Protein AF-A0A2E7ZT35-F1 (afdb_monomer)

Mean predicted aligned error: 15.27 Å

Nearest PDB structures (foldseek):
  5iku-assembly1_A  TM=3.597E-01  e=4.999E-11  Hathewaya histolytica
  5sv5-assembly1_A  TM=8.015E-01  e=3.239E-04  Bacillus anthracis
  8hhv-assembly1_A  TM=4.548E-01  e=5.174E-03  Microbacterium arabinogalactanolyticum
  8u5f-assembly8_H  TM=3.037E-01  e=3.406E-03  Clostridium perfringens
  4mgs-assembly1_A  TM=4.876E-01  e=1.131E-01  Bacteroides intestinalis DSM 17393

Radius of gyration: 41.5 Å; Cα contacts (8 Å, |Δi|>4): 1397; chains: 1; bounding box: 98×84×122 Å

Structure (mmCIF, N/CA/C/O backbone):
data_AF-A0A2E7ZT35-F1
#
_entry.id   AF-A0A2E7ZT35-F1
#
loop_
_atom_site.group_PDB
_atom_site.id
_atom_site.type_symbol
_atom_site.label_atom_id
_atom_site.label_alt_id
_atom_site.label_comp_id
_atom_site.label_asym_id
_atom_site.label_entity_id
_atom_site.label_seq_id
_atom_site.pdbx_PDB_ins_code
_atom_site.Cartn_x
_atom_site.Cartn_y
_atom_site.Cartn_z
_atom_site.occupancy
_atom_site.B_iso_or_equiv
_atom_site.auth_seq_id
_atom_site.auth_comp_id
_atom_site.auth_asym_id
_atom_site.auth_atom_id
_atom_site.pdbx_PDB_model_num
ATOM 1 N N . MET A 1 1 ? 17.509 -44.768 38.104 1.00 45.00 1 MET A N 1
ATOM 2 C CA . MET A 1 1 ? 18.360 -44.689 36.889 1.00 45.00 1 MET A CA 1
ATOM 3 C C . MET A 1 1 ? 17.561 -44.690 35.586 1.00 45.00 1 MET A C 1
ATOM 5 O O . MET A 1 1 ? 17.898 -43.908 34.711 1.00 45.00 1 MET A O 1
ATOM 9 N N . TRP A 1 2 ? 16.474 -45.459 35.468 1.00 40.06 2 TRP A N 1
ATOM 10 C CA . TRP A 1 2 ? 15.700 -45.590 34.222 1.00 40.06 2 TRP A CA 1
ATOM 11 C C . TRP A 1 2 ? 14.941 -44.324 33.767 1.00 40.06 2 TRP A C 1
ATOM 13 O O . TRP A 1 2 ? 14.843 -44.055 32.575 1.00 40.06 2 TRP A O 1
ATOM 23 N N . VAL A 1 3 ? 14.512 -43.459 34.692 1.00 51.78 3 VAL A N 1
ATOM 24 C CA . VAL A 1 3 ? 13.789 -42.212 34.352 1.00 51.78 3 VAL A CA 1
ATOM 25 C C . VAL A 1 3 ? 14.698 -41.146 33.710 1.00 51.78 3 VAL A C 1
ATOM 27 O O . VAL A 1 3 ? 14.242 -40.332 32.911 1.00 51.78 3 VAL A O 1
ATOM 30 N N . ARG A 1 4 ? 16.013 -41.171 33.983 1.00 50.56 4 ARG A N 1
ATOM 31 C CA . ARG A 1 4 ? 16.965 -40.221 33.376 1.00 50.56 4 ARG A CA 1
ATOM 32 C C . ARG 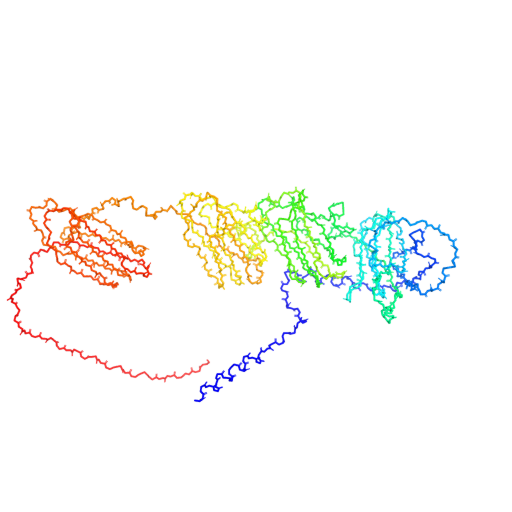A 1 4 ? 17.328 -40.575 31.930 1.00 50.56 4 ARG A C 1
ATOM 34 O O . ARG A 1 4 ? 17.611 -39.666 31.161 1.00 50.56 4 ARG A O 1
ATOM 41 N N . GLN A 1 5 ? 17.270 -41.849 31.536 1.00 56.78 5 GLN A N 1
ATOM 42 C CA . GLN A 1 5 ? 17.508 -42.249 30.142 1.00 56.78 5 GLN A CA 1
ATOM 43 C C . GLN A 1 5 ? 16.307 -41.937 29.234 1.00 56.78 5 GLN A C 1
ATOM 45 O O . GLN A 1 5 ? 16.508 -41.505 28.101 1.00 56.78 5 GLN A O 1
ATOM 50 N N . ALA A 1 6 ? 15.075 -42.026 29.749 1.00 53.31 6 ALA A N 1
ATOM 51 C CA . ALA A 1 6 ? 13.874 -41.659 28.993 1.00 53.31 6 ALA A CA 1
ATOM 52 C C . ALA A 1 6 ? 13.793 -40.146 28.689 1.00 53.31 6 ALA A C 1
ATOM 54 O O . ALA A 1 6 ? 13.413 -39.748 27.588 1.00 53.31 6 ALA A O 1
ATOM 55 N N . LEU A 1 7 ? 14.222 -39.289 29.624 1.00 54.22 7 LEU A N 1
ATOM 56 C CA . LEU A 1 7 ? 14.232 -37.832 29.426 1.00 54.22 7 LEU A CA 1
ATOM 57 C C . LEU A 1 7 ? 15.322 -37.362 28.448 1.00 54.22 7 LEU A C 1
ATOM 59 O O . LEU A 1 7 ? 15.091 -36.423 27.688 1.00 54.22 7 LEU A O 1
ATOM 63 N N . VAL A 1 8 ? 16.477 -38.035 28.405 1.00 59.66 8 VAL A N 1
ATOM 64 C CA . VAL A 1 8 ? 17.543 -37.722 27.434 1.00 59.66 8 VAL A CA 1
ATOM 65 C C . VAL A 1 8 ? 17.166 -38.193 26.025 1.00 59.66 8 VAL A C 1
ATOM 67 O O . VAL A 1 8 ? 17.418 -37.468 25.067 1.00 59.66 8 VAL A O 1
ATOM 70 N N . ALA A 1 9 ? 16.483 -39.335 25.885 1.00 53.34 9 ALA A N 1
ATOM 71 C CA . ALA A 1 9 ? 15.978 -39.800 24.590 1.00 53.34 9 ALA A CA 1
ATOM 72 C C . ALA A 1 9 ? 14.880 -38.879 24.018 1.00 53.34 9 ALA A C 1
ATOM 74 O O . ALA A 1 9 ? 14.874 -38.600 22.820 1.00 53.34 9 ALA A O 1
ATOM 75 N N . CYS A 1 10 ? 14.005 -38.332 24.870 1.00 44.81 10 CYS A N 1
ATOM 76 C CA . CYS A 1 10 ? 12.959 -37.398 24.444 1.00 44.81 10 CYS A CA 1
ATOM 77 C C . CYS A 1 10 ? 13.531 -36.019 24.045 1.00 44.81 10 CYS A C 1
ATOM 79 O O . CYS A 1 10 ? 13.115 -35.428 23.047 1.00 44.81 10 CYS A O 1
ATOM 81 N N . ALA A 1 11 ? 14.564 -35.539 24.751 1.00 44.97 11 ALA A N 1
ATOM 82 C CA . ALA A 1 11 ? 15.263 -34.301 24.397 1.00 44.97 11 ALA A CA 1
ATOM 83 C C . ALA A 1 11 ? 16.093 -34.425 23.100 1.00 44.97 11 ALA A C 1
ATOM 85 O O . ALA A 1 11 ? 16.165 -33.468 22.327 1.00 44.97 11 ALA A O 1
ATOM 86 N N . LEU A 1 12 ? 16.671 -35.601 22.815 1.00 40.06 12 LEU A N 1
ATOM 87 C CA . LEU A 1 12 ? 17.405 -35.846 21.566 1.00 40.06 12 LEU A CA 1
ATOM 88 C C . LEU A 1 12 ? 16.469 -36.006 20.353 1.00 40.06 12 LEU A C 1
ATOM 90 O O . LEU A 1 12 ? 16.801 -35.544 19.262 1.00 40.06 12 LEU A O 1
ATOM 94 N N . ALA A 1 13 ? 15.283 -36.596 20.545 1.00 44.53 13 ALA A N 1
ATOM 95 C CA . ALA A 1 13 ? 14.268 -36.719 19.496 1.00 44.53 13 ALA A CA 1
ATOM 96 C C . ALA A 1 13 ? 13.666 -35.357 19.099 1.00 44.53 13 ALA A C 1
ATOM 98 O O . ALA A 1 13 ? 13.427 -35.103 17.918 1.00 44.53 13 ALA A O 1
ATOM 99 N N . LEU A 1 14 ? 13.506 -34.435 20.056 1.00 43.47 14 LEU A N 1
ATOM 100 C CA . LEU A 1 14 ? 13.055 -33.068 19.773 1.00 43.47 14 LEU A CA 1
ATOM 101 C C . LEU A 1 14 ? 14.140 -32.218 19.088 1.00 43.47 14 LEU A C 1
ATOM 103 O O . LEU A 1 14 ? 13.814 -31.421 18.209 1.00 43.47 14 LEU A O 1
ATOM 107 N N . ALA A 1 15 ? 15.425 -32.437 19.394 1.00 40.56 15 ALA A N 1
ATOM 108 C CA . ALA A 1 15 ? 16.537 -31.712 18.768 1.00 40.56 15 ALA A CA 1
ATOM 109 C C . ALA A 1 15 ? 16.849 -32.156 17.321 1.00 40.56 15 ALA A C 1
ATOM 111 O O . ALA A 1 15 ? 17.380 -31.366 16.540 1.00 40.56 15 ALA A O 1
ATOM 112 N N . LEU A 1 16 ? 16.493 -33.387 16.934 1.00 40.69 16 LEU A N 1
ATOM 113 C CA . LEU A 1 16 ? 16.706 -33.912 15.575 1.00 40.69 16 LEU A CA 1
ATOM 114 C C . LEU A 1 16 ? 15.509 -33.705 14.629 1.00 40.69 16 LEU A C 1
ATOM 116 O O . LEU A 1 16 ? 15.630 -33.940 13.430 1.00 40.69 16 LEU A O 1
ATOM 120 N N . SER A 1 17 ? 14.395 -33.153 15.120 1.00 37.75 17 SER A N 1
ATOM 121 C CA . SER A 1 17 ? 13.241 -32.733 14.306 1.00 37.75 17 SER A CA 1
ATOM 122 C C . SER A 1 17 ? 13.408 -31.338 13.673 1.00 37.75 17 SER A C 1
ATOM 124 O O . SER A 1 17 ? 12.444 -30.601 13.457 1.00 37.75 17 SER A O 1
ATOM 126 N N . SER A 1 18 ? 14.647 -30.956 13.340 1.00 37.88 18 SER A N 1
ATOM 127 C CA . SER A 1 18 ? 14.914 -29.765 12.534 1.00 37.88 18 SER A CA 1
ATOM 128 C C . SER A 1 18 ? 14.409 -30.009 11.112 1.00 37.88 18 SER A C 1
ATOM 130 O O . SER A 1 18 ? 15.124 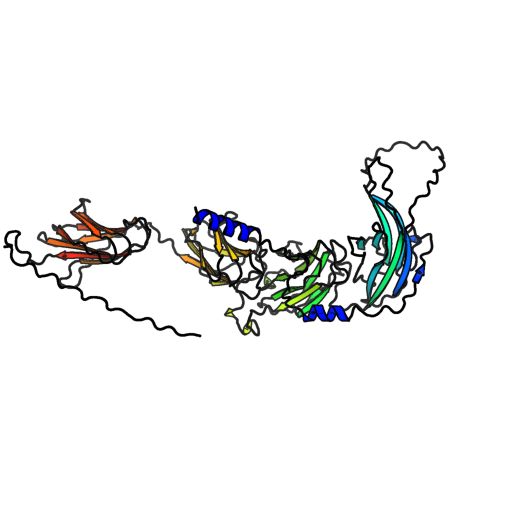-30.499 10.237 1.00 37.88 18 SER A O 1
ATOM 132 N N . CYS A 1 19 ? 13.136 -29.684 10.886 1.00 37.56 19 CYS A N 1
ATOM 133 C CA . CYS A 1 19 ? 12.569 -29.542 9.558 1.00 37.56 19 CYS A CA 1
ATOM 134 C C . CYS A 1 19 ? 13.406 -28.510 8.794 1.00 37.56 19 CYS A C 1
ATOM 136 O O . CYS A 1 19 ? 13.209 -27.300 8.942 1.00 37.56 19 CYS A O 1
ATOM 138 N N . LYS A 1 20 ? 14.321 -28.983 7.943 1.00 36.44 20 LYS A N 1
ATOM 139 C CA . LYS A 1 20 ? 14.778 -28.227 6.777 1.00 36.44 20 LYS A CA 1
ATOM 140 C C . LYS A 1 20 ? 13.534 -27.922 5.944 1.00 36.44 20 LYS A C 1
ATOM 142 O O . LYS A 1 20 ? 13.112 -28.728 5.125 1.00 36.44 20 LYS A O 1
ATOM 147 N N . ARG A 1 21 ? 12.905 -26.774 6.200 1.00 36.78 21 ARG A N 1
ATOM 148 C CA . ARG A 1 21 ? 11.950 -26.190 5.261 1.00 36.78 21 ARG A CA 1
ATOM 149 C C . ARG A 1 21 ? 12.734 -25.876 3.993 1.00 36.78 21 ARG A C 1
ATOM 151 O O . ARG A 1 21 ? 13.701 -25.117 4.056 1.00 36.78 21 ARG A O 1
ATOM 158 N N . ASP A 1 22 ? 12.319 -26.463 2.875 1.00 38.41 22 ASP A N 1
ATOM 159 C CA . ASP A 1 22 ? 12.703 -26.023 1.535 1.00 38.41 22 ASP A CA 1
ATOM 160 C C . ASP A 1 22 ? 12.404 -24.519 1.434 1.00 38.41 22 ASP A C 1
ATOM 162 O O . ASP A 1 22 ? 11.254 -24.112 1.273 1.00 38.41 22 ASP A O 1
ATOM 166 N N . ALA A 1 23 ? 13.429 -23.676 1.569 1.00 40.41 23 ALA A N 1
ATOM 167 C CA . ALA A 1 23 ? 13.294 -22.219 1.542 1.00 40.41 23 ALA A CA 1
ATOM 168 C C . ALA A 1 23 ? 12.894 -21.665 0.157 1.00 40.41 23 ALA A C 1
ATOM 170 O O . ALA A 1 23 ? 12.660 -20.466 0.029 1.00 40.41 23 ALA A O 1
ATOM 171 N N . ASP A 1 24 ? 12.778 -22.531 -0.855 1.00 38.25 24 ASP A N 1
ATOM 172 C CA . ASP A 1 24 ? 12.542 -22.155 -2.251 1.00 38.25 24 ASP A CA 1
ATOM 173 C C . ASP A 1 24 ? 11.153 -22.538 -2.786 1.00 38.25 24 ASP A C 1
ATOM 175 O O . ASP A 1 24 ? 10.839 -22.231 -3.937 1.00 38.25 24 ASP A O 1
ATOM 179 N N . LYS A 1 25 ? 10.282 -23.162 -1.979 1.00 32.94 25 LYS A N 1
ATOM 180 C CA . LYS A 1 25 ? 8.882 -23.375 -2.376 1.00 32.94 25 LYS A CA 1
ATOM 181 C C . LYS A 1 25 ? 8.012 -22.257 -1.796 1.00 32.94 25 LYS A C 1
ATOM 183 O O . LYS A 1 25 ? 7.811 -22.234 -0.581 1.00 32.94 25 LYS A O 1
ATOM 188 N N . PRO A 1 26 ? 7.500 -21.316 -2.616 1.00 36.00 26 PRO A N 1
ATOM 189 C CA . PRO A 1 26 ? 6.524 -20.355 -2.128 1.00 36.00 26 PRO A CA 1
ATOM 190 C C . PRO A 1 26 ? 5.312 -21.125 -1.594 1.00 36.00 26 PRO A C 1
ATOM 192 O O . PRO A 1 26 ? 4.817 -22.044 -2.250 1.00 36.00 26 PRO A O 1
ATOM 195 N N . LEU A 1 27 ? 4.858 -20.765 -0.390 1.00 30.53 27 LEU A N 1
ATOM 196 C CA . LEU A 1 27 ? 3.563 -21.211 0.118 1.00 30.53 27 LEU A CA 1
ATOM 197 C C . LEU A 1 27 ? 2.494 -20.885 -0.938 1.00 30.53 27 LEU A C 1
ATOM 199 O O . LEU A 1 27 ? 2.629 -19.856 -1.609 1.00 30.53 27 LEU A O 1
ATOM 203 N N . PRO A 1 28 ? 1.451 -21.717 -1.105 1.00 33.16 28 PRO A N 1
ATOM 204 C CA . PRO A 1 28 ? 0.322 -21.358 -1.946 1.00 33.16 28 PRO A CA 1
ATOM 205 C C . PRO A 1 28 ? -0.314 -20.109 -1.339 1.00 33.16 28 PRO A C 1
ATOM 207 O O . PRO A 1 28 ? -1.077 -20.184 -0.377 1.00 33.16 28 PRO A O 1
ATOM 210 N N . SER A 1 29 ? 0.038 -18.940 -1.867 1.00 39.69 29 SER A N 1
ATOM 211 C CA . SER A 1 29 ? -0.714 -17.734 -1.597 1.00 39.69 29 SER A CA 1
ATOM 212 C C . SER A 1 29 ? -2.117 -18.017 -2.116 1.00 39.69 29 SER A C 1
ATOM 214 O O . SER A 1 29 ? -2.317 -18.283 -3.303 1.00 39.69 29 SER A O 1
ATOM 216 N N . ARG A 1 30 ? -3.107 -18.012 -1.218 1.00 39.00 30 ARG A N 1
ATOM 217 C CA . ARG A 1 30 ? -4.509 -17.826 -1.597 1.00 39.00 30 ARG A CA 1
ATOM 218 C C . ARG A 1 30 ? -4.600 -16.424 -2.194 1.00 39.00 30 ARG A C 1
ATOM 220 O O . ARG A 1 30 ? -4.992 -15.468 -1.539 1.00 39.00 30 ARG A O 1
ATOM 227 N N . THR A 1 31 ? -4.135 -16.268 -3.428 1.00 43.16 31 THR A N 1
ATOM 228 C CA . THR A 1 31 ? -4.382 -15.061 -4.195 1.00 43.16 31 THR A CA 1
ATOM 229 C C . THR A 1 31 ? -5.878 -15.033 -4.425 1.00 43.16 31 THR A C 1
ATOM 231 O O . THR A 1 31 ? -6.404 -15.935 -5.070 1.00 43.16 31 THR A O 1
ATOM 234 N N . LEU A 1 32 ? -6.554 -13.992 -3.947 1.00 45.16 32 LEU A N 1
ATOM 235 C CA . LEU A 1 32 ? -7.965 -13.720 -4.244 1.00 45.16 32 LEU A CA 1
ATOM 236 C C . LEU A 1 32 ? -8.227 -13.481 -5.753 1.00 45.16 32 LEU A C 1
ATOM 238 O O . LEU A 1 32 ? -9.337 -13.138 -6.137 1.00 45.16 32 LEU A O 1
ATOM 242 N N . PHE A 1 33 ? -7.212 -13.660 -6.612 1.00 52.72 33 PHE A N 1
ATOM 243 C CA . PHE A 1 33 ? -7.200 -13.301 -8.031 1.00 52.72 33 PHE A CA 1
ATOM 244 C C . PHE A 1 33 ? -6.461 -14.334 -8.918 1.00 52.72 33 PHE A C 1
ATOM 246 O O . PHE A 1 33 ? -5.526 -13.958 -9.632 1.00 52.72 33 PHE A O 1
ATOM 253 N N . PRO A 1 34 ? -6.806 -15.637 -8.896 1.00 47.31 34 PRO A N 1
ATOM 254 C CA . PRO A 1 34 ? -6.139 -16.617 -9.758 1.00 47.31 34 PRO A CA 1
ATOM 255 C C . PRO A 1 34 ? -6.362 -16.319 -11.254 1.00 47.31 34 PRO A C 1
ATOM 257 O O . PRO A 1 34 ? -5.433 -16.460 -12.051 1.00 47.31 34 PRO A O 1
ATOM 260 N N . ASP A 1 35 ? -7.545 -15.820 -11.621 1.00 50.62 35 ASP A N 1
ATOM 261 C CA . ASP A 1 35 ? -7.941 -15.624 -13.022 1.00 50.62 35 ASP A CA 1
ATOM 262 C C . ASP A 1 35 ? -7.240 -14.427 -13.677 1.00 50.62 35 ASP A C 1
ATOM 264 O O . ASP A 1 35 ? -6.846 -14.485 -14.844 1.00 50.62 35 ASP A O 1
ATOM 268 N N . VAL A 1 36 ? -6.994 -13.360 -12.907 1.00 49.34 36 VAL A N 1
ATOM 269 C CA . VAL A 1 36 ? -6.296 -12.163 -13.401 1.00 49.34 36 VAL A CA 1
ATOM 270 C C . VAL A 1 36 ? -4.839 -12.494 -13.726 1.00 49.34 36 VAL A C 1
ATOM 272 O O . VAL A 1 36 ? -4.343 -12.119 -14.782 1.00 49.34 36 VAL A O 1
ATOM 275 N N . VAL A 1 37 ? -4.150 -13.258 -12.871 1.00 50.72 37 VAL A N 1
ATOM 276 C CA . VAL A 1 37 ? -2.725 -13.580 -13.068 1.00 50.72 37 VAL A CA 1
ATOM 277 C C . VAL A 1 37 ? -2.510 -14.631 -14.167 1.00 50.72 37 VAL A C 1
ATOM 279 O O . VAL A 1 37 ? -1.492 -14.594 -14.863 1.00 50.72 37 VAL A O 1
ATOM 282 N N . GLN A 1 38 ? -3.444 -15.571 -14.357 1.00 51.16 38 GLN A N 1
ATOM 283 C CA . GLN A 1 38 ? -3.289 -16.631 -15.360 1.00 51.16 38 GLN A CA 1
ATOM 284 C C . GLN A 1 38 ? -3.497 -16.150 -16.801 1.00 51.16 38 GLN A C 1
ATOM 286 O O . GLN A 1 38 ? -2.740 -16.574 -17.681 1.00 51.16 38 GLN A O 1
ATOM 291 N N . ASN A 1 39 ? -4.440 -15.236 -17.047 1.00 48.56 39 ASN A N 1
ATOM 292 C CA . ASN A 1 39 ? -4.657 -14.681 -18.390 1.00 48.56 39 ASN A CA 1
ATOM 293 C C . ASN A 1 39 ? -3.436 -13.882 -18.886 1.00 48.56 39 ASN A C 1
ATOM 295 O O . ASN A 1 39 ? -3.070 -13.960 -20.056 1.00 48.56 39 ASN A O 1
ATOM 299 N N . ILE A 1 40 ? -2.705 -13.243 -17.969 1.00 49.78 40 ILE A N 1
ATOM 300 C CA . ILE A 1 40 ? -1.515 -12.428 -18.262 1.00 49.78 40 ILE A CA 1
ATOM 301 C C . ILE A 1 40 ? -0.348 -13.248 -18.841 1.00 49.78 40 ILE A C 1
ATOM 303 O O . ILE A 1 40 ? 0.436 -12.743 -19.646 1.00 49.78 40 ILE A O 1
ATOM 307 N N . ARG A 1 41 ? -0.195 -14.524 -18.459 1.00 50.53 41 ARG A N 1
ATOM 308 C CA . ARG A 1 41 ? 0.934 -15.341 -18.945 1.00 50.53 41 ARG A CA 1
ATOM 309 C C . ARG A 1 41 ? 0.772 -15.807 -20.389 1.00 50.53 41 ARG A C 1
ATOM 311 O O . ARG A 1 41 ? 1.785 -16.091 -21.025 1.00 50.53 41 ARG A O 1
ATOM 318 N N . LYS A 1 42 ? -0.458 -15.915 -20.900 1.00 48.59 42 LYS A N 1
ATOM 319 C CA . LYS A 1 42 ? -0.701 -16.456 -22.246 1.00 48.59 42 LYS A CA 1
ATOM 320 C C . LYS A 1 42 ? -0.428 -15.424 -23.349 1.00 48.59 42 LYS A C 1
ATOM 322 O O . LYS A 1 42 ? 0.182 -15.799 -24.350 1.00 48.59 42 LYS A O 1
ATOM 327 N N . ASP A 1 43 ? -0.723 -14.143 -23.121 1.00 49.22 43 ASP A N 1
ATOM 328 C CA . ASP A 1 43 ? -0.573 -13.092 -24.147 1.00 49.22 43 ASP A CA 1
ATOM 329 C C . ASP A 1 43 ? 0.862 -12.586 -24.364 1.00 49.22 43 ASP A C 1
ATOM 331 O O . ASP A 1 43 ? 1.200 -12.120 -25.448 1.00 49.22 43 ASP A O 1
ATOM 335 N N . ASN A 1 44 ? 1.766 -12.736 -23.392 1.00 48.75 44 ASN A N 1
ATOM 336 C CA . ASN A 1 44 ? 3.150 -12.258 -23.541 1.00 48.75 44 ASN A CA 1
ATOM 337 C C . ASN A 1 44 ? 4.086 -13.235 -24.277 1.00 48.75 44 ASN A C 1
ATOM 339 O O . ASN A 1 44 ? 5.272 -12.947 -24.443 1.00 48.75 44 ASN A O 1
ATOM 343 N N . SER A 1 45 ? 3.581 -14.391 -24.719 1.00 45.19 45 SER A N 1
ATOM 344 C CA . SER A 1 45 ? 4.382 -15.395 -25.434 1.00 45.19 45 SER A CA 1
ATOM 345 C C . SER A 1 45 ? 4.353 -15.252 -26.956 1.00 45.19 45 SER A C 1
ATOM 347 O O . SER A 1 45 ? 4.890 -16.123 -27.644 1.00 45.19 45 SER A O 1
ATOM 349 N N . THR A 1 46 ? 3.779 -14.163 -27.489 1.00 50.31 46 THR A N 1
ATOM 350 C CA . THR A 1 46 ? 3.787 -13.851 -28.923 1.00 50.31 46 THR A CA 1
ATOM 351 C C . THR A 1 46 ? 5.214 -13.939 -29.438 1.00 50.31 46 THR A C 1
ATOM 353 O O . THR A 1 46 ? 6.069 -13.094 -29.172 1.00 50.31 46 THR A O 1
ATOM 356 N N . ARG A 1 47 ? 5.474 -15.055 -30.118 1.00 47.84 47 ARG A N 1
ATOM 357 C CA . ARG A 1 47 ? 6.747 -15.455 -30.697 1.00 47.84 47 ARG A CA 1
ATOM 358 C C . ARG A 1 47 ? 7.228 -14.270 -31.524 1.00 47.84 47 ARG A C 1
ATOM 360 O O . ARG A 1 47 ? 6.648 -14.017 -32.576 1.00 47.84 47 ARG A O 1
ATOM 367 N N . MET A 1 48 ? 8.225 -13.524 -31.032 1.00 51.62 48 MET A N 1
ATOM 368 C CA . MET A 1 48 ? 8.891 -12.490 -31.824 1.00 51.62 48 MET A CA 1
ATOM 369 C C . MET A 1 48 ? 9.308 -13.173 -33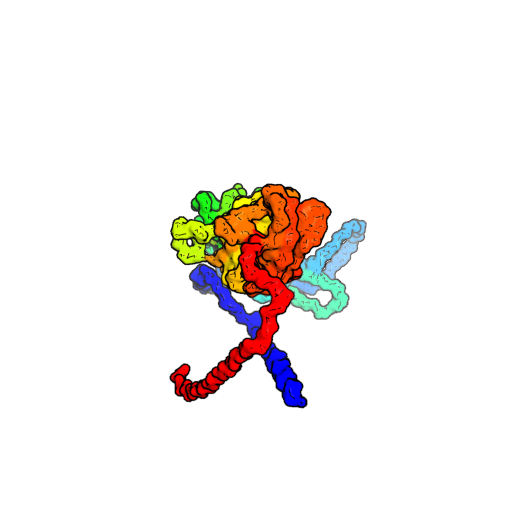.126 1.00 51.62 48 MET A C 1
ATOM 371 O O . MET A 1 48 ? 10.213 -14.013 -33.129 1.00 51.62 48 MET A O 1
ATOM 375 N N . GLN A 1 49 ? 8.579 -12.896 -34.210 1.00 55.56 49 GLN A N 1
ATOM 376 C CA . GLN A 1 49 ? 8.994 -13.264 -35.557 1.00 55.56 49 GLN A CA 1
ATOM 377 C C . GLN A 1 49 ? 10.431 -12.767 -35.702 1.00 55.56 49 GLN A C 1
ATOM 379 O O . GLN A 1 49 ? 10.718 -11.698 -35.168 1.00 55.56 49 GLN A O 1
ATOM 384 N N . ARG A 1 50 ? 11.326 -13.572 -36.301 1.00 65.62 50 ARG A N 1
ATOM 385 C CA . ARG A 1 50 ? 12.778 -13.311 -36.401 1.00 65.62 50 ARG A CA 1
ATOM 386 C C . ARG A 1 50 ? 13.037 -11.817 -36.607 1.00 65.62 50 ARG A C 1
ATOM 388 O O . ARG A 1 50 ? 12.944 -11.334 -37.730 1.00 65.62 50 ARG A O 1
ATOM 395 N N . ALA A 1 51 ? 13.303 -11.107 -35.513 1.00 72.94 51 ALA A N 1
ATOM 396 C CA . ALA A 1 51 ? 13.505 -9.676 -35.573 1.00 72.94 51 ALA A CA 1
ATOM 397 C C . ALA A 1 51 ? 14.808 -9.452 -36.330 1.00 72.94 51 ALA A C 1
ATOM 399 O O . ALA A 1 51 ? 15.795 -10.154 -36.085 1.00 72.94 51 ALA A O 1
ATOM 400 N N . GLU A 1 52 ? 14.791 -8.512 -37.264 1.00 87.38 52 GLU A N 1
ATOM 401 C CA . GLU A 1 52 ? 16.006 -8.060 -37.920 1.00 87.38 52 GLU A CA 1
ATOM 402 C C . GLU A 1 52 ? 16.999 -7.593 -36.846 1.00 87.38 52 GLU A C 1
ATOM 404 O O . GLU A 1 52 ? 16.613 -6.954 -35.859 1.00 87.38 52 GLU A O 1
ATOM 409 N N . VAL A 1 53 ? 18.262 -7.993 -36.997 1.00 88.69 53 VAL A N 1
ATOM 410 C CA . VAL A 1 53 ? 19.340 -7.594 -36.091 1.00 88.69 53 VAL A CA 1
ATOM 411 C C . VAL A 1 53 ? 20.217 -6.596 -36.829 1.00 88.69 53 VAL A C 1
ATOM 413 O O . VAL A 1 53 ? 20.948 -6.981 -37.739 1.00 88.69 53 VAL A O 1
ATOM 416 N N . LEU A 1 54 ? 20.147 -5.328 -36.435 1.00 94.06 54 LEU A N 1
ATOM 417 C CA . LEU A 1 54 ? 21.035 -4.278 -36.939 1.00 94.06 54 LEU A CA 1
ATOM 418 C C . LEU A 1 54 ? 22.281 -4.188 -36.055 1.00 94.06 54 LEU A C 1
ATOM 420 O O . LEU A 1 54 ? 22.199 -4.452 -34.859 1.00 94.06 54 LEU A O 1
ATOM 424 N N . GLN A 1 55 ? 23.429 -3.815 -36.616 1.00 96.31 55 GLN A N 1
ATOM 425 C CA . GLN A 1 55 ? 24.627 -3.488 -35.832 1.00 96.31 55 GLN A CA 1
ATOM 426 C C . GLN A 1 55 ? 24.656 -1.982 -35.543 1.00 96.31 55 GLN A C 1
ATOM 428 O O . GLN A 1 55 ? 24.332 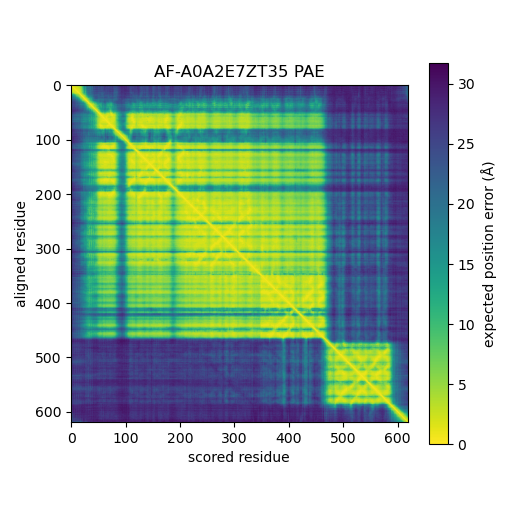-1.188 -36.427 1.00 96.31 55 GLN A O 1
ATOM 433 N N . ALA A 1 56 ? 25.037 -1.597 -34.325 1.00 94.31 56 ALA A N 1
ATOM 434 C CA . ALA A 1 56 ? 25.392 -0.219 -34.003 1.00 94.31 56 ALA A CA 1
ATOM 435 C C . ALA A 1 56 ? 26.650 0.189 -34.792 1.00 94.31 56 ALA A C 1
ATOM 437 O O . ALA A 1 56 ? 27.506 -0.650 -35.087 1.00 94.31 56 ALA A O 1
ATOM 438 N N . VAL A 1 57 ? 26.728 1.461 -35.181 1.00 95.69 57 VAL A N 1
ATOM 439 C CA . VAL A 1 57 ? 27.807 2.017 -36.004 1.00 95.69 57 VAL A CA 1
ATOM 440 C C . VAL A 1 57 ? 28.423 3.193 -35.262 1.00 95.69 57 VAL A C 1
ATOM 442 O O . VAL A 1 57 ? 27.738 4.178 -35.013 1.00 95.69 57 VAL A O 1
ATOM 445 N N . GLU A 1 58 ? 29.715 3.097 -34.966 1.00 94.81 58 GLU A N 1
ATOM 446 C CA . GLU A 1 58 ? 30.470 4.156 -34.294 1.00 94.81 58 GLU A CA 1
ATOM 447 C C . GLU A 1 58 ? 30.806 5.334 -35.233 1.00 94.81 58 GLU A C 1
ATOM 449 O O . GLU A 1 58 ? 31.028 5.114 -36.433 1.00 94.81 58 GLU A O 1
ATOM 454 N N . PRO A 1 59 ? 30.918 6.574 -34.714 1.00 94.81 59 PRO A N 1
ATOM 455 C CA . PRO A 1 59 ? 30.768 6.946 -33.302 1.00 94.81 59 PRO A CA 1
ATOM 456 C C . PRO A 1 59 ? 29.298 7.128 -32.893 1.00 94.81 59 PRO A C 1
ATOM 458 O O . PRO A 1 59 ? 28.541 7.778 -33.616 1.00 94.81 59 PRO A O 1
ATOM 461 N N . ASP A 1 60 ? 28.912 6.622 -31.721 1.00 95.56 60 ASP A N 1
ATOM 462 C CA . ASP A 1 60 ? 27.630 6.944 -31.069 1.00 95.56 60 ASP A CA 1
ATOM 463 C C . ASP A 1 60 ? 27.772 7.378 -29.591 1.00 95.56 60 ASP A C 1
ATOM 465 O O . ASP A 1 60 ? 26.793 7.451 -28.836 1.00 95.56 60 ASP A O 1
ATOM 469 N N . ASP A 1 61 ? 28.987 7.811 -29.235 1.00 96.12 61 ASP A N 1
ATOM 470 C CA . ASP A 1 61 ? 29.418 8.323 -27.928 1.00 96.12 61 ASP A CA 1
ATOM 471 C C . ASP A 1 61 ? 28.619 9.532 -27.418 1.00 96.12 61 ASP A C 1
ATOM 473 O O . ASP A 1 61 ? 28.457 9.771 -26.206 1.00 96.12 61 ASP A O 1
ATOM 477 N N . GLN A 1 62 ? 28.112 10.343 -28.349 1.00 96.62 62 GLN A N 1
ATOM 478 C CA . GLN A 1 62 ? 27.411 11.582 -28.047 1.00 96.62 62 GLN A CA 1
ATOM 479 C C . GLN A 1 62 ? 25.952 11.548 -28.479 1.00 96.62 62 GLN A C 1
ATOM 481 O O . GLN A 1 62 ? 25.551 10.993 -29.494 1.00 96.62 62 GLN A O 1
ATOM 486 N N . ARG A 1 63 ? 25.115 12.285 -27.746 1.00 96.88 63 ARG A N 1
ATOM 487 C CA . ARG A 1 63 ? 23.687 12.397 -28.067 1.00 96.88 63 ARG A CA 1
ATOM 488 C C . ARG A 1 63 ? 23.416 12.982 -29.463 1.00 96.88 63 ARG A C 1
ATOM 490 O O . ARG A 1 63 ? 22.383 12.675 -30.052 1.00 96.88 63 ARG A O 1
ATOM 497 N N . SER A 1 64 ? 24.293 13.851 -29.967 1.00 96.31 64 SER A N 1
ATOM 498 C CA . SER A 1 64 ? 24.224 14.393 -31.334 1.00 96.31 64 SER A CA 1
ATOM 499 C C . SER A 1 64 ? 24.504 13.345 -32.411 1.00 96.31 64 SER A C 1
ATOM 501 O O . SER A 1 64 ? 24.077 13.529 -33.545 1.00 96.31 64 SER A O 1
ATOM 503 N N . GLU A 1 65 ? 25.174 12.258 -32.041 1.00 97.25 65 GLU A N 1
ATOM 504 C CA . GLU A 1 65 ? 25.564 11.132 -32.894 1.00 97.25 65 GLU A CA 1
ATOM 505 C C . GLU A 1 65 ? 24.582 9.954 -32.751 1.00 97.25 65 GLU A C 1
ATOM 507 O O . GLU A 1 65 ? 24.782 8.894 -33.328 1.00 97.25 65 GLU A O 1
ATOM 512 N N . ALA A 1 66 ? 23.483 10.144 -32.008 1.00 97.44 66 ALA A N 1
ATOM 513 C CA . ALA A 1 66 ? 22.564 9.071 -31.658 1.00 97.44 66 ALA A CA 1
ATOM 514 C C . ALA A 1 66 ? 22.008 8.321 -32.884 1.00 97.44 66 ALA A C 1
ATOM 516 O O . ALA A 1 66 ? 21.353 8.913 -33.753 1.00 97.44 66 ALA A O 1
ATOM 517 N N . LEU A 1 67 ? 22.174 6.999 -32.887 1.00 97.62 67 LEU A N 1
ATOM 518 C CA . LEU A 1 67 ? 21.715 6.111 -33.950 1.00 97.62 67 LEU A CA 1
ATOM 519 C C . LEU A 1 67 ? 20.197 5.929 -33.924 1.00 97.62 67 LEU A C 1
ATOM 521 O O . LEU A 1 67 ? 19.566 5.908 -32.869 1.00 97.62 67 LEU A O 1
ATOM 525 N N . GLY A 1 68 ? 19.572 5.764 -35.089 1.00 96.31 68 GLY A N 1
ATOM 526 C CA . GLY A 1 68 ? 18.144 5.450 -35.147 1.00 96.31 68 GLY A CA 1
ATOM 527 C C . GLY A 1 68 ? 17.846 4.102 -34.484 1.00 96.31 68 GLY A C 1
ATOM 528 O O . GLY A 1 68 ? 18.462 3.102 -34.837 1.00 96.31 68 GLY A O 1
ATOM 529 N N . LEU A 1 69 ? 16.879 4.061 -33.563 1.00 96.19 69 LEU A N 1
ATOM 530 C CA . LEU A 1 69 ? 16.364 2.821 -32.973 1.00 96.19 69 LEU A CA 1
ATOM 531 C C . LEU A 1 69 ? 14.989 2.492 -33.574 1.00 96.19 69 LEU A C 1
ATOM 533 O O . LEU A 1 69 ? 13.979 3.021 -33.095 1.00 96.19 69 LEU A O 1
ATOM 537 N N . PRO A 1 70 ? 14.933 1.679 -34.645 1.00 93.88 70 PRO A N 1
ATOM 538 C CA . PRO A 1 70 ? 13.677 1.330 -35.293 1.00 93.88 70 PRO A CA 1
ATOM 539 C C . PRO A 1 70 ? 12.763 0.505 -34.379 1.00 93.88 70 PRO A C 1
ATOM 541 O O . PRO A 1 70 ? 13.211 -0.254 -33.518 1.00 93.88 70 PRO A O 1
ATOM 544 N N . LEU A 1 71 ? 11.451 0.669 -34.568 1.00 91.19 71 LEU A N 1
ATOM 545 C CA . LEU A 1 71 ? 10.441 -0.071 -33.813 1.00 91.19 71 LEU A CA 1
ATOM 546 C C . LEU A 1 71 ? 10.491 -1.559 -34.178 1.00 91.19 71 LEU A C 1
ATOM 548 O O . LEU A 1 71 ? 10.536 -1.903 -35.355 1.00 91.19 71 LEU A O 1
ATOM 552 N N . ASN A 1 72 ? 10.407 -2.433 -33.175 1.00 89.94 72 ASN A N 1
ATOM 553 C CA . ASN A 1 72 ? 10.375 -3.895 -33.312 1.00 89.94 72 ASN A CA 1
ATOM 554 C C . ASN A 1 72 ? 11.637 -4.513 -33.942 1.00 89.94 72 ASN A C 1
ATOM 556 O O . ASN A 1 72 ? 11.595 -5.631 -34.453 1.00 89.94 72 ASN A O 1
ATOM 560 N N . VAL A 1 73 ? 12.765 -3.809 -33.855 1.00 91.69 73 VAL A N 1
ATOM 561 C CA . VAL A 1 73 ? 14.080 -4.265 -34.317 1.00 91.69 73 VAL A CA 1
ATOM 562 C C . VAL A 1 73 ? 15.009 -4.433 -33.118 1.00 91.69 73 VAL A C 1
ATOM 564 O O . VAL A 1 73 ? 14.890 -3.733 -32.106 1.00 91.69 73 VAL A O 1
ATOM 567 N N . VAL A 1 74 ? 15.932 -5.389 -33.218 1.00 96.06 74 VAL A N 1
ATOM 568 C CA . VAL A 1 74 ? 16.997 -5.573 -32.231 1.00 96.06 74 VAL A CA 1
ATOM 569 C C . VAL A 1 74 ? 18.269 -4.940 -32.779 1.00 96.06 74 VAL A C 1
ATOM 571 O O . VAL A 1 74 ? 18.730 -5.305 -33.853 1.00 96.06 74 VAL A O 1
ATOM 574 N N . VAL A 1 75 ? 18.862 -4.015 -32.036 1.00 97.25 75 VAL A N 1
ATOM 575 C CA . VAL A 1 75 ? 20.175 -3.451 -32.359 1.00 97.25 75 VAL A CA 1
ATOM 576 C C . VAL A 1 75 ? 21.226 -4.138 -31.500 1.00 97.25 75 VAL A C 1
ATOM 578 O O . VAL A 1 75 ? 21.091 -4.215 -30.281 1.00 97.25 75 VAL A O 1
ATOM 581 N N . GLN A 1 76 ? 22.261 -4.676 -32.126 1.00 97.75 76 GLN A N 1
ATOM 582 C CA . GLN A 1 76 ? 23.423 -5.242 -31.469 1.00 97.75 76 GLN A CA 1
ATOM 583 C C . GLN A 1 76 ? 24.525 -4.185 -31.416 1.00 97.75 76 GLN A C 1
ATOM 585 O O . GLN A 1 76 ? 24.930 -3.675 -32.452 1.00 97.75 76 GLN A O 1
ATOM 590 N N . GLY A 1 77 ? 25.008 -3.876 -30.218 1.00 97.00 77 GLY A N 1
ATOM 591 C CA . GLY A 1 77 ? 26.122 -2.949 -30.009 1.00 97.00 77 GLY A CA 1
ATOM 592 C C . GLY A 1 77 ? 27.194 -3.563 -29.120 1.00 97.00 77 GLY A C 1
ATOM 593 O O . GLY A 1 77 ? 27.086 -4.726 -28.696 1.00 97.00 77 GLY A O 1
ATOM 594 N N . ARG A 1 78 ? 28.251 -2.802 -28.834 1.00 96.44 78 ARG A N 1
ATOM 595 C CA . ARG A 1 78 ? 29.349 -3.262 -27.987 1.00 96.44 78 ARG A CA 1
ATOM 596 C C . ARG A 1 78 ? 29.928 -2.103 -27.196 1.00 96.44 78 ARG A C 1
ATOM 598 O O . ARG A 1 78 ? 30.574 -1.252 -27.765 1.00 96.44 78 ARG A O 1
ATOM 605 N N . LEU A 1 79 ? 29.838 -2.214 -25.872 1.00 95.06 79 LEU A N 1
ATOM 606 C CA . LEU A 1 79 ? 30.521 -1.285 -24.981 1.00 95.06 79 LEU A CA 1
ATOM 607 C C . LEU A 1 79 ? 32.018 -1.615 -24.969 1.00 95.06 79 LEU A C 1
ATOM 609 O O . LEU A 1 79 ? 32.409 -2.686 -24.477 1.00 95.06 79 LEU A O 1
ATOM 613 N N . GLU A 1 80 ? 32.849 -0.739 -25.507 1.00 91.50 80 GLU A N 1
ATOM 614 C CA . GLU A 1 80 ? 34.293 -0.856 -25.547 1.00 91.50 80 GLU A CA 1
ATOM 615 C C . GLU A 1 80 ? 34.924 -0.583 -24.179 1.00 91.50 80 GLU A C 1
ATOM 617 O O . GLU A 1 80 ? 34.560 0.300 -23.401 1.00 91.50 80 GLU A O 1
ATOM 622 N N . SER A 1 81 ? 35.931 -1.385 -23.846 1.00 81.12 81 SER A N 1
ATOM 623 C CA . SER A 1 81 ? 36.809 -1.061 -22.734 1.00 81.12 81 SER A CA 1
ATOM 624 C C . SER A 1 81 ? 37.837 -0.083 -23.286 1.00 81.12 81 SER A C 1
ATOM 626 O O . SER A 1 81 ? 38.656 -0.507 -24.102 1.00 81.12 81 SER A O 1
ATOM 628 N N . GLN A 1 82 ? 37.850 1.176 -22.844 1.00 67.00 82 GLN A N 1
ATOM 629 C CA . GLN A 1 82 ? 38.991 2.065 -23.090 1.00 67.00 82 GLN A CA 1
ATOM 630 C C . GLN A 1 82 ? 40.235 1.499 -22.378 1.00 67.00 82 GLN A C 1
ATOM 632 O O . GLN A 1 82 ? 40.579 1.860 -21.252 1.00 67.00 82 GLN A O 1
ATOM 637 N N . ALA A 1 83 ? 40.862 0.508 -23.007 1.00 54.59 83 ALA A N 1
ATOM 638 C CA . ALA A 1 83 ? 42.135 -0.086 -22.629 1.00 54.59 83 ALA A CA 1
ATOM 639 C C . ALA A 1 83 ? 43.283 0.497 -23.463 1.00 54.59 83 ALA A C 1
ATOM 641 O O . ALA A 1 83 ? 44.439 0.128 -23.240 1.00 54.59 83 ALA A O 1
ATOM 642 N N . SER A 1 84 ? 42.992 1.420 -24.383 1.00 47.22 84 SER A N 1
ATOM 643 C CA . SER A 1 84 ? 44.002 2.191 -25.086 1.00 47.22 84 SER A CA 1
ATOM 644 C C . SER A 1 84 ? 44.650 3.162 -24.099 1.00 47.22 84 SER A C 1
ATOM 646 O O . SER A 1 84 ? 44.199 4.273 -23.838 1.00 47.22 84 SER A O 1
ATOM 648 N N . ASN A 1 85 ? 45.764 2.706 -23.530 1.00 45.16 85 ASN A N 1
ATOM 649 C CA . ASN A 1 85 ? 46.870 3.577 -23.171 1.00 45.16 85 ASN A CA 1
ATOM 650 C C . ASN A 1 85 ? 47.332 4.302 -24.447 1.00 45.16 85 ASN A C 1
ATOM 652 O O . ASN A 1 85 ? 48.389 3.971 -24.978 1.00 45.16 85 ASN A O 1
ATOM 656 N N . GLU A 1 86 ? 46.566 5.258 -24.965 1.00 46.81 86 GLU A N 1
ATOM 657 C CA . GLU A 1 86 ? 47.204 6.312 -25.735 1.00 46.81 86 GLU A CA 1
ATOM 658 C C . GLU A 1 86 ? 47.934 7.185 -24.713 1.00 46.81 86 GLU A C 1
ATOM 660 O O . GLU A 1 86 ? 47.291 7.794 -23.848 1.00 46.81 86 GLU A O 1
ATOM 665 N N . PRO A 1 87 ? 49.280 7.189 -24.700 1.00 49.00 87 PRO A N 1
ATOM 666 C CA . PRO A 1 87 ? 50.008 8.149 -23.898 1.00 49.00 87 PRO A CA 1
ATOM 667 C C . PRO A 1 87 ? 49.597 9.522 -24.417 1.00 49.00 87 PRO A C 1
ATOM 669 O O . PRO A 1 87 ? 49.974 9.896 -25.523 1.00 49.00 87 PRO A O 1
ATOM 672 N N . SER A 1 88 ? 48.797 10.253 -23.637 1.00 49.47 88 SER A N 1
ATOM 673 C CA . SER A 1 88 ? 48.453 11.641 -23.926 1.00 49.47 88 SER A CA 1
ATOM 674 C C . SER A 1 88 ? 49.760 12.383 -24.191 1.00 49.47 88 SER A C 1
ATOM 676 O O . SER A 1 88 ? 50.538 12.614 -23.258 1.00 49.47 88 SER A O 1
ATOM 678 N N . SER A 1 89 ? 50.045 12.676 -25.459 1.00 48.19 89 SER A N 1
ATOM 679 C CA . SER A 1 89 ? 51.240 13.394 -25.869 1.00 48.19 89 SER A CA 1
ATOM 680 C C . SER A 1 89 ? 51.256 14.711 -25.109 1.00 48.19 89 SER A C 1
ATOM 682 O O . SER A 1 89 ? 50.366 15.548 -25.265 1.00 48.19 89 SER A O 1
ATOM 684 N N . ALA A 1 90 ? 52.227 14.837 -24.212 1.00 48.12 90 ALA A N 1
ATOM 685 C CA . ALA A 1 90 ? 52.356 15.946 -23.294 1.00 48.12 90 ALA A CA 1
ATOM 686 C C . ALA A 1 90 ? 52.621 17.247 -24.070 1.00 48.12 90 ALA A C 1
ATOM 688 O O . ALA A 1 90 ? 53.769 17.602 -24.318 1.00 48.12 90 ALA A O 1
ATOM 689 N N . SER A 1 91 ? 51.572 17.994 -24.422 1.00 43.38 91 SER A N 1
ATOM 690 C CA . SER A 1 91 ? 51.712 19.416 -24.735 1.00 43.38 91 SER A CA 1
ATOM 691 C C . SER A 1 91 ? 51.760 20.177 -23.409 1.00 43.38 91 SER A C 1
ATOM 693 O O . SER A 1 91 ? 50.739 20.392 -22.749 1.00 43.38 91 SER A O 1
ATOM 695 N N . GLY A 1 92 ? 52.974 20.517 -22.979 1.00 47.94 92 GLY A N 1
ATOM 696 C CA . GLY A 1 92 ? 53.250 21.243 -21.745 1.00 47.94 92 GLY A CA 1
ATOM 697 C C . GLY A 1 92 ? 52.601 22.627 -21.723 1.00 47.94 92 GLY A C 1
ATOM 698 O O . GLY A 1 92 ? 53.155 23.588 -22.242 1.00 47.94 92 GLY A O 1
ATOM 699 N N . GLY A 1 93 ? 51.448 22.743 -21.067 1.00 48.84 93 GLY A N 1
ATOM 700 C CA . GLY A 1 93 ? 50.823 24.015 -20.714 1.00 48.84 93 GLY A CA 1
ATOM 701 C C . GLY A 1 93 ? 50.613 24.094 -19.206 1.00 48.84 93 GLY A C 1
ATOM 702 O O . GLY A 1 93 ? 49.679 23.495 -18.677 1.00 48.84 93 GLY A O 1
ATOM 703 N N . LYS A 1 94 ? 51.479 24.830 -18.497 1.00 51.88 94 LYS A N 1
ATOM 704 C CA . LYS A 1 94 ? 51.307 25.160 -17.071 1.00 51.88 94 LYS A CA 1
ATOM 705 C C . LYS A 1 94 ? 50.010 25.967 -16.902 1.00 51.88 94 LYS A C 1
ATOM 707 O O . LYS A 1 94 ? 49.998 27.159 -17.194 1.00 51.88 94 LYS A O 1
ATOM 712 N N . ARG A 1 95 ? 48.918 25.350 -16.436 1.00 45.28 95 ARG A N 1
ATOM 713 C CA . ARG A 1 95 ? 47.700 26.069 -16.018 1.00 45.28 95 ARG A CA 1
ATOM 714 C C . ARG A 1 95 ? 47.484 25.974 -14.513 1.00 45.28 95 ARG A C 1
ATOM 716 O O . ARG A 1 95 ? 47.643 24.921 -13.903 1.00 45.28 95 ARG A O 1
ATOM 723 N N . ALA A 1 96 ? 47.161 27.139 -13.960 1.00 47.09 96 ALA A N 1
ATOM 724 C CA . ALA A 1 96 ? 47.074 27.463 -12.550 1.00 47.09 96 ALA A CA 1
ATOM 725 C C . ALA A 1 96 ? 46.093 26.576 -11.769 1.00 47.09 96 ALA A C 1
ATOM 727 O O . ALA A 1 96 ? 44.995 26.250 -12.224 1.00 47.09 96 ALA A O 1
ATOM 728 N N . HIS A 1 97 ? 46.509 26.238 -10.550 1.00 46.25 97 HIS A N 1
ATOM 729 C CA . HIS A 1 97 ? 45.726 25.542 -9.542 1.00 46.25 97 HIS A CA 1
ATOM 730 C C . HIS A 1 97 ? 44.523 26.388 -9.097 1.00 46.25 97 HIS A C 1
ATOM 732 O O . HIS A 1 97 ? 44.650 27.224 -8.209 1.00 46.25 97 HIS A O 1
ATOM 738 N N . HIS A 1 98 ? 43.337 26.119 -9.648 1.00 43.12 98 HIS A N 1
ATOM 739 C CA . HIS A 1 98 ? 42.084 26.446 -8.969 1.00 43.12 98 HIS A CA 1
ATOM 740 C C . HIS A 1 98 ? 41.611 25.233 -8.162 1.00 43.12 98 HIS A C 1
ATOM 742 O O . HIS A 1 98 ? 41.083 24.247 -8.677 1.00 43.12 98 HIS A O 1
ATOM 748 N N . THR A 1 99 ? 41.840 25.321 -6.857 1.00 49.81 99 THR A N 1
ATOM 749 C CA . THR A 1 99 ? 41.337 24.450 -5.796 1.00 49.81 99 THR A CA 1
ATOM 750 C C . THR A 1 99 ? 39.814 24.554 -5.699 1.00 49.81 99 THR A C 1
ATOM 752 O O . THR A 1 99 ? 39.267 25.351 -4.947 1.00 49.81 99 THR A O 1
ATOM 755 N N . LEU A 1 100 ? 39.103 23.698 -6.432 1.00 42.88 100 LEU A N 1
ATOM 756 C CA . LEU A 1 100 ? 37.703 23.377 -6.152 1.00 42.88 100 LEU A CA 1
ATOM 757 C C . LEU A 1 100 ? 37.629 21.920 -5.702 1.00 42.88 100 LEU A C 1
ATOM 759 O O . LEU A 1 100 ? 37.638 20.985 -6.502 1.00 42.88 100 LEU A O 1
ATOM 763 N N . GLY A 1 101 ? 37.585 21.744 -4.380 1.00 49.94 101 GLY A N 1
ATOM 764 C CA . GLY A 1 101 ? 37.420 20.466 -3.701 1.00 49.94 101 GLY A CA 1
ATOM 765 C C . GLY A 1 101 ? 36.078 19.817 -4.032 1.00 49.94 101 GLY A C 1
ATOM 766 O O . GLY A 1 101 ? 35.134 19.877 -3.253 1.00 49.94 101 GLY A O 1
ATOM 767 N N . LYS A 1 102 ? 35.989 19.149 -5.181 1.00 50.34 102 LYS A N 1
ATOM 768 C CA . LYS A 1 102 ? 34.900 18.224 -5.495 1.00 50.34 102 LYS A CA 1
ATOM 769 C C . LYS A 1 102 ? 35.413 16.814 -5.254 1.00 50.34 102 LYS A C 1
ATOM 771 O O . LYS A 1 102 ? 36.274 16.322 -5.978 1.00 50.34 102 LYS A O 1
ATOM 776 N N . ARG A 1 103 ? 34.892 16.166 -4.204 1.00 52.31 103 ARG A N 1
ATOM 777 C CA . ARG A 1 103 ? 35.033 14.721 -3.970 1.00 52.31 103 ARG A CA 1
ATOM 778 C C . ARG A 1 103 ? 34.670 14.011 -5.274 1.00 52.31 103 ARG A C 1
ATOM 780 O O . ARG A 1 103 ? 33.491 13.934 -5.609 1.00 52.31 103 ARG A O 1
ATOM 787 N N . SER A 1 104 ? 35.680 13.558 -6.016 1.00 55.41 104 SER A N 1
ATOM 788 C CA . SER A 1 104 ? 35.476 12.895 -7.297 1.00 55.41 104 SER A CA 1
ATOM 789 C C . SER A 1 104 ? 34.510 11.733 -7.094 1.00 55.41 104 SER A C 1
ATOM 791 O O . SER A 1 104 ? 34.652 10.930 -6.162 1.00 55.41 104 SER A O 1
ATOM 793 N N . SER A 1 105 ? 33.457 11.704 -7.909 1.00 60.50 105 SER A N 1
ATOM 794 C CA . SER A 1 105 ? 32.469 10.636 -7.882 1.00 60.50 105 SER A CA 1
ATOM 795 C C . SER A 1 105 ? 33.211 9.301 -7.955 1.00 60.50 105 SER A C 1
ATOM 797 O O . SER A 1 105 ? 34.100 9.091 -8.780 1.00 60.50 105 SER A O 1
ATOM 799 N N . LYS A 1 106 ? 32.866 8.371 -7.056 1.00 84.75 106 LYS A N 1
ATOM 800 C CA . LYS A 1 106 ? 33.469 7.026 -6.983 1.00 84.75 106 LYS A CA 1
ATOM 801 C C . LYS A 1 106 ? 33.208 6.181 -8.242 1.00 84.75 106 LYS A C 1
ATOM 803 O O . LYS A 1 106 ? 33.561 5.008 -8.244 1.00 84.75 106 LYS A O 1
ATOM 808 N N . TRP A 1 107 ? 32.587 6.743 -9.272 1.00 85.88 107 TRP A N 1
ATOM 809 C CA . TRP A 1 107 ? 32.071 6.064 -10.448 1.00 85.88 107 TRP A CA 1
ATOM 810 C C . TRP A 1 107 ? 32.579 6.758 -11.709 1.00 85.88 107 TRP A C 1
ATOM 812 O O . TRP A 1 107 ? 32.618 7.987 -11.760 1.00 85.88 107 TRP A O 1
ATOM 822 N N . GLN A 1 108 ? 32.985 5.964 -12.693 1.00 88.38 108 GLN A N 1
ATOM 823 C CA . GLN A 1 108 ? 33.441 6.402 -14.006 1.00 88.38 108 GLN A CA 1
ATOM 824 C C . GLN A 1 108 ? 32.586 5.712 -15.063 1.00 88.38 108 GLN A C 1
ATOM 826 O O . GLN A 1 108 ? 32.395 4.496 -14.990 1.00 88.38 108 GLN A O 1
ATOM 831 N N . THR A 1 109 ? 32.076 6.494 -16.008 1.00 89.25 109 THR A N 1
ATOM 832 C CA . THR A 1 109 ? 31.539 5.968 -17.262 1.00 89.25 109 THR A CA 1
ATOM 833 C C . THR A 1 109 ? 32.721 5.617 -18.153 1.00 89.25 109 THR A C 1
ATOM 835 O O . THR A 1 109 ? 33.643 6.425 -18.252 1.00 89.25 109 THR A O 1
ATOM 838 N N . ILE A 1 110 ? 32.735 4.404 -18.699 1.00 90.19 110 ILE A N 1
ATOM 839 C CA . ILE A 1 110 ? 33.822 3.948 -19.578 1.00 90.19 110 ILE A CA 1
ATOM 840 C C . ILE A 1 110 ? 33.463 4.140 -21.040 1.00 90.19 110 ILE A C 1
ATOM 842 O O . ILE A 1 110 ? 34.324 4.572 -21.792 1.00 90.19 110 ILE A O 1
ATOM 846 N N . ASP A 1 111 ? 32.211 3.860 -21.382 1.00 94.62 111 ASP A N 1
ATOM 847 C CA . ASP A 1 111 ? 31.716 3.922 -22.747 1.00 94.62 111 ASP A CA 1
ATOM 848 C C . ASP A 1 111 ? 30.205 4.178 -22.760 1.00 94.62 111 ASP A C 1
ATOM 850 O O . ASP A 1 111 ? 29.537 3.929 -21.734 1.00 94.62 111 ASP A O 1
ATOM 854 N N . THR A 1 112 ? 29.691 4.758 -23.844 1.00 96.50 112 THR A N 1
ATOM 855 C CA . THR A 1 112 ? 28.313 5.243 -23.963 1.00 96.50 112 THR A CA 1
ATOM 856 C C . THR A 1 112 ? 27.794 5.200 -25.392 1.00 96.50 112 THR A C 1
ATOM 858 O O . THR A 1 112 ? 28.180 6.029 -26.180 1.00 96.50 112 THR A O 1
ATOM 861 N N . ASP A 1 113 ? 26.735 4.445 -25.635 1.00 98.06 113 ASP A N 1
ATOM 862 C CA . ASP A 1 113 ? 26.093 4.379 -26.943 1.00 98.06 113 ASP A CA 1
ATOM 863 C C . ASP A 1 113 ? 24.748 5.112 -26.864 1.00 98.06 113 ASP A C 1
ATOM 865 O O . ASP A 1 113 ? 23.912 4.864 -25.966 1.00 98.06 113 ASP A O 1
ATOM 869 N N . TRP A 1 114 ? 24.520 6.046 -27.783 1.00 98.38 114 TRP A N 1
ATOM 870 C CA . TRP A 1 114 ? 23.274 6.796 -27.887 1.00 98.38 114 TRP A CA 1
ATOM 871 C C . TRP A 1 114 ? 22.405 6.323 -29.044 1.00 98.38 114 TRP A C 1
ATOM 873 O O . TRP A 1 114 ? 22.821 6.202 -30.188 1.00 98.38 114 TRP A O 1
ATOM 883 N N . PHE A 1 115 ? 21.115 6.205 -28.750 1.00 98.19 115 PHE A N 1
ATOM 884 C CA . PHE A 1 115 ? 20.082 5.897 -29.720 1.00 98.19 115 PHE A CA 1
ATOM 885 C C . PHE A 1 115 ? 18.957 6.927 -29.659 1.00 98.19 115 PHE A C 1
ATOM 887 O O . PHE A 1 115 ? 18.656 7.488 -28.604 1.00 98.19 115 PHE A O 1
ATOM 894 N N . VAL A 1 116 ? 18.292 7.157 -30.784 1.00 97.56 116 VAL A N 1
ATOM 895 C CA . VAL A 1 116 ? 17.131 8.030 -30.912 1.00 97.56 116 VAL A CA 1
ATOM 896 C C . VAL A 1 116 ? 15.959 7.251 -31.489 1.00 97.56 116 VAL A C 1
ATOM 898 O O . VAL A 1 116 ? 16.039 6.638 -32.553 1.00 97.56 116 VAL A O 1
ATOM 901 N N . VAL A 1 117 ? 14.836 7.302 -30.786 1.00 95.88 117 VAL A N 1
ATOM 902 C CA . VAL A 1 117 ? 13.573 6.755 -31.264 1.00 95.88 117 VAL A CA 1
ATOM 903 C C . VAL A 1 117 ? 12.835 7.862 -32.009 1.00 95.88 117 VAL A C 1
ATOM 905 O O . VAL A 1 117 ? 12.556 8.925 -31.445 1.00 95.88 117 VAL A O 1
ATOM 908 N N . LYS A 1 118 ? 12.552 7.625 -33.293 1.00 91.19 118 LYS A N 1
ATOM 909 C CA . LYS A 1 118 ? 11.865 8.553 -34.206 1.00 91.19 118 LYS A CA 1
ATOM 910 C C . LYS A 1 118 ? 10.606 7.888 -34.774 1.00 91.19 118 LYS A C 1
ATOM 912 O O . LYS A 1 118 ? 10.558 6.667 -34.884 1.00 91.19 118 LYS A O 1
ATOM 917 N N . GLY A 1 119 ? 9.630 8.693 -35.192 1.00 77.94 119 GLY A N 1
ATOM 918 C CA . GLY A 1 119 ? 8.476 8.242 -35.984 1.00 77.94 119 GLY A CA 1
ATOM 919 C C . GLY A 1 119 ? 7.122 8.689 -35.426 1.00 77.94 119 GLY A C 1
ATOM 920 O O . GLY A 1 119 ? 7.062 9.212 -34.315 1.00 77.94 119 GLY A O 1
ATOM 921 N N . PRO A 1 120 ? 6.024 8.511 -36.180 1.00 64.12 120 PRO A N 1
ATOM 922 C CA . PRO A 1 120 ? 4.688 8.764 -35.668 1.00 64.12 120 PRO A CA 1
ATOM 923 C C . PRO A 1 120 ? 4.288 7.593 -34.772 1.00 64.12 120 PRO A C 1
ATOM 925 O O . PRO A 1 120 ? 3.809 6.560 -35.239 1.00 64.12 120 PRO A O 1
ATOM 928 N N . ALA A 1 121 ? 4.502 7.726 -33.467 1.00 68.12 121 ALA A N 1
ATOM 929 C CA . ALA A 1 121 ? 3.814 6.844 -32.543 1.00 68.12 121 ALA A CA 1
ATOM 930 C C . ALA A 1 121 ? 2.312 7.085 -32.688 1.00 68.12 121 ALA A C 1
ATOM 932 O O . ALA A 1 121 ? 1.864 8.235 -32.675 1.00 68.12 121 ALA A O 1
ATOM 933 N N . GLN A 1 122 ? 1.524 6.017 -32.816 1.00 82.88 122 GLN A N 1
ATOM 934 C CA . GLN A 1 122 ? 0.081 6.172 -32.687 1.00 82.88 122 GLN A CA 1
ATOM 935 C C . GLN A 1 122 ? -0.212 6.771 -31.303 1.00 82.88 122 GLN A C 1
ATOM 937 O O . GLN A 1 122 ? 0.487 6.417 -30.338 1.00 82.88 122 GLN A O 1
ATOM 942 N N . PRO A 1 123 ? -1.219 7.653 -31.170 1.00 83.62 123 PRO A N 1
ATOM 943 C CA . PRO A 1 123 ? -1.674 8.109 -29.866 1.00 83.62 123 PRO A CA 1
ATOM 944 C C . PRO A 1 123 ? -1.850 6.908 -28.933 1.00 83.62 123 PRO A C 1
ATOM 946 O O . PRO A 1 123 ? -2.365 5.875 -29.349 1.00 83.62 123 PRO A O 1
ATOM 949 N N . ASN A 1 124 ? -1.395 7.025 -27.685 1.00 87.00 124 ASN A N 1
ATOM 950 C CA . ASN A 1 124 ? -1.448 5.950 -26.685 1.00 87.00 124 ASN A CA 1
ATOM 951 C C . ASN A 1 124 ? -0.556 4.723 -26.943 1.00 87.00 124 ASN A C 1
ATOM 953 O O . ASN A 1 124 ? -0.711 3.722 -26.247 1.00 87.00 124 ASN A O 1
ATOM 957 N N . SER A 1 125 ? 0.398 4.774 -27.874 1.00 92.31 125 SER A N 1
ATOM 958 C CA . SER A 1 125 ? 1.385 3.694 -27.998 1.00 92.31 125 SER A CA 1
ATOM 959 C C . SER A 1 125 ? 2.271 3.613 -26.754 1.00 92.31 125 SER A C 1
ATOM 961 O O . SER A 1 125 ? 2.825 4.624 -26.304 1.00 92.31 125 SER A O 1
ATOM 963 N N . LEU A 1 126 ? 2.443 2.396 -26.244 1.00 94.12 126 LEU A N 1
ATOM 964 C CA . LEU A 1 126 ? 3.388 2.064 -25.187 1.00 94.12 126 LEU A CA 1
ATOM 965 C C . LEU A 1 126 ? 4.588 1.343 -25.792 1.00 94.12 126 LEU A C 1
ATOM 967 O O . LEU A 1 126 ? 4.441 0.417 -26.591 1.00 94.12 126 LEU A O 1
ATOM 971 N N . ALA A 1 127 ? 5.780 1.766 -25.392 1.00 95.06 127 ALA A N 1
ATOM 972 C CA . ALA A 1 127 ? 7.035 1.137 -25.744 1.00 95.06 127 ALA A CA 1
ATOM 973 C C . ALA A 1 127 ? 7.610 0.349 -24.573 1.00 95.06 127 ALA A C 1
ATOM 975 O O . ALA A 1 127 ? 7.548 0.748 -23.410 1.00 95.06 127 ALA A O 1
ATOM 976 N N . ARG A 1 128 ? 8.252 -0.760 -24.909 1.00 96.06 128 ARG A N 1
ATOM 977 C CA . ARG A 1 128 ? 9.101 -1.526 -24.012 1.00 96.06 128 ARG A CA 1
ATOM 978 C C . ARG A 1 128 ? 10.515 -1.508 -24.566 1.00 96.06 128 ARG A C 1
ATOM 980 O O . ARG A 1 128 ? 10.745 -1.967 -25.686 1.00 96.06 128 ARG A O 1
ATOM 987 N N . ILE A 1 129 ? 11.444 -0.997 -23.762 1.00 97.06 129 ILE A N 1
ATOM 988 C CA . ILE A 1 129 ? 12.868 -0.921 -24.096 1.00 97.06 129 ILE A CA 1
ATOM 989 C C . ILE A 1 129 ? 13.607 -1.925 -23.227 1.00 97.06 129 ILE A C 1
ATOM 991 O O . ILE A 1 129 ? 13.516 -1.888 -21.999 1.00 97.06 129 ILE A O 1
ATOM 995 N N . GLU A 1 130 ? 14.335 -2.833 -23.856 1.00 96.69 130 GLU A N 1
ATOM 996 C CA . GLU A 1 130 ? 14.961 -3.959 -23.183 1.00 96.69 130 GLU A CA 1
ATOM 997 C C . GLU A 1 130 ? 16.425 -4.096 -23.591 1.00 96.69 130 GLU A C 1
ATOM 999 O O . GLU A 1 130 ? 16.754 -4.089 -24.774 1.00 96.69 130 GLU A O 1
ATOM 1004 N N . LEU A 1 131 ? 17.296 -4.272 -22.596 1.00 96.94 131 LEU A N 1
ATOM 1005 C CA . LEU A 1 131 ? 18.714 -4.526 -22.804 1.00 96.94 131 LEU A CA 1
ATOM 1006 C C . LEU A 1 131 ? 19.041 -5.990 -22.465 1.00 96.94 131 LEU A C 1
ATOM 1008 O O . LEU A 1 131 ? 18.914 -6.415 -21.315 1.00 96.94 131 LEU A O 1
ATOM 1012 N N . ARG A 1 132 ? 19.472 -6.766 -23.464 1.00 95.75 132 ARG A N 1
ATOM 1013 C CA . ARG A 1 132 ? 19.842 -8.190 -23.366 1.00 95.75 132 ARG A CA 1
ATOM 1014 C C . ARG A 1 132 ? 21.340 -8.382 -23.572 1.00 95.75 132 ARG A C 1
ATOM 1016 O O . ARG A 1 132 ? 22.002 -7.525 -24.148 1.00 95.75 132 ARG A O 1
ATOM 1023 N N . ASP A 1 133 ? 21.862 -9.506 -23.082 1.00 94.75 133 ASP A N 1
ATOM 1024 C CA . ASP A 1 133 ? 23.259 -9.955 -23.226 1.00 94.75 133 ASP A CA 1
ATOM 1025 C C . ASP A 1 133 ? 24.340 -8.955 -22.756 1.00 94.75 133 ASP A C 1
ATOM 1027 O O . ASP A 1 133 ? 25.529 -9.211 -22.905 1.00 94.75 133 ASP A O 1
ATOM 1031 N N . ALA A 1 134 ? 23.938 -7.841 -22.137 1.00 93.25 134 ALA A N 1
ATOM 1032 C CA . ALA A 1 134 ? 24.818 -6.739 -21.792 1.00 93.25 134 ALA A CA 1
ATOM 1033 C C . ALA A 1 134 ? 25.752 -7.056 -20.613 1.00 93.25 134 ALA A C 1
ATOM 1035 O O . ALA A 1 134 ? 25.377 -7.792 -19.687 1.00 93.25 134 ALA A O 1
ATOM 1036 N N . PRO A 1 135 ? 26.950 -6.443 -20.571 1.00 93.12 135 PRO A N 1
ATOM 1037 C CA . PRO A 1 135 ? 27.855 -6.589 -19.440 1.00 93.12 135 PRO A CA 1
ATOM 1038 C C . PRO A 1 135 ? 27.229 -6.038 -18.150 1.00 93.12 135 PRO A C 1
ATOM 1040 O O . PRO A 1 135 ? 26.437 -5.099 -18.164 1.00 93.12 135 PRO A O 1
ATOM 1043 N N . LYS A 1 136 ? 27.638 -6.565 -16.987 1.00 91.50 136 LYS A N 1
ATOM 1044 C CA . LYS A 1 136 ? 27.061 -6.203 -15.668 1.00 91.50 136 LYS A CA 1
ATOM 1045 C C . LYS A 1 136 ? 27.156 -4.714 -15.308 1.00 91.50 136 LYS A C 1
ATOM 1047 O O . LYS A 1 136 ? 26.473 -4.268 -14.391 1.00 91.50 136 LYS A O 1
ATOM 1052 N N . CYS A 1 137 ? 28.049 -3.972 -15.958 1.00 92.00 137 CYS A N 1
ATOM 1053 C CA . CYS A 1 137 ? 28.196 -2.534 -15.759 1.00 92.00 137 CYS A CA 1
ATOM 1054 C C . CYS A 1 137 ? 27.205 -1.696 -16.577 1.00 92.00 137 CYS A C 1
ATOM 1056 O O . CYS A 1 137 ? 27.090 -0.499 -16.309 1.00 92.00 137 CYS A O 1
ATOM 1058 N N . ALA A 1 138 ? 26.535 -2.298 -17.566 1.00 95.12 138 ALA A N 1
ATOM 1059 C CA . ALA A 1 138 ? 25.649 -1.600 -18.476 1.00 95.12 138 ALA A CA 1
ATOM 1060 C C . ALA A 1 138 ? 24.407 -1.069 -17.749 1.00 95.12 138 ALA A C 1
ATOM 1062 O O . ALA A 1 138 ? 23.802 -1.727 -16.892 1.00 95.12 138 ALA A O 1
ATOM 1063 N N . GLN A 1 139 ? 24.028 0.145 -18.117 1.00 95.75 139 GLN A N 1
ATOM 1064 C CA . GLN A 1 139 ? 22.856 0.852 -17.638 1.00 95.75 139 GLN A CA 1
ATOM 1065 C C . GLN A 1 139 ? 22.090 1.405 -18.830 1.00 95.75 139 GLN A C 1
ATOM 1067 O O . GLN A 1 139 ? 22.684 1.930 -19.769 1.00 95.75 139 GLN A O 1
ATOM 1072 N N . LEU A 1 140 ? 20.768 1.334 -18.742 1.00 97.50 140 LEU A N 1
ATOM 1073 C CA . LEU A 1 140 ? 19.833 1.834 -19.737 1.00 97.50 140 LEU A CA 1
ATOM 1074 C C . LEU A 1 140 ? 19.173 3.094 -19.182 1.00 97.50 140 LEU A C 1
ATOM 1076 O O . LEU A 1 140 ? 18.611 3.063 -18.090 1.00 97.50 140 LEU A O 1
ATOM 1080 N N . THR A 1 141 ? 19.264 4.220 -19.883 1.00 97.75 141 THR A N 1
ATOM 1081 C CA . THR A 1 141 ? 18.610 5.473 -19.467 1.00 97.75 141 THR A CA 1
ATOM 1082 C C . THR A 1 141 ? 17.799 6.054 -20.609 1.00 97.75 141 THR A C 1
ATOM 1084 O O . THR A 1 141 ? 18.298 6.152 -21.723 1.00 97.75 141 THR A O 1
ATOM 1087 N N . LEU A 1 142 ? 16.566 6.452 -20.317 1.00 97.19 142 LEU A N 1
ATOM 1088 C CA . LEU A 1 142 ? 15.685 7.130 -21.258 1.00 97.19 142 LEU A CA 1
ATOM 1089 C C . LEU A 1 142 ? 15.713 8.635 -20.999 1.00 97.19 142 LEU A C 1
ATOM 1091 O O . LEU A 1 142 ? 15.678 9.070 -19.847 1.00 97.19 142 LEU A O 1
ATOM 1095 N N . TYR A 1 143 ? 15.737 9.419 -22.067 1.00 97.19 143 TYR A N 1
ATOM 1096 C CA . TYR A 1 143 ? 15.765 10.874 -22.055 1.00 97.19 143 TYR A CA 1
ATOM 1097 C C . TYR A 1 143 ? 14.689 11.444 -22.979 1.00 97.19 143 TYR A C 1
ATOM 1099 O O . TYR A 1 143 ? 14.407 10.880 -24.037 1.00 97.19 143 TYR A O 1
ATOM 1107 N N . ASN A 1 144 ? 14.136 12.598 -22.608 1.00 95.12 144 ASN A N 1
ATOM 1108 C CA . ASN A 1 144 ? 13.281 13.378 -23.503 1.00 95.12 144 ASN A CA 1
ATOM 1109 C C . ASN A 1 144 ? 14.101 14.226 -24.496 1.00 95.12 144 ASN A C 1
ATOM 1111 O O . ASN A 1 144 ? 15.332 14.296 -24.415 1.00 95.12 144 ASN A O 1
ATOM 1115 N N . ALA A 1 145 ? 13.415 14.936 -25.395 1.00 95.06 145 ALA A N 1
ATOM 1116 C CA . ALA A 1 145 ? 14.026 15.837 -26.373 1.00 95.06 145 ALA A CA 1
ATOM 1117 C C . ALA A 1 145 ? 14.886 16.959 -25.747 1.00 95.06 145 ALA A C 1
ATOM 1119 O O . ALA A 1 145 ? 15.863 17.399 -26.351 1.00 95.06 145 ALA A O 1
ATOM 1120 N N . GLN A 1 146 ? 14.621 17.368 -24.506 1.00 95.88 146 GLN A N 1
ATOM 1121 C CA . GLN A 1 146 ? 15.407 18.379 -23.787 1.00 95.88 146 GLN A CA 1
ATOM 1122 C C . GLN A 1 146 ? 16.636 17.794 -23.068 1.00 95.88 146 GLN A C 1
ATOM 1124 O O . GLN A 1 146 ? 17.397 18.531 -22.449 1.00 95.88 146 GLN A O 1
ATOM 1129 N N . GLY A 1 147 ? 16.863 16.478 -23.138 1.00 95.56 147 GLY A N 1
ATOM 1130 C CA . GLY A 1 147 ? 17.986 15.819 -22.462 1.00 95.56 147 GLY A CA 1
ATOM 1131 C C . GLY A 1 147 ? 17.772 15.611 -20.964 1.00 95.56 147 GLY A C 1
ATOM 1132 O O . GLY A 1 147 ? 18.717 15.280 -20.245 1.00 95.56 147 GLY A O 1
ATOM 1133 N N . LYS A 1 148 ? 16.537 15.762 -20.474 1.00 95.56 148 LYS A N 1
ATOM 1134 C CA . LYS A 1 148 ? 16.165 15.374 -19.113 1.00 95.56 148 LYS A CA 1
ATOM 1135 C C . LYS A 1 148 ? 16.002 13.858 -19.066 1.00 95.56 148 LYS A C 1
ATOM 1137 O O . LYS A 1 148 ? 15.239 13.291 -19.847 1.00 95.56 148 LYS A O 1
ATOM 1142 N N . ALA A 1 149 ? 16.708 13.212 -18.138 1.00 95.81 149 ALA A N 1
ATOM 1143 C CA . ALA A 1 149 ? 16.520 11.791 -17.872 1.00 95.81 149 ALA A CA 1
ATOM 1144 C C . ALA A 1 149 ? 15.101 11.561 -17.338 1.00 95.81 149 ALA A C 1
ATOM 1146 O O . ALA A 1 149 ? 14.691 12.213 -16.376 1.00 95.81 149 ALA A O 1
ATOM 1147 N N . LEU A 1 150 ? 14.376 10.648 -17.973 1.00 94.56 150 LEU A N 1
ATOM 1148 C CA . LEU A 1 150 ? 13.036 10.238 -17.577 1.00 94.56 150 LEU A CA 1
ATOM 1149 C C . LEU A 1 150 ? 13.107 9.028 -16.652 1.00 94.56 150 LEU A C 1
ATOM 1151 O O . LEU A 1 150 ? 12.588 9.086 -15.547 1.00 94.56 150 LEU A O 1
ATOM 1155 N N . ARG A 1 151 ? 13.802 7.963 -17.076 1.00 95.62 151 ARG A N 1
ATOM 1156 C CA . ARG A 1 151 ? 13.919 6.705 -16.320 1.00 95.62 151 ARG A CA 1
ATOM 1157 C C . ARG A 1 151 ? 15.284 6.054 -16.505 1.00 95.62 151 ARG A C 1
ATOM 1159 O O . ARG A 1 151 ? 15.979 6.309 -17.490 1.00 95.62 151 ARG A O 1
ATOM 1166 N N . ARG A 1 152 ? 15.679 5.199 -15.557 1.00 96.56 152 ARG A N 1
ATOM 1167 C CA . ARG A 1 152 ? 16.955 4.465 -15.596 1.00 96.56 152 ARG A CA 1
ATOM 1168 C C . ARG A 1 152 ? 16.810 3.038 -15.085 1.00 96.56 152 ARG A C 1
ATOM 1170 O O . ARG A 1 152 ? 16.563 2.845 -13.902 1.00 96.56 152 ARG A O 1
ATOM 1177 N N . ALA A 1 153 ? 17.126 2.058 -15.924 1.00 95.62 153 ALA A N 1
ATOM 1178 C CA . ALA A 1 153 ? 17.245 0.658 -15.541 1.00 95.62 153 ALA A CA 1
ATOM 1179 C C . ALA A 1 153 ? 18.717 0.234 -15.426 1.00 95.62 153 ALA A C 1
ATOM 1181 O O . ALA A 1 153 ? 19.576 0.643 -16.206 1.00 95.62 153 ALA A O 1
ATOM 1182 N N . THR A 1 154 ? 19.022 -0.610 -14.442 1.00 93.06 154 THR A N 1
ATOM 1183 C CA . THR A 1 154 ? 20.374 -1.144 -14.223 1.00 93.06 154 THR A CA 1
ATOM 1184 C C . THR A 1 154 ? 20.327 -2.654 -14.076 1.00 93.06 154 THR A C 1
ATOM 1186 O O . THR A 1 154 ? 19.309 -3.214 -13.659 1.00 93.06 154 THR A O 1
ATOM 1189 N N . TRP A 1 155 ? 21.429 -3.320 -14.419 1.00 87.50 155 TRP A N 1
ATOM 1190 C CA . TRP A 1 155 ? 21.533 -4.760 -14.228 1.00 87.50 155 TRP A CA 1
ATOM 1191 C C . TRP A 1 155 ? 21.536 -5.085 -12.732 1.00 87.50 155 TRP A C 1
ATOM 1193 O O . TRP A 1 155 ? 22.332 -4.549 -11.954 1.00 87.50 155 TRP A O 1
ATOM 1203 N N . THR A 1 156 ? 20.653 -5.986 -12.313 1.00 83.75 156 THR A N 1
ATOM 1204 C CA . THR A 1 156 ? 20.674 -6.554 -10.960 1.00 83.75 156 THR A CA 1
ATOM 1205 C C . THR A 1 156 ? 20.802 -8.069 -11.065 1.00 83.75 156 THR A C 1
ATOM 1207 O O . THR A 1 156 ? 20.558 -8.624 -12.128 1.00 83.75 156 THR A O 1
ATOM 1210 N N . ARG A 1 157 ? 21.277 -8.752 -10.011 1.00 81.06 157 ARG A N 1
ATOM 1211 C CA . ARG A 1 157 ? 21.608 -10.195 -10.047 1.00 81.06 157 ARG A CA 1
ATOM 1212 C C . ARG A 1 157 ? 20.515 -11.017 -10.752 1.00 81.06 157 ARG A C 1
ATOM 1214 O O . ARG A 1 157 ? 19.466 -11.248 -10.164 1.00 81.06 157 ARG A O 1
ATOM 1221 N N . GLY A 1 158 ? 20.795 -11.455 -11.982 1.00 80.25 158 GLY A N 1
ATOM 1222 C CA . GLY A 1 158 ? 19.898 -12.298 -12.781 1.00 80.25 158 GLY A CA 1
ATOM 1223 C C . GLY A 1 158 ? 18.712 -11.583 -13.437 1.00 80.25 158 GLY A C 1
ATOM 1224 O O . GLY A 1 158 ? 17.920 -12.246 -14.093 1.00 80.25 158 GLY A O 1
ATOM 1225 N N . VAL A 1 159 ? 18.581 -10.258 -13.305 1.00 86.38 159 VAL A N 1
ATOM 1226 C CA . VAL A 1 159 ? 17.484 -9.492 -13.907 1.00 86.38 159 VAL A CA 1
ATOM 1227 C C . VAL A 1 159 ? 18.028 -8.434 -14.859 1.00 86.38 159 VAL A C 1
ATOM 1229 O O . VAL A 1 159 ? 18.804 -7.552 -14.478 1.00 86.38 159 VAL A O 1
ATOM 1232 N N . ARG A 1 160 ? 17.587 -8.537 -16.111 1.00 91.31 160 ARG A N 1
ATOM 1233 C CA . ARG A 1 160 ? 17.973 -7.652 -17.209 1.00 91.31 160 ARG A CA 1
ATOM 1234 C C . ARG A 1 160 ? 17.364 -6.244 -17.068 1.00 91.31 160 ARG A C 1
ATOM 1236 O O . ARG A 1 160 ? 16.292 -6.119 -16.472 1.00 91.31 160 ARG A O 1
ATOM 1243 N N . PRO A 1 161 ? 18.024 -5.184 -17.573 1.00 94.88 161 PRO A N 1
ATOM 1244 C CA . PRO A 1 161 ? 17.466 -3.837 -17.580 1.00 94.88 161 PRO A CA 1
ATOM 1245 C C . PRO A 1 161 ? 16.303 -3.743 -18.569 1.00 94.88 161 PRO A C 1
ATOM 1247 O O . PRO A 1 161 ? 16.459 -4.039 -19.754 1.00 94.88 161 PRO A O 1
ATOM 1250 N N . VAL A 1 162 ? 15.148 -3.310 -18.077 1.00 96.06 162 VAL A N 1
ATOM 1251 C CA . VAL A 1 162 ? 13.939 -3.104 -18.875 1.00 96.06 162 VAL A CA 1
ATOM 1252 C C . VAL A 1 162 ? 13.281 -1.810 -18.420 1.00 96.06 162 VAL A C 1
ATOM 1254 O O . VAL A 1 162 ? 13.235 -1.538 -17.220 1.00 96.06 162 VAL A O 1
ATOM 1257 N N . LEU A 1 163 ? 12.771 -1.043 -19.379 1.00 96.69 163 LEU A N 1
ATOM 1258 C CA . LEU A 1 163 ? 11.866 0.084 -19.175 1.00 96.69 163 LEU A CA 1
ATOM 1259 C C . LEU A 1 163 ? 10.517 -0.274 -19.832 1.00 96.69 163 LEU A C 1
ATOM 1261 O O . LEU A 1 163 ? 10.403 -0.165 -21.058 1.00 96.69 163 LEU A O 1
ATOM 1265 N N . PRO A 1 164 ? 9.537 -0.796 -19.070 1.00 95.94 164 PRO A N 1
ATOM 1266 C CA . PRO A 1 164 ? 8.215 -1.162 -19.588 1.00 95.94 164 PRO A CA 1
ATOM 1267 C C . PRO A 1 164 ? 7.317 0.071 -19.776 1.00 95.94 164 PRO A C 1
ATOM 1269 O O . PRO A 1 164 ? 7.593 1.115 -19.202 1.00 95.94 164 PRO A O 1
ATOM 1272 N N . ASN A 1 165 ? 6.248 -0.051 -20.569 1.00 94.81 165 ASN A N 1
ATOM 1273 C CA . ASN A 1 165 ? 5.133 0.910 -20.650 1.00 94.81 165 ASN A CA 1
ATOM 1274 C C . ASN A 1 165 ? 5.510 2.396 -20.877 1.00 94.81 165 ASN A C 1
ATOM 1276 O O . ASN A 1 165 ? 4.804 3.303 -20.435 1.00 94.81 165 ASN A O 1
ATOM 1280 N N . GLN A 1 166 ? 6.606 2.668 -21.595 1.00 95.31 166 GLN A N 1
ATOM 1281 C CA . GLN A 1 166 ? 7.059 4.027 -21.908 1.00 95.31 166 GLN A CA 1
ATOM 1282 C C . GLN A 1 166 ? 6.111 4.693 -22.902 1.00 95.31 166 GLN A C 1
ATOM 1284 O O . GLN A 1 166 ? 5.874 4.154 -23.984 1.00 95.31 166 GLN A O 1
ATOM 1289 N N . ARG A 1 167 ? 5.587 5.878 -22.577 1.00 92.75 167 ARG A N 1
ATOM 1290 C CA . ARG A 1 167 ? 4.783 6.631 -23.544 1.00 92.75 167 ARG A CA 1
ATOM 1291 C C . ARG A 1 167 ? 5.638 7.087 -24.720 1.00 92.75 167 ARG A C 1
ATOM 1293 O O . ARG A 1 167 ? 6.749 7.582 -24.548 1.00 92.75 167 ARG A O 1
ATOM 1300 N N . MET A 1 168 ? 5.070 6.971 -25.913 1.00 90.56 168 MET A N 1
ATOM 1301 C CA . MET A 1 168 ? 5.726 7.329 -27.172 1.00 90.56 168 MET A CA 1
ATOM 1302 C C . MET A 1 168 ? 5.197 8.628 -27.797 1.00 90.56 168 MET A C 1
ATOM 1304 O O . MET A 1 168 ? 5.494 8.936 -28.941 1.00 90.56 168 MET A O 1
ATOM 1308 N N . ASP A 1 169 ? 4.407 9.408 -27.071 1.00 83.62 169 ASP A N 1
ATOM 1309 C CA . ASP A 1 169 ? 3.779 10.641 -27.560 1.00 83.62 169 ASP A CA 1
ATOM 1310 C C . ASP A 1 169 ? 4.662 11.895 -27.435 1.00 83.62 169 ASP A C 1
ATOM 1312 O O . ASP A 1 169 ? 4.315 12.950 -27.959 1.00 83.62 169 ASP A O 1
ATOM 1316 N N . SER A 1 170 ? 5.817 11.790 -26.773 1.00 82.50 170 SER A N 1
ATOM 1317 C CA . SER A 1 170 ? 6.763 12.895 -26.545 1.00 82.50 170 SER A CA 1
ATOM 1318 C C . SER A 1 170 ? 8.074 12.732 -27.324 1.00 82.50 170 SER A C 1
ATOM 1320 O O . SER A 1 170 ? 9.166 13.001 -26.819 1.00 82.50 170 SER A O 1
ATOM 1322 N N . LEU A 1 171 ? 7.967 12.274 -28.573 1.00 87.06 171 LEU A N 1
ATOM 1323 C CA . LEU A 1 171 ? 9.115 12.063 -29.453 1.00 87.06 171 LEU A CA 1
ATOM 1324 C C . LEU A 1 171 ? 9.781 13.389 -29.883 1.00 87.06 171 LEU A C 1
ATOM 1326 O O . LEU A 1 171 ? 9.105 14.412 -29.996 1.00 87.06 171 LEU A O 1
ATOM 1330 N N . PRO A 1 172 ? 11.098 13.381 -30.170 1.00 95.44 172 PRO A N 1
ATOM 1331 C CA . PRO A 1 172 ? 11.999 12.230 -30.087 1.00 95.44 172 PRO A CA 1
ATOM 1332 C C . PRO A 1 172 ? 12.372 11.860 -28.644 1.00 95.44 172 PRO A C 1
ATOM 1334 O O . PRO A 1 172 ? 12.587 12.722 -27.788 1.00 95.44 172 PRO A O 1
ATOM 1337 N N . LEU A 1 173 ? 12.520 10.557 -28.408 1.00 96.00 173 LEU A N 1
ATOM 1338 C CA . LEU A 1 173 ? 13.093 10.004 -27.183 1.00 96.00 173 LEU A CA 1
ATOM 1339 C C . LEU A 1 173 ? 14.518 9.534 -27.462 1.00 96.00 173 LEU A C 1
ATOM 1341 O O . LEU A 1 173 ? 14.805 9.025 -28.543 1.00 96.00 173 LEU A O 1
ATOM 1345 N N . TYR A 1 174 ? 15.400 9.678 -26.480 1.00 97.62 174 TYR A N 1
ATOM 1346 C CA . TYR A 1 174 ? 16.789 9.242 -26.586 1.00 97.62 174 TYR A CA 1
ATOM 1347 C C . TYR A 1 174 ? 17.063 8.143 -25.569 1.00 97.62 174 TYR A C 1
ATOM 1349 O O . TYR A 1 174 ? 16.756 8.287 -24.385 1.00 97.62 174 TYR A O 1
ATOM 1357 N N . VAL A 1 175 ? 17.655 7.050 -26.025 1.00 98.00 175 VAL A N 1
ATOM 1358 C CA . VAL A 1 175 ? 18.045 5.912 -25.200 1.00 98.00 175 VAL A CA 1
ATOM 1359 C C . VAL A 1 175 ? 19.559 5.913 -25.093 1.00 98.00 175 VAL A C 1
ATOM 1361 O O . VAL A 1 175 ? 20.251 6.002 -26.095 1.00 98.00 175 VAL A O 1
ATOM 1364 N N . ARG A 1 176 ? 20.075 5.821 -23.871 1.00 98.25 176 ARG A N 1
ATOM 1365 C CA . ARG A 1 176 ? 21.507 5.744 -23.601 1.00 98.25 176 ARG A CA 1
ATOM 1366 C C . ARG A 1 176 ? 21.846 4.410 -22.965 1.00 98.25 176 ARG A C 1
ATOM 1368 O O . ARG A 1 176 ? 21.382 4.134 -21.849 1.00 98.25 176 ARG A O 1
ATOM 1375 N N . VAL A 1 177 ? 22.687 3.632 -23.628 1.00 97.88 177 VAL A N 1
ATOM 1376 C CA . VAL A 1 177 ? 23.313 2.429 -23.078 1.00 97.88 177 VAL A CA 1
ATOM 1377 C C . VAL A 1 177 ? 24.718 2.823 -22.647 1.00 97.88 177 VAL A C 1
ATOM 1379 O O . VAL A 1 177 ? 25.455 3.398 -23.418 1.00 97.88 177 VAL A O 1
ATOM 1382 N N . HIS A 1 178 ? 25.091 2.623 -21.387 1.00 96.69 178 HIS A N 1
ATOM 1383 C CA . HIS A 1 178 ? 26.427 3.037 -20.940 1.00 96.69 178 HIS A CA 1
ATOM 1384 C C . HIS A 1 178 ? 26.951 2.159 -19.818 1.00 96.69 178 HIS A C 1
ATOM 1386 O O . HIS A 1 178 ? 26.185 1.670 -18.983 1.00 96.69 178 HIS A O 1
ATOM 1392 N N . CYS A 1 179 ? 28.267 1.981 -19.765 1.00 94.50 179 CYS A N 1
ATOM 1393 C CA . CYS A 1 179 ? 28.925 1.177 -18.745 1.00 94.50 179 CYS A CA 1
ATOM 1394 C C . CYS A 1 179 ? 29.453 2.053 -17.606 1.00 94.50 179 CYS A C 1
ATOM 1396 O O . CYS A 1 179 ? 30.315 2.908 -17.813 1.00 94.50 179 CYS A O 1
ATOM 1398 N N . VAL A 1 180 ? 28.991 1.807 -16.376 1.00 91.62 180 VAL A N 1
ATOM 1399 C CA . VAL A 1 180 ? 29.451 2.537 -15.184 1.00 91.62 180 VAL A CA 1
ATOM 1400 C C . VAL A 1 180 ? 30.211 1.601 -14.249 1.00 91.62 180 VAL A C 1
ATOM 1402 O O . VAL A 1 180 ? 29.657 0.624 -13.740 1.00 91.62 180 VAL A O 1
ATOM 1405 N N . VAL A 1 181 ? 31.472 1.925 -13.950 1.00 89.75 181 VAL A N 1
ATOM 1406 C CA . VAL A 1 181 ? 32.297 1.167 -12.996 1.00 89.75 181 VAL A CA 1
ATOM 1407 C C . VAL A 1 181 ? 32.706 1.997 -11.797 1.00 89.75 181 VAL A C 1
ATOM 1409 O O . VAL A 1 181 ? 32.893 3.212 -11.864 1.00 89.75 181 VAL A O 1
ATOM 1412 N N . ARG A 1 182 ? 32.877 1.328 -10.657 1.00 86.50 182 ARG A N 1
ATOM 1413 C CA . ARG A 1 182 ? 33.393 1.967 -9.450 1.00 86.50 182 ARG A CA 1
ATOM 1414 C C . ARG A 1 182 ? 34.907 2.098 -9.565 1.00 86.50 182 ARG A C 1
ATOM 1416 O O . ARG A 1 182 ? 35.590 1.086 -9.709 1.00 86.50 182 ARG A O 1
ATOM 1423 N N . LYS A 1 183 ? 35.449 3.306 -9.390 1.00 82.69 183 LYS A N 1
ATOM 1424 C CA . LYS A 1 183 ? 36.892 3.518 -9.214 1.00 82.69 183 LYS A CA 1
ATOM 1425 C C . LYS A 1 183 ? 37.335 2.761 -7.955 1.00 82.69 183 LYS A C 1
ATOM 1427 O O . LYS A 1 183 ? 37.073 3.200 -6.828 1.00 82.69 183 LYS A O 1
ATOM 1432 N N . LYS A 1 184 ? 37.946 1.580 -8.111 1.00 76.56 184 LYS A N 1
ATOM 1433 C CA . LYS A 1 184 ? 38.556 0.856 -6.985 1.00 76.56 184 LYS A CA 1
ATOM 1434 C C . LYS A 1 184 ? 39.726 1.710 -6.478 1.00 76.56 184 LYS A C 1
ATOM 1436 O O . LYS A 1 184 ? 40.641 2.016 -7.225 1.00 76.56 184 LYS A O 1
ATOM 1441 N N . ARG A 1 185 ? 39.720 2.068 -5.189 1.00 69.50 185 ARG A N 1
ATOM 1442 C CA . ARG A 1 185 ? 40.841 2.761 -4.510 1.00 69.50 185 ARG A CA 1
ATOM 1443 C C . ARG A 1 185 ? 42.032 1.837 -4.191 1.00 69.50 185 ARG A C 1
ATOM 1445 O O . ARG A 1 185 ? 42.944 2.228 -3.475 1.00 69.50 185 ARG A O 1
ATOM 1452 N N . SER A 1 186 ? 42.003 0.595 -4.663 1.00 59.44 186 SER A N 1
ATOM 1453 C CA . SER A 1 186 ? 42.965 -0.437 -4.283 1.00 59.44 186 SER A CA 1
ATOM 1454 C C . SER A 1 186 ? 44.232 -0.347 -5.138 1.00 59.44 186 SER A C 1
ATOM 1456 O O . SER A 1 186 ? 44.154 -0.477 -6.355 1.00 59.44 186 SER A O 1
ATOM 1458 N N . LYS A 1 187 ? 45.396 -0.219 -4.482 1.00 60.66 187 LYS A N 1
ATOM 1459 C CA . LYS A 1 187 ? 46.743 -0.347 -5.077 1.00 60.66 187 LYS A CA 1
ATOM 1460 C C . LYS A 1 187 ? 47.039 -1.745 -5.656 1.00 60.66 187 LYS A C 1
ATOM 1462 O O . LYS A 1 187 ? 48.059 -1.910 -6.317 1.00 60.66 187 LYS A O 1
ATOM 1467 N N . LYS A 1 188 ? 46.196 -2.762 -5.417 1.00 64.75 188 LYS A N 1
ATOM 1468 C CA . LYS A 1 188 ? 46.408 -4.111 -5.969 1.00 64.75 188 LYS A CA 1
ATOM 1469 C C . LYS A 1 188 ? 45.951 -4.177 -7.430 1.00 64.75 188 LYS A C 1
ATOM 1471 O O . LYS A 1 188 ? 44.784 -3.946 -7.737 1.00 64.75 188 LYS A O 1
ATOM 1476 N N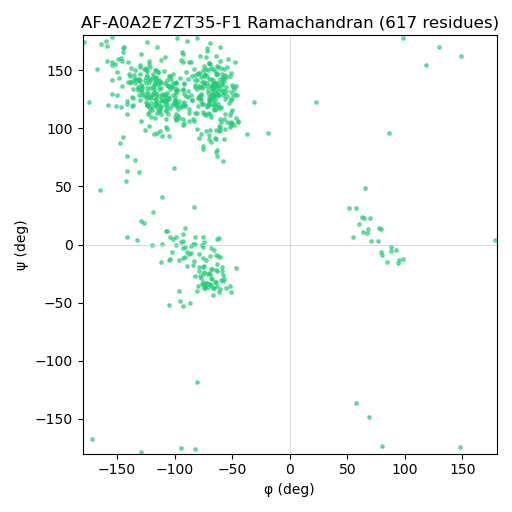 . LYS A 1 189 ? 46.914 -4.495 -8.301 1.00 58.91 189 LYS A N 1
ATOM 1477 C CA . LYS A 1 189 ? 46.899 -4.386 -9.770 1.00 58.91 189 LYS A CA 1
ATOM 1478 C C . LYS A 1 189 ? 46.090 -5.481 -10.499 1.00 58.91 189 LYS A C 1
ATOM 1480 O O . LYS A 1 189 ? 46.040 -5.445 -11.720 1.00 58.91 189 LYS A O 1
ATOM 1485 N N . SER A 1 190 ? 45.477 -6.448 -9.803 1.00 51.72 190 SER A N 1
ATOM 1486 C CA . SER A 1 190 ? 45.077 -7.724 -10.431 1.00 51.72 190 SER A CA 1
ATOM 1487 C C . SER A 1 190 ? 43.590 -7.932 -10.744 1.00 51.72 190 SER A C 1
ATOM 1489 O O . SER A 1 190 ? 43.292 -8.811 -11.538 1.00 51.72 190 SER A O 1
ATOM 1491 N N . ASP A 1 191 ? 42.652 -7.129 -10.232 1.00 55.97 191 ASP A N 1
ATOM 1492 C CA . ASP A 1 191 ? 41.228 -7.305 -10.577 1.00 55.97 191 ASP A CA 1
ATOM 1493 C C . ASP A 1 191 ? 40.780 -6.289 -11.633 1.00 55.97 191 ASP A C 1
ATOM 1495 O O . ASP A 1 191 ? 39.958 -5.401 -11.357 1.00 55.97 191 ASP A O 1
ATOM 1499 N N . ARG A 1 192 ? 41.325 -6.399 -12.848 1.00 61.84 192 ARG A N 1
ATOM 1500 C CA . ARG A 1 192 ? 40.709 -5.774 -14.023 1.00 61.84 192 ARG A CA 1
ATOM 1501 C C . ARG A 1 192 ? 39.432 -6.553 -14.326 1.00 61.84 192 ARG A C 1
ATOM 1503 O O . ARG A 1 192 ? 39.458 -7.566 -15.011 1.00 61.84 192 ARG A O 1
ATOM 1510 N N . ILE A 1 193 ? 38.317 -6.109 -13.748 1.00 63.28 193 ILE A N 1
ATOM 1511 C CA . ILE A 1 193 ? 36.985 -6.524 -14.201 1.00 63.28 193 ILE A CA 1
ATOM 1512 C C . ILE A 1 193 ? 36.969 -6.242 -15.703 1.00 63.28 193 ILE A C 1
ATOM 1514 O O . ILE A 1 193 ? 37.242 -5.103 -16.070 1.00 63.28 193 ILE A O 1
ATOM 1518 N N . ALA A 1 194 ? 36.722 -7.253 -16.543 1.00 63.38 194 ALA A N 1
ATOM 1519 C CA . ALA A 1 194 ? 36.478 -7.036 -17.964 1.00 63.38 194 ALA A CA 1
ATOM 1520 C C . ALA A 1 194 ? 35.329 -6.029 -18.064 1.00 63.38 194 ALA A C 1
ATOM 1522 O O . ALA A 1 194 ? 34.194 -6.320 -17.676 1.00 63.38 194 ALA A O 1
ATOM 1523 N N . VAL A 1 195 ? 35.674 -4.796 -18.417 1.00 75.88 195 VAL A N 1
ATOM 1524 C CA . VAL A 1 195 ? 34.712 -3.718 -18.554 1.00 75.88 195 VAL A CA 1
ATOM 1525 C C . VAL A 1 195 ? 34.278 -3.732 -20.006 1.00 75.88 195 VAL A C 1
ATOM 1527 O O . VAL A 1 195 ? 35.137 -3.744 -20.871 1.00 75.88 195 VAL A O 1
ATOM 1530 N N . GLY A 1 196 ? 32.979 -3.739 -20.268 1.00 85.31 196 GLY A N 1
ATOM 1531 C CA . GLY A 1 196 ? 32.466 -3.743 -21.630 1.00 85.31 196 GLY A CA 1
ATOM 1532 C C . GLY A 1 196 ? 32.071 -5.136 -22.104 1.00 85.31 196 GLY A C 1
ATOM 1533 O O . GLY A 1 196 ? 32.149 -6.121 -21.364 1.00 85.31 196 GLY A O 1
ATOM 1534 N N . GLY A 1 197 ? 31.558 -5.194 -23.323 1.00 93.75 197 GLY A N 1
ATOM 1535 C CA . GLY A 1 197 ? 30.962 -6.390 -23.899 1.00 93.75 197 GLY A CA 1
ATOM 1536 C C . GLY A 1 197 ? 29.840 -6.056 -24.869 1.00 93.75 197 GLY A C 1
ATOM 1537 O O . GLY A 1 197 ? 29.302 -4.949 -24.865 1.00 93.75 197 GLY A O 1
ATOM 1538 N N . ALA A 1 198 ? 29.496 -7.039 -25.697 1.00 96.12 198 ALA A N 1
ATOM 1539 C CA . ALA A 1 198 ? 28.359 -6.932 -26.598 1.00 96.12 198 ALA A CA 1
ATOM 1540 C C . ALA A 1 198 ? 27.051 -6.791 -25.808 1.00 96.12 198 ALA A C 1
ATOM 1542 O O . ALA A 1 198 ? 26.939 -7.266 -24.677 1.00 96.12 198 ALA A O 1
ATOM 1543 N N . TYR A 1 199 ? 26.056 -6.168 -26.419 1.00 96.81 199 TYR A N 1
ATOM 1544 C CA . TYR A 1 199 ? 24.694 -6.129 -25.915 1.00 96.81 199 TYR A CA 1
ATOM 1545 C C . TYR A 1 199 ? 23.703 -6.172 -27.078 1.00 96.81 199 TYR A C 1
ATOM 1547 O O . TYR A 1 199 ? 24.062 -5.968 -28.236 1.00 96.81 199 TYR A O 1
ATOM 1555 N N . LYS A 1 200 ? 22.437 -6.432 -26.757 1.00 97.31 200 LYS A N 1
ATOM 1556 C CA . LYS A 1 200 ? 21.311 -6.306 -27.683 1.00 97.31 200 LYS A CA 1
ATOM 1557 C C . LYS A 1 200 ? 20.272 -5.373 -27.081 1.00 97.31 200 LYS A C 1
ATOM 1559 O O . LYS A 1 200 ? 19.752 -5.652 -26.002 1.00 97.31 200 LYS A O 1
ATOM 1564 N N . LEU A 1 201 ? 19.976 -4.280 -27.764 1.00 97.75 201 LEU A N 1
ATOM 1565 C CA . LEU A 1 201 ? 18.935 -3.327 -27.419 1.00 97.75 201 LEU A CA 1
ATOM 1566 C C . LEU A 1 201 ? 17.700 -3.621 -28.268 1.00 97.75 201 LEU A C 1
ATOM 1568 O O . LEU A 1 201 ? 17.758 -3.585 -29.491 1.00 97.75 201 LEU A O 1
ATOM 1572 N N . ALA A 1 202 ? 16.584 -3.928 -27.621 1.00 96.44 202 ALA A N 1
ATOM 1573 C CA . ALA A 1 202 ? 15.315 -4.170 -28.289 1.00 96.44 202 ALA A CA 1
ATOM 1574 C C . ALA A 1 202 ? 14.318 -3.073 -27.918 1.00 96.44 202 ALA A C 1
ATOM 1576 O O . ALA A 1 202 ? 14.145 -2.751 -26.739 1.00 96.44 202 ALA A O 1
ATOM 1577 N N . LEU A 1 203 ? 13.633 -2.542 -28.927 1.00 95.44 203 LEU A N 1
ATOM 1578 C CA . LEU A 1 203 ? 12.489 -1.657 -28.768 1.00 95.44 203 LEU A CA 1
ATOM 1579 C C . LEU A 1 203 ? 11.267 -2.354 -29.351 1.00 95.44 203 LEU A C 1
ATOM 1581 O O . LEU A 1 203 ? 11.259 -2.708 -30.523 1.00 95.44 203 LEU A O 1
ATOM 1585 N N . SER A 1 204 ? 10.228 -2.532 -28.545 1.00 94.31 204 SER A N 1
ATOM 1586 C CA . SER A 1 204 ? 8.938 -3.053 -29.011 1.00 94.31 204 SER A CA 1
ATOM 1587 C C . SER A 1 204 ? 7.827 -2.080 -28.663 1.00 94.31 204 SER A C 1
ATOM 1589 O O . SER A 1 204 ? 7.903 -1.411 -27.631 1.00 94.31 204 SER A O 1
ATOM 1591 N N . THR A 1 205 ? 6.815 -1.979 -29.521 1.00 93.19 205 THR A N 1
ATOM 1592 C CA . THR A 1 205 ? 5.653 -1.114 -29.296 1.00 93.19 205 THR A CA 1
ATOM 1593 C C . THR A 1 205 ? 4.355 -1.894 -29.378 1.00 93.19 205 THR A C 1
ATOM 1595 O O . THR A 1 205 ? 4.241 -2.883 -30.100 1.00 93.19 205 THR A O 1
ATOM 1598 N N . ARG A 1 206 ? 3.358 -1.424 -28.634 1.00 93.62 206 ARG A N 1
ATOM 1599 C CA . ARG A 1 206 ? 1.977 -1.901 -28.695 1.00 93.62 206 ARG A CA 1
ATOM 1600 C C . ARG A 1 206 ? 1.019 -0.747 -28.427 1.00 93.62 206 ARG A C 1
ATOM 1602 O O . ARG A 1 206 ? 1.417 0.267 -27.851 1.00 93.62 206 ARG A O 1
ATOM 1609 N N . ALA A 1 207 ? -0.239 -0.902 -28.821 1.00 93.00 207 ALA A N 1
ATOM 1610 C CA . ALA A 1 207 ? -1.288 0.004 -28.373 1.00 93.00 207 ALA A CA 1
ATOM 1611 C C . ALA A 1 207 ? -1.478 -0.158 -26.855 1.00 93.00 207 ALA A C 1
ATOM 1613 O O . ALA A 1 207 ? -1.612 -1.279 -26.370 1.00 93.00 207 ALA A O 1
ATOM 1614 N N . GLY A 1 208 ? -1.448 0.944 -26.106 1.00 91.00 208 GLY A N 1
ATOM 1615 C CA . GLY A 1 208 ? -1.809 0.948 -24.692 1.00 91.00 208 GLY A CA 1
ATOM 1616 C C . GLY A 1 208 ? -3.313 1.092 -24.507 1.00 91.00 208 GLY A C 1
ATOM 1617 O O . GLY A 1 208 ? -3.961 1.832 -25.255 1.00 91.00 208 GLY A O 1
ATOM 1618 N N . SER A 1 209 ? -3.865 0.438 -23.488 1.00 92.56 209 SER A N 1
ATOM 1619 C CA . SER A 1 209 ? -5.256 0.659 -23.080 1.00 92.56 209 SER A CA 1
ATOM 1620 C C . SER A 1 209 ? -5.363 1.784 -22.037 1.00 92.56 209 SER A C 1
ATOM 1622 O O . SER A 1 209 ? -4.365 2.379 -21.611 1.00 92.56 209 SER A O 1
ATOM 1624 N N . MET A 1 210 ? -6.588 2.151 -21.660 1.00 89.88 210 MET A N 1
ATOM 1625 C CA . MET A 1 210 ? -6.826 3.076 -20.541 1.00 89.88 210 MET A CA 1
ATOM 1626 C C . MET A 1 210 ? -6.621 2.401 -19.178 1.00 89.88 210 MET A C 1
ATOM 1628 O O . MET A 1 210 ? -6.364 3.089 -18.196 1.00 89.88 210 MET A O 1
ATOM 1632 N N . ASP A 1 211 ? -6.663 1.069 -19.155 1.00 94.69 211 ASP A N 1
ATOM 1633 C CA . ASP A 1 211 ? -6.518 0.217 -17.972 1.00 94.69 211 ASP A CA 1
ATOM 1634 C C . ASP A 1 211 ? -5.057 -0.189 -17.725 1.00 94.69 211 ASP A C 1
ATOM 1636 O O . ASP A 1 211 ? -4.767 -1.095 -16.949 1.00 94.69 211 ASP A O 1
ATOM 1640 N N . GLU A 1 212 ? -4.112 0.478 -18.387 1.00 95.31 212 GLU A N 1
ATOM 1641 C CA . GLU A 1 212 ? -2.679 0.252 -18.236 1.00 95.31 212 GLU A CA 1
ATOM 1642 C C . GLU A 1 212 ? -1.973 1.504 -17.718 1.00 95.31 212 GLU A C 1
ATOM 1644 O O . GLU A 1 212 ? -2.294 2.644 -18.080 1.00 95.31 212 GLU A O 1
ATOM 1649 N N . GLU A 1 213 ? -0.980 1.290 -16.859 1.00 95.56 213 GLU A N 1
ATOM 1650 C CA . GLU A 1 213 ? -0.092 2.345 -16.395 1.00 95.56 213 GLU A CA 1
ATOM 1651 C C . GLU A 1 213 ? 0.674 2.979 -17.566 1.00 95.56 213 GLU A C 1
ATOM 1653 O O . GLU A 1 213 ? 0.887 2.367 -18.620 1.00 95.56 213 GLU A O 1
ATOM 1658 N N . ARG A 1 214 ? 1.142 4.213 -17.363 1.00 95.00 214 ARG A N 1
ATOM 1659 C CA . ARG A 1 214 ? 1.876 4.960 -18.386 1.00 95.00 214 ARG A CA 1
ATOM 1660 C C . ARG A 1 214 ? 3.084 5.660 -17.806 1.00 95.00 214 ARG A C 1
ATOM 1662 O O . ARG A 1 214 ? 2.954 6.478 -16.903 1.00 95.00 214 ARG A O 1
ATOM 1669 N N . GLU A 1 215 ? 4.239 5.409 -18.402 1.00 95.44 215 GLU A N 1
ATOM 1670 C CA . GLU A 1 215 ? 5.516 5.889 -17.888 1.00 95.44 215 GLU A CA 1
ATOM 1671 C C . GLU A 1 215 ? 6.034 7.123 -18.637 1.00 95.44 215 GLU A C 1
ATOM 1673 O O . GLU A 1 215 ? 5.833 7.229 -19.855 1.00 95.44 215 GLU A O 1
ATOM 1678 N N . PRO A 1 216 ? 6.746 8.050 -17.960 1.00 95.12 216 PRO A N 1
ATOM 1679 C CA . PRO A 1 216 ? 7.071 8.056 -16.525 1.00 95.12 216 PRO A CA 1
ATOM 1680 C C . PRO A 1 216 ? 5.902 8.533 -15.641 1.00 95.12 216 PRO A C 1
ATOM 1682 O O . PRO A 1 216 ? 5.298 9.567 -15.960 1.00 95.12 216 PRO A O 1
ATOM 1685 N N . ASN A 1 217 ? 5.638 7.857 -14.516 1.00 96.38 217 ASN A N 1
ATOM 1686 C CA . ASN A 1 217 ? 4.624 8.255 -13.518 1.00 96.38 217 ASN A CA 1
ATOM 1687 C C . ASN A 1 217 ? 5.144 8.365 -12.063 1.00 96.38 217 ASN A C 1
ATOM 1689 O O . ASN A 1 217 ? 4.339 8.495 -11.141 1.00 96.38 217 ASN A O 1
ATOM 1693 N N . ASP A 1 218 ? 6.461 8.477 -11.860 1.00 95.88 218 ASP A N 1
ATOM 1694 C CA . ASP A 1 218 ? 7.109 8.669 -10.546 1.00 95.88 218 ASP A CA 1
ATOM 1695 C C . ASP A 1 218 ? 6.701 9.962 -9.806 1.00 95.88 218 ASP A C 1
ATOM 1697 O O . ASP A 1 218 ? 7.055 10.181 -8.644 1.00 95.88 218 ASP A O 1
ATOM 1701 N N . THR A 1 219 ? 6.000 10.873 -10.487 1.00 94.12 219 THR A N 1
ATOM 1702 C CA . THR A 1 219 ? 5.543 12.163 -9.951 1.00 94.12 219 THR A CA 1
ATOM 1703 C C . THR A 1 219 ? 4.114 12.462 -10.393 1.00 94.12 219 THR A C 1
ATOM 1705 O O . THR A 1 219 ? 3.663 12.010 -11.446 1.00 94.12 219 THR A O 1
ATOM 1708 N N . ILE A 1 220 ? 3.385 13.232 -9.579 1.00 91.38 220 ILE A N 1
ATOM 1709 C CA . ILE A 1 220 ? 2.014 13.638 -9.897 1.00 91.38 220 ILE A CA 1
ATOM 1710 C C . ILE A 1 220 ? 2.058 14.574 -11.110 1.00 91.38 220 ILE A C 1
ATOM 1712 O O . ILE A 1 220 ? 2.649 15.649 -11.049 1.00 91.38 220 ILE A O 1
ATOM 1716 N N . GLY A 1 221 ? 1.397 14.192 -12.200 1.00 90.62 221 GLY A N 1
ATOM 1717 C CA . GLY A 1 221 ? 1.396 14.955 -13.443 1.00 90.62 221 GLY A CA 1
ATOM 1718 C C . GLY A 1 221 ? 0.411 14.410 -14.482 1.00 90.62 221 GLY A C 1
ATOM 1719 O O . GLY A 1 221 ? -0.428 13.575 -14.147 1.00 90.62 221 GLY A O 1
ATOM 1720 N N . PRO A 1 222 ? 0.504 14.868 -15.742 1.00 88.00 222 PRO A N 1
ATOM 1721 C CA . PRO A 1 222 ? -0.368 14.428 -16.838 1.00 88.00 222 PRO A CA 1
ATOM 1722 C C . PRO A 1 222 ? -0.254 12.937 -17.197 1.00 88.00 222 PRO A C 1
ATOM 1724 O O . PRO A 1 222 ? -1.114 12.407 -17.892 1.00 88.00 222 PRO A O 1
ATOM 1727 N N . ASN A 1 223 ? 0.816 12.271 -16.755 1.00 87.69 223 ASN A N 1
ATOM 1728 C CA . ASN A 1 223 ? 1.049 10.844 -16.992 1.00 87.69 223 ASN A CA 1
ATOM 1729 C C . ASN A 1 223 ? 0.525 9.950 -15.866 1.00 87.69 223 ASN A C 1
ATOM 1731 O O . ASN A 1 223 ? 0.484 8.738 -16.031 1.00 87.69 223 ASN A O 1
ATOM 1735 N N . THR A 1 224 ? 0.152 10.524 -14.721 1.00 93.94 224 THR A N 1
ATOM 1736 C CA . THR A 1 224 ? -0.361 9.750 -13.592 1.00 93.94 224 THR A CA 1
ATOM 1737 C C . THR A 1 224 ? -1.696 9.124 -13.984 1.00 93.94 224 THR A C 1
ATOM 1739 O O . THR A 1 224 ? -2.653 9.853 -14.253 1.00 93.94 224 THR A O 1
ATOM 1742 N N . SER A 1 225 ? -1.757 7.792 -14.016 1.00 95.06 225 SER A N 1
ATOM 1743 C CA . SER A 1 225 ? -2.966 7.057 -14.392 1.00 95.06 225 SER A CA 1
ATOM 1744 C C . SER A 1 225 ? -4.136 7.417 -13.481 1.00 95.06 225 SER A C 1
ATOM 1746 O O . SER A 1 225 ? -3.955 7.631 -12.279 1.00 95.06 225 SER A O 1
ATOM 1748 N N . LEU A 1 226 ? -5.334 7.489 -14.059 1.00 94.56 226 LEU A N 1
ATOM 1749 C CA . LEU A 1 226 ? -6.580 7.701 -13.334 1.00 94.56 226 LEU A CA 1
ATOM 1750 C C . LEU A 1 226 ? -7.280 6.353 -13.179 1.00 94.56 226 LEU A C 1
ATOM 1752 O O . LEU A 1 226 ? -7.568 5.708 -14.180 1.00 94.56 226 LEU A O 1
ATOM 1756 N N . LEU A 1 227 ? -7.545 5.945 -11.943 1.00 95.00 227 LEU A N 1
ATOM 1757 C CA . LEU A 1 227 ? -8.299 4.739 -11.628 1.00 95.00 227 LEU A CA 1
ATOM 1758 C C . LEU A 1 227 ? -9.683 5.135 -11.115 1.00 95.00 227 LEU A C 1
ATOM 1760 O O . LEU A 1 227 ? -9.790 5.749 -10.050 1.00 95.00 227 LEU A O 1
ATOM 1764 N N . THR A 1 228 ? -10.728 4.778 -11.856 1.00 93.31 228 THR A N 1
ATOM 1765 C CA . THR A 1 228 ? -12.123 4.983 -11.449 1.00 93.31 228 THR A CA 1
ATOM 1766 C C . THR A 1 228 ? -12.688 3.727 -10.773 1.00 93.31 228 THR A C 1
ATOM 1768 O O . THR A 1 228 ? -12.173 2.622 -10.934 1.00 93.31 228 THR A O 1
ATOM 1771 N N . HIS A 1 229 ? -13.752 3.895 -9.985 1.00 92.25 229 HIS A N 1
ATOM 1772 C CA . HIS A 1 229 ? -14.513 2.791 -9.389 1.00 92.25 229 HIS A CA 1
ATOM 1773 C C . HIS A 1 229 ? -14.880 1.703 -10.411 1.00 92.25 229 HIS A C 1
ATOM 1775 O O . HIS A 1 229 ? -15.327 2.006 -11.516 1.00 92.25 229 HIS A O 1
ATOM 1781 N N . GLY A 1 230 ? -14.658 0.442 -10.034 1.00 92.38 230 GLY A N 1
ATOM 1782 C CA . GLY A 1 230 ? -14.928 -0.742 -10.851 1.00 92.38 230 GLY A CA 1
ATOM 1783 C C . GLY A 1 230 ? -13.858 -1.062 -11.899 1.00 92.38 230 GLY A C 1
ATOM 1784 O O . GLY A 1 230 ? -13.915 -2.133 -12.496 1.00 92.38 230 GLY A O 1
ATOM 1785 N N . GLN A 1 231 ? -12.878 -0.180 -12.120 1.00 94.75 231 GLN A N 1
ATOM 1786 C CA . GLN A 1 231 ? -11.776 -0.436 -13.047 1.00 94.75 231 GLN A CA 1
ATOM 1787 C C . GLN A 1 231 ? -10.636 -1.211 -12.379 1.00 94.75 231 GLN A C 1
ATOM 1789 O O . GLN A 1 231 ? -10.430 -1.146 -11.161 1.00 94.75 231 GLN A O 1
ATOM 1794 N N . THR A 1 232 ? -9.849 -1.893 -13.210 1.00 96.56 232 THR A N 1
ATOM 1795 C CA . THR A 1 232 ? -8.589 -2.526 -12.822 1.00 96.56 232 THR A CA 1
ATOM 1796 C C . THR A 1 232 ? -7.459 -1.919 -13.640 1.00 96.56 232 THR A C 1
ATOM 1798 O O . THR A 1 232 ? -7.417 -2.098 -14.849 1.00 96.56 232 THR A O 1
ATOM 1801 N N . LEU A 1 233 ? -6.518 -1.243 -12.983 1.00 97.38 233 LEU A N 1
ATOM 1802 C CA . LEU A 1 233 ? -5.297 -0.737 -13.607 1.00 97.38 233 LEU A CA 1
ATOM 1803 C C . LEU A 1 233 ? -4.193 -1.793 -13.524 1.00 97.38 233 LEU A C 1
ATOM 1805 O O . LEU A 1 233 ? -3.869 -2.265 -12.433 1.00 97.38 233 LEU A O 1
ATOM 1809 N N . GLN A 1 234 ? -3.576 -2.125 -14.651 1.00 96.88 234 GLN A N 1
ATOM 1810 C CA . GLN A 1 234 ? -2.406 -2.992 -14.730 1.00 96.88 234 GLN A CA 1
ATOM 1811 C C . GLN A 1 234 ? -1.125 -2.173 -14.845 1.00 96.88 234 GLN A C 1
ATOM 1813 O O . GLN A 1 234 ? -1.065 -1.202 -15.597 1.00 96.88 234 GLN A O 1
ATOM 1818 N N . GLY A 1 235 ? -0.079 -2.594 -14.143 1.00 96.31 235 GLY A N 1
ATOM 1819 C CA . GLY A 1 235 ? 1.206 -1.908 -14.176 1.00 96.31 235 GLY A CA 1
ATOM 1820 C C . GLY A 1 235 ? 2.383 -2.817 -13.859 1.00 96.31 235 GLY A C 1
ATOM 1821 O O . GLY A 1 235 ? 2.206 -4.006 -13.619 1.00 96.31 235 GLY A O 1
ATOM 1822 N N . THR A 1 236 ? 3.603 -2.300 -13.898 1.00 95.81 236 THR A N 1
ATOM 1823 C CA . THR A 1 236 ? 4.855 -3.034 -13.746 1.00 95.81 236 THR A CA 1
ATOM 1824 C C . THR A 1 236 ? 5.851 -2.212 -12.943 1.00 95.81 236 THR A C 1
ATOM 1826 O O . THR A 1 236 ? 6.452 -1.277 -13.449 1.00 95.81 236 THR A O 1
ATOM 1829 N N . LEU A 1 237 ? 6.153 -2.682 -11.732 1.00 95.38 237 LEU A N 1
ATOM 1830 C CA . LEU A 1 237 ? 7.192 -2.104 -10.880 1.00 95.38 237 LEU A CA 1
ATOM 1831 C C . LEU A 1 237 ? 8.596 -2.489 -11.390 1.00 95.38 237 LEU A C 1
ATOM 1833 O O . LEU A 1 237 ? 9.226 -3.454 -10.921 1.00 95.38 237 LEU A O 1
ATOM 1837 N N . ALA A 1 238 ? 9.081 -1.750 -12.384 1.00 92.94 238 ALA A N 1
ATOM 1838 C CA . ALA A 1 238 ? 10.421 -1.852 -12.932 1.00 92.94 238 ALA A CA 1
ATOM 1839 C C . ALA A 1 238 ? 10.873 -0.530 -13.585 1.00 92.94 238 ALA A C 1
ATOM 1841 O O . ALA A 1 238 ? 10.226 -0.039 -14.514 1.00 92.94 238 ALA A O 1
ATOM 1842 N N . PRO A 1 239 ? 12.073 -0.035 -13.228 1.00 93.75 239 PRO A N 1
ATOM 1843 C CA . PRO A 1 239 ? 13.188 -0.802 -12.673 1.00 93.75 239 PRO A CA 1
ATOM 1844 C C . PRO A 1 239 ? 13.240 -0.791 -11.139 1.00 93.75 239 PRO A C 1
ATOM 1846 O O . PRO A 1 239 ? 12.366 -0.288 -10.451 1.00 93.75 239 PRO A O 1
ATOM 1849 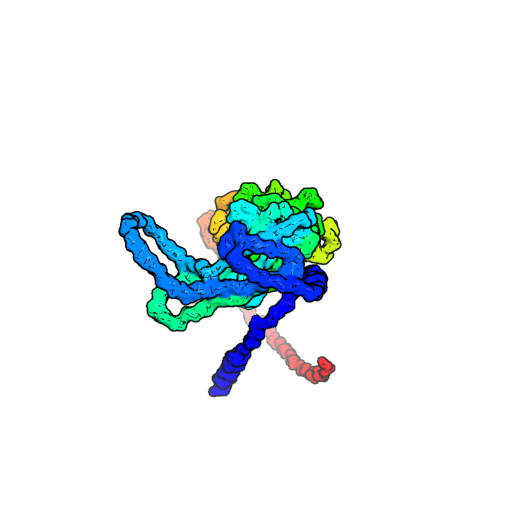N N . ARG A 1 240 ? 14.280 -1.387 -10.549 1.00 91.25 240 ARG A N 1
ATOM 1850 C CA . ARG A 1 240 ? 14.476 -1.382 -9.094 1.00 91.25 240 ARG A CA 1
ATOM 1851 C C . ARG A 1 240 ? 14.350 0.034 -8.516 1.00 91.25 240 ARG A C 1
ATOM 1853 O O . ARG A 1 240 ? 15.027 0.947 -8.975 1.00 91.25 240 ARG A O 1
ATOM 1860 N N . ALA A 1 241 ? 13.629 0.122 -7.397 1.00 92.94 241 ALA A N 1
ATOM 1861 C CA . ALA A 1 241 ? 13.274 1.368 -6.715 1.00 92.94 241 ALA A CA 1
ATOM 1862 C C . ALA A 1 241 ? 12.255 2.229 -7.474 1.00 92.94 241 ALA A C 1
ATOM 1864 O O . ALA A 1 241 ? 12.178 3.426 -7.204 1.00 92.94 241 ALA A O 1
ATOM 1865 N N . ASP A 1 242 ? 11.473 1.596 -8.352 1.00 96.31 242 ASP A N 1
ATOM 1866 C CA . ASP A 1 242 ? 10.353 2.234 -9.027 1.00 96.31 242 ASP A CA 1
ATOM 1867 C C . ASP A 1 242 ? 9.357 2.872 -8.075 1.00 96.31 242 ASP A C 1
ATOM 1869 O O . ASP A 1 242 ? 9.190 2.403 -6.935 1.00 96.31 242 ASP A O 1
ATOM 1873 N N . VAL A 1 243 ? 8.681 3.893 -8.581 1.00 97.25 243 VAL A N 1
ATOM 1874 C CA . VAL A 1 243 ? 7.558 4.543 -7.925 1.00 97.25 243 VAL A CA 1
ATOM 1875 C C . VAL A 1 243 ? 6.485 4.782 -8.969 1.00 97.25 243 VAL A C 1
ATOM 1877 O O . VAL A 1 243 ? 6.698 5.586 -9.863 1.00 97.25 243 VAL A O 1
ATOM 1880 N N . ASP A 1 244 ? 5.315 4.197 -8.759 1.00 97.81 244 ASP A N 1
ATOM 1881 C CA . ASP A 1 244 ? 4.167 4.413 -9.626 1.00 97.81 244 ASP A CA 1
ATOM 1882 C C . ASP A 1 244 ? 3.123 5.191 -8.839 1.00 97.81 244 ASP A C 1
ATOM 1884 O O . ASP A 1 244 ? 2.711 4.792 -7.740 1.00 97.81 244 ASP A O 1
ATOM 1888 N N . LEU A 1 245 ? 2.701 6.327 -9.386 1.00 97.44 245 LEU A N 1
ATOM 1889 C CA . LEU A 1 245 ? 1.604 7.104 -8.828 1.00 97.44 245 LEU A CA 1
ATOM 1890 C C . LEU A 1 245 ? 0.327 6.871 -9.635 1.00 97.44 245 LEU A C 1
ATOM 1892 O O . LEU A 1 245 ? 0.318 6.938 -10.865 1.00 97.44 245 LEU A O 1
ATOM 1896 N N . VAL A 1 246 ? -0.774 6.668 -8.916 1.00 97.19 246 VAL A N 1
ATOM 1897 C CA . VAL A 1 246 ? -2.119 6.482 -9.470 1.00 97.19 246 VAL A CA 1
ATOM 1898 C C . VAL A 1 246 ? -3.070 7.450 -8.773 1.00 97.19 246 VAL A C 1
ATOM 1900 O O . VAL A 1 246 ? -3.117 7.522 -7.545 1.00 97.19 246 VAL A O 1
ATOM 1903 N N . ARG A 1 247 ? -3.834 8.225 -9.542 1.00 95.19 247 ARG A N 1
ATOM 1904 C CA . ARG A 1 247 ? -4.910 9.078 -9.022 1.00 95.19 247 ARG A CA 1
ATOM 1905 C C . ARG A 1 247 ? -6.174 8.246 -8.913 1.00 95.19 247 ARG A C 1
ATOM 1907 O O . ARG A 1 247 ? -6.567 7.612 -9.885 1.00 95.19 247 ARG A O 1
ATOM 1914 N N . LEU A 1 248 ? -6.818 8.271 -7.755 1.00 93.69 248 LEU A N 1
ATOM 1915 C CA . LEU A 1 248 ? -8.097 7.599 -7.566 1.00 93.69 248 LEU A CA 1
ATOM 1916 C C . LEU A 1 248 ? -9.220 8.597 -7.849 1.00 93.69 248 LEU A C 1
ATOM 1918 O O . LEU A 1 248 ? -9.289 9.633 -7.190 1.00 93.69 248 LEU A O 1
ATOM 1922 N N . ASN A 1 249 ? -10.080 8.291 -8.819 1.00 89.75 249 ASN A N 1
ATOM 1923 C CA . ASN A 1 249 ? -11.311 9.031 -9.056 1.00 89.75 249 ASN A CA 1
ATOM 1924 C C . ASN A 1 249 ? -12.476 8.304 -8.390 1.00 89.75 249 ASN A C 1
ATOM 1926 O O . ASN A 1 249 ? -12.899 7.227 -8.814 1.00 89.75 249 ASN A O 1
ATOM 1930 N N . LEU A 1 250 ? -13.003 8.926 -7.346 1.00 83.50 250 LEU A N 1
ATOM 1931 C CA . LEU A 1 250 ? -13.982 8.315 -6.459 1.00 83.50 250 LEU A CA 1
ATOM 1932 C C . LEU A 1 250 ? -15.408 8.830 -6.724 1.00 83.50 250 LEU A C 1
ATOM 1934 O O . LEU A 1 250 ? -16.333 8.454 -6.012 1.00 83.50 250 LEU A O 1
ATOM 1938 N N . THR A 1 251 ? -15.603 9.638 -7.776 1.00 81.88 251 THR A N 1
ATOM 1939 C CA . THR A 1 251 ? -16.899 10.249 -8.142 1.00 81.88 251 THR A CA 1
ATOM 1940 C C . THR A 1 251 ? -17.994 9.244 -8.514 1.00 81.88 251 THR A C 1
ATOM 1942 O O . THR A 1 251 ? -19.171 9.566 -8.396 1.00 81.88 251 THR A O 1
ATOM 1945 N N . GLY A 1 252 ? -17.632 8.024 -8.924 1.00 75.44 252 GLY A N 1
ATOM 1946 C CA . GLY A 1 252 ? -18.584 6.948 -9.235 1.00 75.44 252 GLY A CA 1
ATOM 1947 C C . GLY A 1 252 ? -18.996 6.089 -8.037 1.00 75.44 252 GLY A C 1
ATOM 1948 O O . GLY A 1 252 ? -19.885 5.250 -8.160 1.00 75.44 252 GLY A O 1
ATOM 1949 N N . ALA A 1 253 ? -18.362 6.265 -6.879 1.00 79.44 253 ALA A N 1
ATOM 1950 C CA . ALA A 1 253 ? -18.727 5.495 -5.706 1.00 79.44 253 ALA A CA 1
ATOM 1951 C C . ALA A 1 253 ? -20.021 6.029 -5.087 1.00 79.44 253 ALA A C 1
ATOM 1953 O O . ALA A 1 253 ? -20.191 7.232 -4.882 1.00 79.44 253 ALA A O 1
ATOM 1954 N N . ILE A 1 254 ? -20.924 5.117 -4.738 1.00 74.56 254 ILE A N 1
ATOM 1955 C CA . ILE A 1 254 ? -22.185 5.470 -4.090 1.00 74.56 254 ILE A CA 1
ATOM 1956 C C . ILE A 1 254 ? -21.865 6.039 -2.704 1.00 74.56 254 ILE A C 1
ATOM 1958 O O . ILE A 1 254 ? -21.331 5.340 -1.839 1.00 74.56 254 ILE A O 1
ATOM 1962 N N . GLY A 1 255 ? -22.184 7.319 -2.499 1.00 73.19 255 GLY A N 1
ATOM 1963 C CA . GLY A 1 255 ? -21.938 8.017 -1.241 1.00 73.19 255 GLY A CA 1
ATOM 1964 C C . GLY A 1 255 ? -22.478 7.229 -0.045 1.00 73.19 255 GLY A C 1
ATOM 1965 O O . GLY A 1 255 ? -23.648 6.862 -0.008 1.00 73.19 255 GLY A O 1
ATOM 1966 N N . GLY A 1 256 ? -21.608 6.955 0.930 1.00 78.38 256 GLY A N 1
ATOM 1967 C CA . GLY A 1 256 ? -21.940 6.178 2.127 1.00 78.38 256 GLY A CA 1
ATOM 1968 C C . GLY A 1 256 ? -21.612 4.685 2.050 1.00 78.38 256 GLY A C 1
ATOM 1969 O O . GLY A 1 256 ? -21.565 4.049 3.101 1.00 78.38 256 GLY A O 1
ATOM 1970 N N . GLN A 1 257 ? -21.316 4.135 0.866 1.00 87.31 257 GLN A N 1
ATOM 1971 C CA . GLN A 1 257 ? -20.800 2.771 0.750 1.00 87.31 257 GLN A CA 1
ATOM 1972 C C . GLN A 1 257 ? -19.297 2.722 1.007 1.00 87.31 257 GLN A C 1
ATOM 1974 O O . GLN A 1 257 ? -18.521 3.513 0.465 1.00 87.31 257 GLN A O 1
ATOM 1979 N N . ALA A 1 258 ? -18.884 1.729 1.786 1.00 89.56 258 ALA A N 1
ATOM 1980 C CA . ALA A 1 258 ? -17.479 1.433 2.001 1.00 89.56 258 ALA A CA 1
ATOM 1981 C C . ALA A 1 258 ? -16.826 0.888 0.717 1.00 89.56 258 ALA A C 1
ATOM 1983 O O . ALA A 1 258 ? -17.446 0.121 -0.024 1.00 89.56 258 ALA A O 1
ATOM 1984 N N . GLN A 1 259 ? -15.580 1.261 0.443 1.00 93.31 259 GLN A N 1
ATOM 1985 C CA . GLN A 1 259 ? -14.838 0.766 -0.718 1.00 93.31 259 GLN A CA 1
ATOM 1986 C C . GLN A 1 259 ? -13.736 -0.200 -0.306 1.00 93.31 259 GLN A C 1
ATOM 1988 O O . GLN A 1 259 ? -13.305 -0.226 0.839 1.00 93.31 259 GLN A O 1
ATOM 1993 N N . MET A 1 260 ? -13.264 -0.997 -1.251 1.00 94.62 260 MET A N 1
ATOM 1994 C CA . MET A 1 260 ? -12.120 -1.875 -1.090 1.00 94.62 260 MET A CA 1
ATOM 1995 C C . MET A 1 260 ? -11.095 -1.544 -2.164 1.00 94.62 260 MET A C 1
ATOM 1997 O O . MET A 1 260 ? -11.387 -1.644 -3.357 1.00 94.62 260 MET A O 1
ATOM 2001 N N . LEU A 1 261 ? -9.892 -1.173 -1.733 1.00 96.06 261 LEU A N 1
ATOM 2002 C CA . LEU A 1 261 ? -8.738 -0.993 -2.606 1.00 96.06 261 LEU A CA 1
ATOM 2003 C C . LEU A 1 261 ? -7.884 -2.258 -2.538 1.00 96.06 261 LEU A C 1
ATOM 2005 O O . LEU A 1 261 ? -7.386 -2.618 -1.476 1.00 96.06 261 LEU A O 1
ATOM 2009 N N . SER A 1 262 ? -7.702 -2.930 -3.668 1.00 96.56 262 SER A N 1
ATOM 2010 C CA . SER A 1 262 ? -6.894 -4.146 -3.769 1.00 96.56 262 SER A CA 1
ATOM 2011 C C . SER A 1 262 ? -5.720 -3.929 -4.709 1.00 96.56 262 SER A C 1
ATOM 2013 O O . SER A 1 262 ? -5.889 -3.413 -5.810 1.00 96.56 262 SER A O 1
ATOM 2015 N N . VAL A 1 263 ? -4.534 -4.358 -4.288 1.00 97.06 263 VAL A N 1
ATOM 2016 C CA . VAL A 1 263 ? -3.316 -4.394 -5.096 1.00 97.06 263 VAL A CA 1
ATOM 2017 C C . VAL A 1 263 ? -2.799 -5.821 -5.123 1.00 97.06 263 VAL A C 1
ATOM 2019 O O . VAL A 1 263 ? -2.347 -6.346 -4.106 1.00 97.06 263 VAL A O 1
ATOM 2022 N N . ALA A 1 264 ? -2.849 -6.458 -6.288 1.00 96.31 264 ALA A N 1
ATOM 2023 C CA . ALA A 1 264 ? -2.212 -7.748 -6.496 1.00 96.31 264 ALA A CA 1
ATOM 2024 C C . ALA A 1 264 ? -0.685 -7.582 -6.437 1.00 96.31 264 ALA A C 1
ATOM 2026 O O . ALA A 1 264 ? -0.120 -6.686 -7.064 1.00 96.31 264 ALA A O 1
ATOM 2027 N N . GLY A 1 265 ? -0.015 -8.437 -5.665 1.00 90.81 265 GLY A N 1
ATOM 2028 C CA . GLY A 1 265 ? 1.438 -8.409 -5.540 1.00 90.81 265 GLY A CA 1
ATOM 2029 C C . GLY A 1 265 ? 2.132 -8.797 -6.843 1.00 90.81 265 GLY A C 1
ATOM 2030 O O . GLY A 1 265 ? 1.615 -9.590 -7.626 1.00 90.81 265 GLY A O 1
ATOM 2031 N N . SER A 1 266 ? 3.332 -8.260 -7.061 1.00 94.00 266 SER A N 1
ATOM 2032 C CA . SER A 1 266 ? 4.173 -8.632 -8.201 1.00 94.00 266 SER A CA 1
ATOM 2033 C C . SER A 1 266 ? 5.247 -9.649 -7.765 1.00 94.00 266 SER A C 1
ATOM 2035 O O . SER A 1 266 ? 6.020 -9.367 -6.836 1.00 94.00 266 SER A O 1
ATOM 2037 N N . PRO A 1 267 ? 5.324 -10.842 -8.393 1.00 92.81 267 PRO A N 1
ATOM 2038 C CA . PRO A 1 267 ? 6.298 -11.878 -8.059 1.00 92.81 267 PRO A CA 1
ATOM 2039 C C . PRO A 1 267 ? 7.736 -11.357 -7.965 1.00 92.81 267 PRO A C 1
ATOM 2041 O O . PRO A 1 267 ? 8.259 -10.727 -8.877 1.00 92.81 267 PRO A O 1
ATOM 2044 N N . GLY A 1 268 ? 8.418 -11.642 -6.853 1.00 91.56 268 GLY A N 1
ATOM 2045 C CA . GLY A 1 268 ? 9.813 -11.230 -6.654 1.00 91.56 268 GLY A CA 1
ATOM 2046 C C . GLY A 1 268 ? 10.011 -9.767 -6.230 1.00 91.56 268 GLY A C 1
ATOM 2047 O O . GLY A 1 268 ? 11.127 -9.405 -5.839 1.00 91.56 268 GLY A O 1
ATOM 2048 N N . VAL A 1 269 ? 8.950 -8.952 -6.209 1.00 95.25 269 VAL A N 1
ATOM 2049 C CA . VAL A 1 269 ? 8.968 -7.559 -5.742 1.00 95.25 269 VAL A CA 1
ATOM 2050 C C . VAL A 1 269 ? 8.460 -7.481 -4.310 1.00 95.25 269 VAL A C 1
ATOM 2052 O O . VAL A 1 269 ? 7.432 -8.048 -3.958 1.00 95.25 269 VAL A O 1
ATOM 2055 N N . ARG A 1 270 ? 9.183 -6.763 -3.452 1.00 96.38 270 ARG A N 1
ATOM 2056 C CA . ARG A 1 270 ? 8.642 -6.301 -2.170 1.00 96.38 270 ARG A CA 1
ATOM 2057 C C . ARG A 1 270 ? 8.211 -4.857 -2.353 1.00 96.38 270 ARG A C 1
ATOM 2059 O O . ARG A 1 270 ? 9.082 -3.991 -2.470 1.00 96.38 270 ARG A O 1
ATOM 2066 N N . LEU A 1 271 ? 6.907 -4.622 -2.381 1.00 96.88 271 LEU A N 1
ATOM 2067 C CA . LEU A 1 271 ? 6.339 -3.295 -2.574 1.00 96.88 271 LEU A CA 1
ATOM 2068 C C . LEU A 1 271 ? 6.063 -2.589 -1.240 1.00 96.88 271 LEU A C 1
ATOM 2070 O O . LEU A 1 271 ? 6.046 -3.193 -0.165 1.00 96.88 271 LEU A O 1
ATOM 2074 N N . GLN A 1 272 ? 5.866 -1.284 -1.327 1.00 97.38 272 GLN A N 1
ATOM 2075 C CA . GLN A 1 272 ? 5.230 -0.448 -0.330 1.00 97.38 272 GLN A CA 1
ATOM 2076 C C . GLN A 1 272 ? 4.054 0.240 -1.010 1.00 97.38 272 GLN A C 1
ATOM 2078 O O . GLN A 1 272 ? 4.231 0.864 -2.050 1.00 97.38 272 GLN A O 1
ATOM 2083 N N . LEU A 1 273 ? 2.891 0.161 -0.383 1.00 97.75 273 LEU A N 1
ATOM 2084 C CA . LEU A 1 273 ? 1.721 0.935 -0.747 1.00 97.75 273 LEU A CA 1
ATOM 2085 C C . LEU A 1 273 ? 1.614 2.127 0.200 1.00 97.75 273 LEU A C 1
ATOM 2087 O O . LEU A 1 273 ? 1.762 1.970 1.419 1.00 97.75 273 LEU A O 1
ATOM 2091 N N . ARG A 1 274 ? 1.348 3.316 -0.340 1.00 97.38 274 ARG A N 1
ATOM 2092 C CA . ARG A 1 274 ? 0.922 4.475 0.450 1.00 97.38 274 ARG A CA 1
ATOM 2093 C C . ARG A 1 274 ? -0.304 5.104 -0.185 1.00 97.38 274 ARG A C 1
ATOM 2095 O O . ARG A 1 274 ? -0.276 5.448 -1.360 1.00 97.38 274 ARG A O 1
ATOM 2102 N N . LEU A 1 275 ? -1.344 5.309 0.610 1.00 95.62 275 LEU A N 1
ATOM 2103 C CA . LEU A 1 275 ? -2.460 6.158 0.219 1.00 95.62 275 LEU A CA 1
ATOM 2104 C C . LEU A 1 275 ? -2.158 7.573 0.704 1.00 95.62 275 LEU A C 1
ATOM 2106 O O . LEU A 1 275 ? -1.942 7.781 1.897 1.00 95.62 275 LEU A O 1
ATOM 2110 N N . LEU A 1 276 ? -2.069 8.531 -0.208 1.00 93.75 276 LEU A N 1
ATOM 2111 C CA . LEU A 1 276 ? -1.640 9.899 0.057 1.00 93.75 276 LEU A CA 1
ATOM 2112 C C . LEU A 1 276 ? -2.806 10.866 -0.120 1.00 93.75 276 LEU A C 1
ATOM 2114 O O . LEU A 1 276 ? -3.548 10.798 -1.099 1.00 93.75 276 LEU A O 1
ATOM 2118 N N . HIS A 1 277 ? -2.895 11.846 0.772 1.00 88.31 277 HIS A N 1
ATOM 2119 C CA . HIS A 1 277 ? -3.711 13.033 0.538 1.00 88.31 277 HIS A CA 1
ATOM 2120 C C . HIS A 1 277 ? -3.054 13.868 -0.575 1.00 88.31 277 HIS A C 1
ATOM 2122 O O . HIS A 1 277 ? -1.986 14.440 -0.339 1.00 88.31 277 HIS A O 1
ATOM 2128 N N . SER A 1 278 ? -3.660 13.988 -1.766 1.00 81.50 278 SER A N 1
ATOM 2129 C CA . SER A 1 278 ? -2.956 14.549 -2.938 1.00 81.50 278 SER A CA 1
ATOM 2130 C C . SER A 1 278 ? -2.479 15.987 -2.739 1.00 81.50 278 SER A C 1
ATOM 2132 O O . SER A 1 278 ? -1.369 16.316 -3.144 1.00 81.50 278 SER A O 1
ATOM 2134 N N . ALA A 1 279 ? -3.263 16.834 -2.063 1.00 82.00 279 ALA A N 1
ATOM 2135 C CA . ALA A 1 279 ? -2.875 18.226 -1.816 1.00 82.00 279 ALA A CA 1
ATOM 2136 C C . ALA A 1 279 ? -1.682 18.388 -0.852 1.00 82.00 279 ALA A C 1
ATOM 2138 O O . ALA A 1 279 ? -0.950 19.368 -0.947 1.00 82.00 279 ALA A O 1
ATOM 2139 N N . LYS A 1 280 ? -1.489 17.456 0.093 1.00 84.81 280 LYS A N 1
ATOM 2140 C CA . LYS A 1 280 ? -0.482 17.584 1.166 1.00 84.81 280 LYS A CA 1
ATOM 2141 C C . LYS A 1 280 ? 0.676 16.590 1.045 1.00 84.81 280 LYS A C 1
ATOM 2143 O O . LYS A 1 280 ? 1.670 16.736 1.748 1.00 84.81 280 LYS A O 1
ATOM 2148 N N . GLY A 1 281 ? 0.535 15.543 0.229 1.00 87.75 281 GLY A N 1
ATOM 2149 C CA . GLY A 1 281 ? 1.491 14.432 0.140 1.00 87.75 281 GLY A CA 1
ATOM 2150 C C . GLY A 1 281 ? 1.629 13.616 1.434 1.00 87.75 281 GLY A C 1
ATOM 2151 O O . GLY A 1 281 ? 2.547 12.803 1.566 1.00 87.75 281 GLY A O 1
ATOM 2152 N N . ILE A 1 282 ? 0.740 13.835 2.409 1.00 89.00 282 ILE A N 1
ATOM 2153 C CA . ILE A 1 282 ? 0.771 13.159 3.707 1.00 89.00 282 ILE A CA 1
ATOM 2154 C C . ILE A 1 282 ? 0.232 11.737 3.519 1.00 89.00 282 ILE A C 1
ATOM 2156 O O . ILE A 1 282 ? -0.857 11.583 2.956 1.00 89.00 282 ILE A O 1
ATOM 2160 N N . PRO A 1 283 ? 0.958 10.701 3.979 1.00 92.94 283 PRO A N 1
ATOM 2161 C CA . PRO A 1 283 ? 0.443 9.344 3.960 1.00 92.94 283 PRO A CA 1
ATOM 2162 C C . PRO A 1 283 ? -0.696 9.198 4.969 1.00 92.94 283 PRO A C 1
ATOM 2164 O O . PRO A 1 283 ? -0.524 9.481 6.153 1.00 92.94 283 PRO A O 1
ATOM 2167 N N . LEU A 1 284 ? -1.840 8.743 4.476 1.00 92.06 284 LEU A N 1
ATOM 2168 C CA . LEU A 1 284 ? -3.013 8.367 5.254 1.00 92.06 284 LEU A CA 1
ATOM 2169 C C . LEU A 1 284 ? -2.884 6.907 5.702 1.00 92.06 284 LEU A C 1
ATOM 2171 O O . LEU A 1 284 ? -2.950 6.638 6.895 1.00 92.06 284 LEU A O 1
ATOM 2175 N N . ILE A 1 285 ? -2.576 6.014 4.755 1.00 95.06 285 ILE A N 1
ATOM 2176 C CA . ILE A 1 285 ? -2.392 4.569 4.972 1.00 95.06 285 ILE A CA 1
ATOM 2177 C C . ILE A 1 285 ? -1.024 4.152 4.440 1.00 95.06 285 ILE A C 1
ATOM 2179 O O . ILE A 1 285 ? -0.582 4.645 3.394 1.00 95.06 285 ILE A O 1
ATOM 2183 N N . VAL A 1 286 ? -0.341 3.242 5.141 1.00 96.00 286 VAL A N 1
ATOM 2184 C CA . VAL A 1 286 ? 0.932 2.665 4.683 1.00 96.00 286 VAL A CA 1
ATOM 2185 C C . VAL A 1 286 ? 0.960 1.159 4.902 1.00 96.00 286 VAL A C 1
ATOM 2187 O O . VAL A 1 286 ? 0.967 0.690 6.037 1.00 96.00 286 VAL A O 1
ATOM 2190 N N . ARG A 1 287 ? 1.121 0.396 3.818 1.00 96.00 287 ARG A N 1
ATOM 2191 C CA . ARG A 1 287 ? 1.264 -1.065 3.867 1.00 96.00 287 ARG A CA 1
ATOM 2192 C C . ARG A 1 287 ? 2.582 -1.500 3.228 1.00 96.00 287 ARG A C 1
ATOM 2194 O O . ARG A 1 287 ? 3.056 -0.916 2.254 1.00 96.00 287 ARG A O 1
ATOM 2201 N N . LYS A 1 288 ? 3.227 -2.506 3.819 1.00 96.25 288 LYS A N 1
ATOM 2202 C CA . LYS A 1 288 ? 4.522 -3.055 3.373 1.00 96.25 288 LYS A CA 1
ATOM 2203 C C . LYS A 1 288 ? 4.444 -4.581 3.374 1.00 96.25 288 LYS A C 1
ATOM 2205 O O . LYS A 1 288 ? 5.023 -5.198 4.276 1.00 96.25 288 LYS A O 1
ATOM 2210 N N . PRO A 1 289 ? 3.718 -5.178 2.416 1.00 94.12 289 PRO A N 1
ATOM 2211 C CA . PRO A 1 289 ? 3.541 -6.622 2.361 1.00 94.12 289 PRO A CA 1
ATOM 2212 C C . PRO A 1 289 ? 4.889 -7.342 2.195 1.00 94.12 289 PRO A C 1
ATOM 2214 O O . PRO A 1 289 ? 5.949 -6.730 1.964 1.00 94.12 289 PRO A O 1
ATOM 2217 N N . ARG A 1 290 ? 4.874 -8.670 2.341 1.00 94.25 290 ARG A N 1
ATOM 2218 C CA . ARG A 1 290 ? 6.058 -9.480 2.038 1.00 94.25 290 ARG A CA 1
ATOM 2219 C C . ARG A 1 290 ? 6.298 -9.479 0.524 1.00 94.25 290 ARG A C 1
ATOM 2221 O O . ARG A 1 290 ? 5.564 -8.893 -0.266 1.00 94.25 290 ARG A O 1
ATOM 2228 N N . ARG A 1 291 ? 7.419 -10.063 0.109 1.00 95.25 291 ARG A N 1
ATOM 2229 C CA . ARG A 1 291 ? 7.788 -10.122 -1.307 1.00 95.25 291 ARG A CA 1
ATOM 2230 C C . ARG A 1 291 ? 6.790 -10.996 -2.072 1.00 95.25 291 ARG A C 1
ATOM 2232 O O . ARG A 1 291 ? 6.633 -12.150 -1.708 1.00 95.25 291 ARG A O 1
ATOM 2239 N N . GLY A 1 292 ? 6.223 -10.471 -3.155 1.00 94.50 292 GLY A N 1
ATOM 2240 C CA . GLY A 1 292 ? 5.232 -11.160 -3.985 1.00 94.50 292 GLY A CA 1
ATOM 2241 C C . GLY A 1 292 ? 3.795 -11.051 -3.480 1.00 94.50 292 GLY A C 1
ATOM 2242 O O . GLY A 1 292 ? 2.879 -11.303 -4.256 1.00 94.50 292 GLY A O 1
ATOM 2243 N N . ASP A 1 293 ? 3.594 -10.637 -2.229 1.00 93.62 293 ASP A N 1
ATOM 2244 C CA . ASP A 1 293 ? 2.266 -10.516 -1.635 1.00 93.62 293 ASP A CA 1
ATOM 2245 C C . ASP A 1 293 ? 1.577 -9.222 -2.085 1.00 93.62 293 ASP A C 1
ATOM 2247 O O . ASP A 1 293 ? 2.220 -8.193 -2.324 1.00 93.62 293 ASP A O 1
ATOM 2251 N N . GLY A 1 294 ? 0.252 -9.294 -2.195 1.00 93.56 294 GLY A N 1
ATOM 2252 C CA . GLY A 1 294 ? -0.603 -8.138 -2.433 1.00 93.56 294 GLY A CA 1
ATOM 2253 C C . GLY A 1 294 ? -0.931 -7.361 -1.161 1.00 93.56 294 GLY A C 1
ATOM 2254 O O . GLY A 1 294 ? -0.451 -7.665 -0.070 1.00 93.56 294 GLY A O 1
ATOM 2255 N N . VAL A 1 295 ? -1.773 -6.347 -1.320 1.00 94.44 295 VAL A N 1
ATOM 2256 C CA . VAL A 1 295 ? -2.364 -5.563 -0.233 1.00 94.44 295 VAL A CA 1
ATOM 2257 C C . VAL A 1 295 ? -3.846 -5.414 -0.520 1.00 94.44 295 VAL A C 1
ATOM 2259 O O . VAL A 1 295 ? -4.225 -5.145 -1.656 1.00 94.44 295 VAL A O 1
ATOM 2262 N N . VAL A 1 296 ? -4.676 -5.540 0.504 1.00 94.38 296 VAL A N 1
ATOM 2263 C CA . VAL A 1 296 ? -6.088 -5.172 0.439 1.00 94.38 296 VAL A CA 1
ATOM 2264 C C . VAL A 1 296 ? -6.331 -4.193 1.571 1.00 94.38 296 VAL A C 1
ATOM 2266 O O . VAL A 1 296 ? -5.972 -4.497 2.697 1.00 94.38 296 VAL A O 1
ATOM 2269 N N . ILE A 1 297 ? -6.903 -3.035 1.255 1.00 95.00 297 ILE A N 1
ATOM 2270 C CA . ILE A 1 297 ? -7.401 -2.066 2.227 1.00 95.00 297 ILE A CA 1
ATOM 2271 C C . ILE A 1 297 ? -8.924 -2.155 2.152 1.00 95.00 297 ILE A C 1
ATOM 2273 O O . ILE A 1 297 ? -9.518 -1.662 1.178 1.00 95.00 297 ILE A O 1
ATOM 2277 N N . PRO A 1 298 ? -9.561 -2.857 3.098 1.00 93.81 298 PRO A N 1
ATOM 2278 C CA . PRO A 1 298 ? -11.004 -2.921 3.160 1.00 93.81 298 PRO A CA 1
ATOM 2279 C C . PRO A 1 298 ? -11.563 -1.580 3.633 1.00 93.81 298 PRO A C 1
ATOM 2281 O O . PRO A 1 298 ? -10.857 -0.704 4.123 1.00 93.81 298 PRO A O 1
ATOM 2284 N N . ASN A 1 299 ? -12.875 -1.448 3.503 1.00 92.75 299 ASN A N 1
ATOM 2285 C CA . ASN A 1 299 ? -13.645 -0.488 4.271 1.00 92.75 299 ASN A CA 1
ATOM 2286 C C . ASN A 1 299 ? -13.254 1.009 4.163 1.00 92.75 299 ASN A C 1
ATOM 2288 O O . ASN A 1 299 ? -13.431 1.807 5.085 1.00 92.75 299 ASN A O 1
ATOM 2292 N N . LEU A 1 300 ? -12.744 1.408 3.005 1.00 93.44 300 LEU A N 1
ATOM 2293 C CA . LEU A 1 300 ? -12.284 2.759 2.724 1.00 93.44 300 LEU A CA 1
ATOM 2294 C C . LEU A 1 300 ? -13.470 3.732 2.602 1.00 93.44 300 LEU A C 1
ATOM 2296 O O . LEU A 1 300 ? -14.329 3.564 1.731 1.00 93.44 300 LEU A O 1
ATOM 2300 N N . ASP A 1 301 ? -13.517 4.765 3.451 1.00 90.94 301 ASP A N 1
ATOM 2301 C CA . ASP A 1 301 ? -14.516 5.837 3.378 1.00 90.94 301 ASP A CA 1
ATOM 2302 C C . ASP A 1 301 ? -14.006 6.992 2.529 1.00 90.94 301 ASP A C 1
ATOM 2304 O O . ASP A 1 301 ? -13.222 7.841 2.962 1.00 90.94 301 ASP A O 1
ATOM 2308 N N . ILE A 1 302 ? -14.540 7.072 1.318 1.00 85.31 302 ILE A N 1
ATOM 2309 C CA . ILE A 1 302 ? -14.216 8.133 0.371 1.00 85.31 302 ILE A CA 1
ATOM 2310 C C . ILE A 1 302 ? -14.509 9.518 0.948 1.00 85.31 302 ILE A C 1
ATOM 2312 O O . ILE A 1 302 ? -13.792 10.454 0.638 1.00 85.31 302 ILE A O 1
ATOM 2316 N N . ARG A 1 303 ? -15.508 9.683 1.821 1.00 85.56 303 ARG A N 1
ATOM 2317 C CA . ARG A 1 303 ? -15.849 11.005 2.377 1.00 85.56 303 ARG A CA 1
ATOM 2318 C C . ARG A 1 303 ? -14.778 11.522 3.334 1.00 85.56 303 ARG A C 1
ATOM 2320 O O . ARG A 1 303 ? -14.665 12.727 3.541 1.00 85.56 303 ARG A O 1
ATOM 2327 N N . ARG A 1 304 ? -14.010 10.611 3.941 1.00 86.25 304 ARG A N 1
ATOM 2328 C CA . ARG A 1 304 ? -12.874 10.938 4.817 1.00 86.25 304 ARG A CA 1
ATOM 2329 C C . ARG A 1 304 ? -11.602 11.195 4.016 1.00 86.25 304 ARG A C 1
ATOM 2331 O O . ARG A 1 304 ? -10.659 11.800 4.525 1.00 86.25 304 ARG A O 1
ATOM 2338 N N . LEU A 1 305 ? -11.584 10.756 2.763 1.00 83.00 305 LEU A N 1
ATOM 2339 C CA . LEU A 1 305 ? -10.546 11.065 1.809 1.00 83.00 305 LEU A CA 1
ATOM 2340 C C . LEU A 1 305 ? -10.896 12.378 1.100 1.00 83.00 305 LEU A C 1
ATOM 2342 O O . LEU A 1 305 ? -11.851 12.467 0.343 1.00 83.00 305 LEU A O 1
ATOM 2346 N N . SER A 1 306 ? -10.122 13.434 1.326 1.00 71.06 306 SER A N 1
ATOM 2347 C CA . SER A 1 306 ? -10.246 14.639 0.501 1.00 71.06 306 SER A CA 1
ATOM 2348 C C . SER A 1 306 ? -9.911 14.288 -0.956 1.00 71.06 306 SER A C 1
ATOM 2350 O O . SER A 1 306 ? -8.783 13.868 -1.220 1.00 71.06 306 SER A O 1
ATOM 2352 N N . ASP A 1 307 ? -10.851 14.452 -1.882 1.00 70.12 307 ASP A N 1
ATOM 2353 C CA . ASP A 1 307 ? -10.615 14.282 -3.320 1.00 70.12 307 ASP A CA 1
ATOM 2354 C C . ASP A 1 307 ? -9.715 15.429 -3.843 1.00 70.12 307 ASP A C 1
ATOM 2356 O O . ASP A 1 307 ? -10.015 16.597 -3.563 1.00 70.12 307 A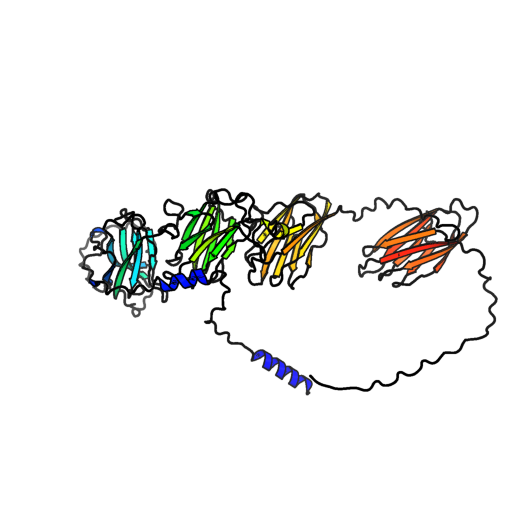SP A O 1
ATOM 2360 N N . PRO A 1 308 ? -8.594 15.157 -4.551 1.00 80.44 308 PRO A N 1
ATOM 2361 C CA . PRO A 1 308 ? -8.097 13.846 -4.976 1.00 80.44 308 PRO A CA 1
ATOM 2362 C C . PRO A 1 308 ? -7.205 13.117 -3.969 1.00 80.44 308 PRO A C 1
ATOM 2364 O O . PRO A 1 308 ? -6.549 13.704 -3.101 1.00 80.44 308 PRO A O 1
ATOM 2367 N N . VAL A 1 309 ? -7.166 11.795 -4.153 1.00 91.88 309 VAL A N 1
ATOM 2368 C CA . VAL A 1 309 ? -6.314 10.847 -3.429 1.00 91.88 309 VAL A CA 1
ATOM 2369 C C . VAL A 1 309 ? -5.323 10.235 -4.404 1.00 91.88 309 VAL A C 1
ATOM 2371 O O . VAL A 1 309 ? -5.661 9.906 -5.544 1.00 91.88 309 VAL A O 1
ATOM 2374 N N . THR A 1 310 ? -4.086 10.054 -3.954 1.00 95.75 310 THR A N 1
ATOM 2375 C CA . THR A 1 310 ? -3.038 9.421 -4.754 1.00 95.75 310 THR A CA 1
ATOM 2376 C C . THR A 1 310 ? -2.585 8.138 -4.087 1.00 95.75 310 THR A C 1
ATOM 2378 O O . THR A 1 310 ? -2.172 8.142 -2.932 1.00 95.75 310 THR A O 1
ATOM 2381 N N . LEU A 1 311 ? -2.635 7.041 -4.826 1.00 97.19 311 LEU A N 1
ATOM 2382 C CA . LEU A 1 311 ? -1.976 5.796 -4.482 1.00 97.19 311 LEU A CA 1
ATOM 2383 C C . LEU A 1 311 ? -0.525 5.859 -4.977 1.00 97.19 311 LEU A C 1
ATOM 2385 O O . LEU A 1 311 ? -0.284 6.104 -6.154 1.00 97.19 311 LEU A O 1
ATOM 2389 N N . GLU A 1 312 ? 0.431 5.647 -4.078 1.00 97.94 312 GLU A N 1
ATOM 2390 C CA . GLU A 1 312 ? 1.849 5.456 -4.391 1.00 97.94 312 GLU A CA 1
ATOM 2391 C C . GLU A 1 312 ? 2.202 3.981 -4.202 1.00 97.94 312 GLU A C 1
ATOM 2393 O O . GLU A 1 312 ? 2.076 3.439 -3.097 1.00 97.94 312 GLU A O 1
ATOM 2398 N N . LEU A 1 313 ? 2.681 3.348 -5.268 1.00 98.00 313 LEU A N 1
ATOM 2399 C CA . LEU A 1 313 ? 3.266 2.015 -5.246 1.00 98.00 313 LEU A CA 1
ATOM 2400 C C . LEU A 1 313 ? 4.768 2.148 -5.417 1.00 98.00 313 LEU A C 1
ATOM 2402 O O . LEU A 1 313 ? 5.251 2.656 -6.416 1.00 98.00 313 LEU A O 1
ATOM 2406 N N . LYS A 1 314 ? 5.529 1.704 -4.423 1.00 97.31 314 LYS A N 1
ATOM 2407 C CA . LYS A 1 314 ? 6.981 1.851 -4.417 1.00 97.31 314 LYS A CA 1
ATOM 2408 C C . LYS A 1 314 ? 7.677 0.518 -4.266 1.00 97.31 314 LYS A C 1
ATOM 2410 O O . LYS A 1 314 ? 7.397 -0.251 -3.348 1.00 97.31 314 LYS A O 1
ATOM 2415 N N . THR A 1 315 ? 8.696 0.285 -5.077 1.00 96.31 315 THR A N 1
ATOM 2416 C CA . THR A 1 315 ? 9.568 -0.876 -4.917 1.00 96.31 315 THR A CA 1
ATOM 2417 C C . THR A 1 315 ? 10.528 -0.678 -3.742 1.00 96.31 315 THR A C 1
ATOM 2419 O O . THR A 1 315 ? 11.443 0.146 -3.796 1.00 96.31 315 THR A O 1
ATOM 2422 N N . LEU A 1 316 ? 10.394 -1.480 -2.679 1.00 95.56 316 LEU A N 1
ATOM 2423 C CA . LEU A 1 316 ? 11.381 -1.532 -1.590 1.00 95.56 316 LEU A CA 1
ATOM 2424 C C . LEU A 1 316 ? 12.581 -2.412 -1.957 1.00 95.56 316 LEU A C 1
ATOM 2426 O O . LEU A 1 316 ? 13.725 -2.106 -1.615 1.00 95.56 316 LEU A O 1
ATOM 2430 N N . SER A 1 317 ? 12.329 -3.541 -2.623 1.00 94.44 317 SER A N 1
ATOM 2431 C CA . SER A 1 317 ? 13.376 -4.448 -3.101 1.00 94.44 317 SER A CA 1
ATOM 2432 C C . SER A 1 317 ? 12.873 -5.342 -4.230 1.00 94.44 317 SER A C 1
ATOM 2434 O O . SER A 1 317 ? 11.682 -5.631 -4.293 1.00 94.44 317 SER A O 1
ATOM 2436 N N . GLY A 1 318 ? 13.799 -5.861 -5.037 1.00 92.06 318 GLY A N 1
ATOM 2437 C CA . GLY A 1 318 ? 13.453 -6.623 -6.236 1.00 92.06 318 GLY A CA 1
ATOM 2438 C C . GLY A 1 318 ? 13.098 -5.701 -7.399 1.00 92.06 318 GLY A C 1
ATOM 2439 O O . GLY A 1 318 ? 13.311 -4.492 -7.320 1.00 92.06 318 GLY A O 1
ATOM 2440 N N . GLN A 1 319 ? 12.648 -6.313 -8.482 1.00 91.00 319 GLN A N 1
ATOM 2441 C CA . GLN A 1 319 ? 12.010 -5.704 -9.648 1.00 91.00 319 GLN A CA 1
ATOM 2442 C C . GLN A 1 319 ? 11.398 -6.859 -10.443 1.00 91.00 319 GLN A C 1
ATOM 2444 O O . GLN A 1 319 ? 11.941 -7.970 -10.397 1.00 91.00 319 GLN A O 1
ATOM 2449 N N . ALA A 1 320 ? 10.316 -6.614 -11.168 1.00 89.19 320 ALA A N 1
ATOM 2450 C CA . ALA A 1 320 ? 9.691 -7.646 -11.983 1.00 89.19 320 ALA A CA 1
ATOM 2451 C C . ALA A 1 320 ? 9.205 -7.058 -13.306 1.00 89.19 320 ALA A C 1
ATOM 2453 O O . ALA A 1 320 ? 8.012 -6.862 -13.496 1.00 89.19 320 ALA A O 1
ATOM 2454 N N . PRO A 1 321 ? 10.127 -6.805 -14.250 1.00 88.06 321 PRO A N 1
ATOM 2455 C CA . PRO A 1 321 ? 9.790 -6.178 -15.528 1.00 88.06 321 PRO A CA 1
ATOM 2456 C C . PRO A 1 321 ? 8.853 -7.011 -16.416 1.00 88.06 321 PRO A C 1
ATOM 2458 O O . PRO A 1 321 ? 8.423 -6.532 -17.462 1.00 88.06 321 PRO A O 1
ATOM 2461 N N . ASP A 1 322 ? 8.590 -8.262 -16.034 1.00 88.12 322 ASP A N 1
ATOM 2462 C CA . ASP A 1 322 ? 7.751 -9.222 -16.755 1.00 88.12 322 ASP A CA 1
ATOM 2463 C C . ASP A 1 322 ? 6.537 -9.686 -15.929 1.00 88.12 322 ASP A C 1
ATOM 2465 O O . ASP A 1 322 ? 5.783 -10.539 -16.390 1.00 88.12 322 ASP A O 1
ATOM 2469 N N . ALA A 1 323 ? 6.370 -9.198 -14.693 1.00 89.31 323 ALA A N 1
ATOM 2470 C CA . ALA A 1 323 ? 5.289 -9.635 -13.815 1.00 89.31 323 ALA A CA 1
ATOM 2471 C C . ALA A 1 323 ? 4.489 -8.414 -13.341 1.00 89.31 323 ALA A C 1
ATOM 2473 O O . ALA A 1 323 ? 4.926 -7.719 -12.416 1.00 89.31 323 ALA A O 1
ATOM 2474 N N . PRO A 1 324 ? 3.347 -8.127 -13.981 1.00 92.81 324 PRO A N 1
ATOM 2475 C CA . PRO A 1 324 ? 2.580 -6.947 -13.646 1.00 92.81 324 PRO A CA 1
ATOM 2476 C C . PRO A 1 324 ? 1.943 -7.069 -12.259 1.00 92.81 324 PRO A C 1
ATOM 2478 O O . PRO A 1 324 ? 1.702 -8.169 -11.756 1.00 92.81 324 PRO A O 1
ATOM 2481 N N . TYR A 1 325 ? 1.667 -5.924 -11.648 1.00 96.81 325 TYR A N 1
ATOM 2482 C CA . TYR A 1 325 ? 0.682 -5.802 -10.582 1.00 96.81 325 TYR A CA 1
ATOM 2483 C C . TYR A 1 325 ? -0.667 -5.386 -11.181 1.00 96.81 325 TYR A C 1
ATOM 2485 O O . TYR A 1 325 ? -0.751 -4.934 -12.325 1.00 96.81 325 TYR A O 1
ATOM 2493 N N . ALA A 1 326 ? -1.723 -5.513 -10.382 1.00 97.31 326 ALA A N 1
ATOM 2494 C CA . ALA A 1 326 ? -3.046 -5.002 -10.714 1.00 97.31 326 ALA A CA 1
ATOM 2495 C C . ALA A 1 326 ? -3.608 -4.226 -9.521 1.00 97.31 326 ALA A C 1
ATOM 2497 O O . ALA A 1 326 ? -3.528 -4.707 -8.391 1.00 97.31 326 ALA A O 1
ATOM 2498 N N . VAL A 1 327 ? -4.175 -3.047 -9.762 1.00 98.00 327 VAL A N 1
ATOM 2499 C CA . VAL A 1 327 ? -4.860 -2.220 -8.761 1.00 98.00 327 VAL A CA 1
ATOM 2500 C C . VAL A 1 327 ? -6.332 -2.169 -9.115 1.00 98.00 327 VAL A C 1
ATOM 2502 O O . VAL A 1 327 ? -6.679 -1.821 -10.235 1.00 98.00 327 VAL A O 1
ATOM 2505 N N . THR A 1 328 ? -7.202 -2.487 -8.167 1.00 96.88 328 THR A N 1
ATOM 2506 C CA . THR A 1 328 ? -8.656 -2.393 -8.337 1.00 96.88 328 THR A CA 1
ATOM 2507 C C . THR A 1 328 ? -9.251 -1.628 -7.171 1.00 96.88 328 THR A C 1
ATOM 2509 O O . THR A 1 328 ? -8.829 -1.815 -6.028 1.00 96.88 328 THR A O 1
ATOM 2512 N N . ILE A 1 329 ? -10.245 -0.791 -7.449 1.00 94.88 329 ILE A N 1
ATOM 2513 C CA . ILE A 1 329 ? -11.082 -0.178 -6.422 1.00 94.88 329 ILE A CA 1
ATOM 2514 C C . ILE A 1 329 ? -12.544 -0.491 -6.709 1.00 94.88 329 ILE A C 1
ATOM 2516 O O . ILE A 1 329 ? -13.054 -0.204 -7.788 1.00 94.88 329 ILE A O 1
ATOM 2520 N N . GLN A 1 330 ? -13.214 -1.105 -5.743 1.00 94.56 330 GLN A N 1
ATOM 2521 C CA . GLN A 1 330 ? -14.590 -1.573 -5.887 1.00 94.56 330 GLN A CA 1
ATOM 2522 C C . GLN A 1 330 ? -15.365 -1.394 -4.586 1.00 94.56 330 GLN A C 1
ATOM 2524 O O . GLN A 1 330 ? -14.778 -1.121 -3.540 1.00 94.56 330 GLN A O 1
ATOM 2529 N N . THR A 1 331 ? -16.680 -1.592 -4.625 1.00 93.44 331 THR A N 1
ATOM 2530 C CA . THR A 1 331 ? -17.492 -1.605 -3.405 1.00 93.44 331 THR A CA 1
ATOM 2531 C C . THR A 1 331 ? -17.048 -2.760 -2.509 1.00 93.44 331 THR A C 1
ATOM 2533 O O . THR A 1 331 ? -16.927 -3.900 -2.958 1.00 93.44 331 THR A O 1
ATOM 2536 N N . PHE A 1 332 ? -16.793 -2.474 -1.234 1.00 91.81 332 PHE A N 1
ATOM 2537 C CA . PHE A 1 332 ? -16.475 -3.511 -0.256 1.00 91.81 332 PHE A CA 1
ATOM 2538 C C . PHE A 1 332 ? -17.714 -4.379 -0.014 1.00 91.81 332 PHE A C 1
ATOM 2540 O O . PHE A 1 332 ? -18.780 -3.849 0.273 1.00 91.81 332 PHE A O 1
ATOM 2547 N N . VAL A 1 333 ? -17.608 -5.700 -0.100 1.00 89.25 333 VAL A N 1
ATOM 2548 C CA . VAL A 1 333 ? -18.726 -6.597 0.218 1.00 89.25 333 VAL A CA 1
ATOM 2549 C C . VAL A 1 333 ? -18.276 -7.520 1.346 1.00 89.25 333 VAL A C 1
ATOM 2551 O O . VAL A 1 333 ? -17.319 -8.268 1.146 1.00 89.25 333 VAL A O 1
ATOM 2554 N N . PRO A 1 334 ? -18.916 -7.465 2.530 1.00 85.06 334 PRO A N 1
ATOM 2555 C CA . PRO A 1 334 ? -18.575 -8.355 3.633 1.00 85.06 334 PRO A CA 1
ATOM 2556 C C . PRO A 1 334 ? -18.696 -9.833 3.239 1.00 85.06 334 PRO A C 1
ATOM 2558 O O . PRO A 1 334 ? -19.528 -10.206 2.408 1.00 85.06 334 PRO A O 1
ATOM 2561 N N . GLY A 1 335 ? -17.900 -10.694 3.876 1.00 83.69 335 GLY A N 1
ATOM 2562 C CA . GLY A 1 335 ? -17.954 -12.136 3.645 1.00 83.69 335 GLY A CA 1
ATOM 2563 C C . GLY A 1 335 ? -19.360 -12.715 3.862 1.00 83.69 335 GLY A C 1
ATOM 2564 O O . GLY A 1 335 ? -20.019 -12.459 4.875 1.00 83.69 335 GLY A O 1
ATOM 2565 N N . GLY A 1 336 ? -19.820 -13.519 2.899 1.00 85.12 336 GLY A N 1
ATOM 2566 C CA . GLY A 1 336 ? -21.141 -14.155 2.936 1.00 85.12 336 GLY A CA 1
ATOM 2567 C C . GLY A 1 336 ? -22.308 -13.244 2.544 1.00 85.12 336 GLY A C 1
ATOM 2568 O O . GLY A 1 336 ? -23.454 -13.613 2.786 1.00 85.12 336 GLY A O 1
ATOM 2569 N N . CYS A 1 337 ? -22.038 -12.079 1.953 1.00 85.62 337 CYS A N 1
ATOM 2570 C CA . CYS A 1 337 ? -23.056 -11.123 1.526 1.00 85.62 337 CYS A CA 1
ATOM 2571 C C . CYS A 1 337 ? -23.056 -10.945 0.008 1.00 85.62 337 CYS A C 1
ATOM 2573 O O . CYS A 1 337 ? -22.002 -10.937 -0.619 1.00 85.62 337 CYS A O 1
ATOM 2575 N N . ALA A 1 338 ? -24.241 -10.776 -0.585 1.00 89.69 338 ALA A N 1
ATOM 2576 C CA . ALA A 1 338 ? -24.373 -10.463 -2.012 1.00 89.69 338 ALA A CA 1
ATOM 2577 C C . ALA A 1 338 ? -24.060 -8.984 -2.313 1.00 89.69 338 ALA A C 1
ATOM 2579 O O . ALA A 1 338 ? -23.604 -8.639 -3.399 1.00 89.69 338 ALA A O 1
ATOM 2580 N N . SER A 1 339 ? -24.309 -8.103 -1.343 1.00 90.12 339 SER A N 1
ATOM 2581 C CA . SER A 1 339 ? -24.042 -6.665 -1.399 1.00 90.12 339 SER A CA 1
ATOM 2582 C C . SER A 1 339 ? -23.948 -6.097 0.024 1.00 90.12 339 SER A C 1
ATOM 2584 O O . SER A 1 339 ? -24.307 -6.772 0.990 1.00 90.12 339 SER A O 1
ATOM 2586 N N . GLN A 1 340 ? -23.519 -4.837 0.172 1.00 87.75 340 GLN A N 1
ATOM 2587 C CA . GLN A 1 340 ? -23.580 -4.140 1.468 1.00 87.75 340 GLN A CA 1
ATOM 2588 C C . GLN A 1 340 ? -25.015 -4.002 1.987 1.00 87.75 340 GLN A C 1
ATOM 2590 O O . GLN A 1 340 ? -25.264 -4.200 3.172 1.00 87.75 340 GLN A O 1
ATOM 2595 N N . SER A 1 341 ? -25.969 -3.695 1.102 1.00 88.31 341 SER A N 1
ATOM 2596 C CA . SER A 1 341 ? -27.378 -3.524 1.472 1.00 88.31 341 SER A CA 1
ATOM 2597 C C . SER A 1 341 ? -28.059 -4.832 1.872 1.00 88.31 341 SER A C 1
ATOM 2599 O O . SER A 1 341 ? -29.020 -4.794 2.632 1.00 88.31 341 SER A O 1
ATOM 2601 N N . ALA A 1 342 ? -27.562 -5.980 1.403 1.00 89.62 342 ALA A N 1
ATOM 2602 C CA . ALA A 1 342 ? -28.063 -7.294 1.801 1.00 89.62 342 ALA A CA 1
ATOM 2603 C C . ALA A 1 342 ? -27.624 -7.701 3.221 1.00 89.62 342 ALA A C 1
ATOM 2605 O O . ALA A 1 342 ? -28.230 -8.589 3.813 1.00 89.62 342 ALA A O 1
ATOM 2606 N N . CYS A 1 343 ? -26.583 -7.066 3.768 1.00 85.12 343 CYS A N 1
ATOM 2607 C CA . CYS A 1 343 ? -26.057 -7.352 5.100 1.00 85.12 343 CYS A CA 1
ATOM 2608 C C . CYS A 1 343 ? -25.624 -6.071 5.832 1.00 85.12 343 CYS A C 1
ATOM 2610 O O . CYS A 1 343 ? -24.437 -5.924 6.147 1.00 85.12 343 CYS A O 1
ATOM 2612 N N . PRO A 1 344 ? -26.545 -5.140 6.124 1.00 80.62 344 PRO A N 1
ATOM 2613 C CA . PRO A 1 344 ? -26.187 -3.874 6.761 1.00 80.62 344 PRO A CA 1
ATOM 2614 C C . PRO A 1 344 ? -25.433 -4.084 8.085 1.00 80.62 344 PRO A C 1
ATOM 2616 O O . PRO A 1 344 ? -24.443 -3.403 8.330 1.00 80.62 344 PRO A O 1
ATOM 2619 N N . ASP A 1 345 ? -25.805 -5.103 8.866 1.00 79.81 345 ASP A N 1
ATOM 2620 C CA . ASP A 1 345 ? -25.182 -5.421 10.162 1.00 79.81 345 ASP A CA 1
ATOM 2621 C C . ASP A 1 345 ? -23.774 -6.036 10.050 1.00 79.81 345 ASP A C 1
ATOM 2623 O O . ASP A 1 345 ? -23.051 -6.134 11.043 1.00 79.81 345 ASP A O 1
ATOM 2627 N N . ARG A 1 346 ? -23.372 -6.473 8.847 1.00 76.62 346 ARG A N 1
ATOM 2628 C CA . ARG A 1 346 ? -22.024 -7.003 8.567 1.00 76.62 346 ARG A CA 1
ATOM 2629 C C . ARG A 1 346 ? -21.129 -6.005 7.851 1.00 76.62 346 ARG A C 1
ATOM 2631 O O . ARG A 1 346 ? -19.949 -6.292 7.665 1.00 76.62 346 ARG A O 1
ATOM 2638 N N . VAL A 1 347 ? -21.656 -4.856 7.435 1.00 76.62 347 VAL A N 1
ATOM 2639 C CA . VAL A 1 347 ? -20.804 -3.750 7.004 1.00 76.62 347 VAL A CA 1
ATOM 2640 C C . VAL A 1 347 ? -20.130 -3.217 8.268 1.00 76.62 347 VAL A C 1
ATOM 2642 O O . VAL A 1 347 ? -20.840 -2.819 9.194 1.00 76.62 347 VAL A O 1
ATOM 2645 N N . PRO A 1 348 ? -18.787 -3.223 8.355 1.00 78.50 348 PRO A N 1
ATOM 2646 C CA . PRO A 1 348 ? -18.109 -2.710 9.530 1.00 78.50 348 PRO A CA 1
ATOM 2647 C C . PRO A 1 348 ? -18.548 -1.267 9.783 1.00 78.50 348 PRO A C 1
ATOM 2649 O O . PRO A 1 348 ? -18.845 -0.545 8.838 1.00 78.50 348 PRO A O 1
ATOM 2652 N N . ILE A 1 349 ? -18.644 -0.831 11.031 1.00 87.06 349 ILE A N 1
ATOM 2653 C CA . ILE A 1 349 ? -18.913 0.585 11.344 1.00 87.06 349 ILE A CA 1
ATOM 2654 C C . ILE A 1 349 ? -17.619 1.402 11.286 1.00 87.06 349 ILE A C 1
ATOM 2656 O O . ILE A 1 349 ? -17.651 2.597 10.993 1.00 87.06 349 ILE A O 1
ATOM 2660 N N . GLU A 1 350 ? -16.490 0.739 11.544 1.00 93.19 350 GLU A N 1
ATOM 2661 C CA . GLU A 1 350 ? -15.135 1.219 11.271 1.00 93.19 350 GLU A CA 1
ATOM 2662 C C . GLU A 1 350 ? -15.039 1.791 9.836 1.00 93.19 350 GLU A C 1
ATOM 2664 O O . GLU A 1 350 ? -15.897 1.509 8.995 1.00 93.19 350 GLU A O 1
ATOM 2669 N N . ARG A 1 351 ? -14.073 2.670 9.558 1.00 94.00 351 ARG A N 1
ATOM 2670 C CA . ARG A 1 351 ? -13.909 3.351 8.265 1.00 94.00 351 ARG A CA 1
ATOM 2671 C C . ARG A 1 351 ? -12.470 3.829 8.112 1.00 94.00 351 ARG A C 1
ATOM 2673 O O . ARG A 1 351 ? -12.049 4.736 8.838 1.00 94.00 351 ARG A O 1
ATOM 2680 N N . GLU A 1 352 ? -11.790 3.358 7.079 1.00 95.12 352 GLU A N 1
ATOM 2681 C CA . GLU A 1 352 ? -10.445 3.806 6.719 1.00 95.12 352 GLU A CA 1
ATOM 2682 C C . GLU A 1 352 ? -10.482 5.168 5.986 1.00 95.12 352 GLU A C 1
ATOM 2684 O O . GLU A 1 352 ? -11.441 5.447 5.257 1.00 95.12 352 GLU A O 1
ATOM 2689 N N . PRO A 1 353 ? -9.472 6.052 6.130 1.00 94.75 353 PRO A N 1
ATOM 2690 C CA . PRO A 1 353 ? -8.253 5.885 6.916 1.00 94.75 353 PRO A CA 1
ATOM 2691 C C . PRO A 1 353 ? -8.466 6.149 8.417 1.00 94.75 353 PRO A C 1
ATOM 2693 O O . PRO A 1 353 ? -9.020 7.185 8.799 1.00 94.75 353 PRO A O 1
ATOM 2696 N N . ASN A 1 354 ? -7.957 5.271 9.277 1.00 96.19 354 ASN A N 1
ATOM 2697 C CA . ASN A 1 354 ? -7.909 5.450 10.733 1.00 96.19 354 ASN A CA 1
ATOM 2698 C C . ASN A 1 354 ? -6.592 4.931 11.371 1.00 96.19 354 ASN A C 1
ATOM 2700 O O . ASN A 1 354 ? -6.441 5.013 12.587 1.00 96.19 354 ASN A O 1
ATOM 2704 N N . ASP A 1 355 ? -5.616 4.514 10.554 1.00 95.31 355 ASP A N 1
ATOM 2705 C CA . ASP A 1 355 ? -4.257 4.037 10.894 1.00 95.31 355 ASP A CA 1
ATOM 2706 C C . ASP A 1 355 ? -3.456 4.894 11.901 1.00 95.31 355 ASP A C 1
ATOM 2708 O O . ASP A 1 355 ? -2.439 4.480 12.484 1.00 95.31 355 ASP A O 1
ATOM 2712 N N . GLN A 1 356 ? -3.855 6.156 12.056 1.00 93.06 356 GLN A N 1
ATOM 2713 C CA . GLN A 1 356 ? -3.165 7.153 12.859 1.00 93.06 356 GLN A CA 1
ATOM 2714 C C . GLN A 1 356 ? -4.146 7.854 13.782 1.00 93.06 356 GLN A C 1
ATOM 2716 O O . GLN A 1 356 ? -5.236 8.259 13.386 1.00 93.06 356 GLN A O 1
ATOM 2721 N N . ARG A 1 357 ? -3.686 8.127 15.002 1.00 93.00 357 ARG A N 1
ATOM 2722 C CA . ARG A 1 357 ? -4.464 8.822 16.029 1.00 93.00 357 ARG A CA 1
ATOM 2723 C C . ARG A 1 357 ? -5.068 10.151 15.551 1.00 93.00 357 ARG A C 1
ATOM 2725 O O . ARG A 1 357 ? -6.158 10.508 15.972 1.00 93.00 357 ARG A O 1
ATOM 2732 N N . GLN A 1 358 ? -4.364 10.895 14.698 1.00 91.38 358 GLN A N 1
ATOM 2733 C CA . GLN A 1 358 ? -4.803 12.193 14.171 1.00 91.38 358 GLN A CA 1
ATOM 2734 C C . GLN A 1 358 ? -6.012 12.089 13.234 1.00 91.38 358 GLN A C 1
ATOM 2736 O O . GLN A 1 358 ? -6.698 13.084 13.025 1.00 91.38 358 GLN A O 1
ATOM 2741 N N . VAL A 1 359 ? -6.248 10.908 12.664 1.00 92.12 359 VAL A N 1
ATOM 2742 C CA . VAL A 1 359 ? -7.401 10.590 11.815 1.00 92.12 359 VAL A CA 1
ATOM 2743 C C . VAL A 1 359 ? -8.238 9.472 12.439 1.00 92.12 359 VAL A C 1
ATOM 2745 O O . VAL A 1 359 ? -8.917 8.733 11.731 1.00 92.12 359 VAL A O 1
ATOM 2748 N N . ALA A 1 360 ? -8.210 9.350 13.769 1.00 94.56 360 ALA A N 1
ATOM 2749 C CA . ALA A 1 360 ? -9.022 8.380 14.489 1.00 94.56 360 ALA A CA 1
ATOM 2750 C C . ALA A 1 360 ? -10.513 8.538 14.145 1.00 94.56 360 ALA A C 1
ATOM 2752 O O . ALA A 1 360 ? -11.003 9.651 13.929 1.00 94.56 360 ALA A O 1
ATOM 2753 N N . LEU A 1 361 ? -11.237 7.424 14.086 1.00 95.88 361 LEU A N 1
ATOM 2754 C CA . LEU A 1 361 ? -12.676 7.432 13.866 1.00 95.88 361 LEU A CA 1
ATOM 2755 C C . LEU A 1 361 ? -13.399 7.834 15.158 1.00 95.88 361 LEU A C 1
ATOM 2757 O O . LEU A 1 361 ? -13.269 7.166 16.184 1.00 95.88 361 LEU A O 1
ATOM 2761 N N . GLY A 1 362 ? -14.171 8.918 15.106 1.00 95.50 362 GLY A N 1
ATOM 2762 C CA . GLY A 1 362 ? -15.030 9.326 16.216 1.00 95.50 362 GLY A CA 1
ATOM 2763 C C . GLY A 1 362 ? -16.169 8.328 16.424 1.00 95.50 362 GLY A C 1
ATOM 2764 O O . GLY A 1 362 ? -16.911 8.045 15.485 1.00 95.50 362 GLY A O 1
ATOM 2765 N N . ILE A 1 363 ? -16.323 7.816 17.643 1.00 96.12 363 ILE A N 1
ATOM 2766 C CA . ILE A 1 363 ? -17.395 6.889 18.024 1.00 96.12 363 ILE A CA 1
ATOM 2767 C C . ILE A 1 363 ? -18.174 7.420 19.227 1.00 96.12 363 ILE A C 1
ATOM 2769 O O . ILE A 1 363 ? -17.653 8.168 20.057 1.00 96.12 363 ILE A O 1
ATOM 2773 N N . ALA A 1 364 ? -19.445 7.032 19.320 1.00 93.62 364 ALA A N 1
ATOM 2774 C CA . ALA A 1 364 ? -20.300 7.417 20.435 1.00 93.62 364 ALA A CA 1
ATOM 2775 C C . ALA A 1 364 ? -19.880 6.728 21.746 1.00 93.62 364 ALA A C 1
ATOM 2777 O O . ALA A 1 364 ? -19.303 5.635 21.755 1.00 93.62 364 ALA A O 1
ATOM 2778 N N . ALA A 1 365 ? -20.234 7.343 22.875 1.00 91.12 365 ALA A N 1
ATOM 2779 C CA . ALA A 1 365 ? -20.209 6.651 24.155 1.00 91.12 365 ALA A CA 1
ATOM 2780 C C . ALA A 1 365 ? -21.159 5.441 24.111 1.00 91.12 365 ALA A C 1
ATOM 2782 O O . ALA A 1 365 ? -22.234 5.512 23.520 1.00 91.12 365 ALA A O 1
ATOM 2783 N N . ASN A 1 366 ? -20.771 4.333 24.748 1.00 91.06 366 ASN A N 1
ATOM 2784 C CA . ASN A 1 366 ? -21.541 3.081 24.755 1.00 91.06 366 ASN A CA 1
ATOM 2785 C C . ASN A 1 366 ? -21.699 2.404 23.375 1.00 91.06 366 ASN A C 1
ATOM 2787 O O . ASN A 1 366 ? -22.632 1.629 23.173 1.00 91.06 366 ASN A O 1
ATOM 2791 N N . ALA A 1 367 ? -20.799 2.683 22.427 1.00 92.44 367 ALA A N 1
ATOM 2792 C CA . ALA A 1 367 ? -20.855 2.105 21.089 1.00 92.44 367 ALA A CA 1
ATOM 2793 C C . ALA A 1 367 ? -20.439 0.623 21.044 1.00 92.44 367 ALA A C 1
ATOM 2795 O O . ALA A 1 367 ? -19.517 0.184 21.740 1.00 92.44 367 ALA A O 1
ATOM 2796 N N . LEU A 1 368 ? -21.091 -0.119 20.145 1.00 93.75 368 LEU A N 1
ATOM 2797 C CA . LEU A 1 368 ? -20.637 -1.405 19.624 1.00 93.75 368 LEU A CA 1
ATOM 2798 C C . LEU A 1 368 ? -20.198 -1.191 18.174 1.00 93.75 368 LEU A C 1
ATOM 2800 O O . LEU A 1 368 ? -20.996 -0.763 17.347 1.00 93.75 368 LEU A O 1
ATOM 2804 N N . ILE A 1 369 ? -18.936 -1.478 17.887 1.00 94.69 369 ILE A N 1
ATOM 2805 C CA . ILE A 1 369 ? -18.300 -1.256 16.593 1.00 94.69 369 ILE A CA 1
ATOM 2806 C C . ILE A 1 369 ? -17.867 -2.601 16.020 1.00 94.69 369 ILE A C 1
ATOM 2808 O O . ILE A 1 369 ? -17.325 -3.445 16.731 1.00 94.69 369 ILE A O 1
ATOM 2812 N N . THR A 1 370 ? -18.091 -2.781 14.727 1.00 93.69 370 THR A N 1
ATOM 2813 C CA . THR A 1 370 ? -17.499 -3.839 13.908 1.00 93.69 370 THR A CA 1
ATOM 2814 C C . THR A 1 370 ? -16.378 -3.242 13.064 1.00 93.69 370 THR A C 1
ATOM 2816 O O . THR A 1 370 ? -16.556 -2.158 12.504 1.00 93.69 370 THR A O 1
ATOM 2819 N N . GLY A 1 371 ? -15.241 -3.929 12.973 1.00 93.81 371 GLY A N 1
ATOM 2820 C CA . GLY A 1 371 ? -14.086 -3.493 12.180 1.00 93.81 371 GLY A CA 1
ATOM 2821 C C . GLY A 1 371 ? -13.343 -4.657 11.537 1.00 93.81 371 GLY A C 1
ATOM 2822 O O . GLY A 1 371 ? -13.616 -5.817 11.857 1.00 93.81 371 GLY A O 1
ATOM 2823 N N . VAL A 1 372 ? -12.422 -4.347 10.625 1.00 93.00 372 VAL A N 1
ATOM 2824 C CA . VAL A 1 372 ? -11.559 -5.324 9.945 1.00 93.00 372 VAL A CA 1
ATOM 2825 C C . VAL A 1 372 ? -10.106 -4.953 10.213 1.00 93.00 372 VAL A C 1
ATOM 2827 O O . VAL A 1 372 ? -9.775 -3.782 10.178 1.00 93.00 372 VAL A O 1
ATOM 2830 N N . ILE A 1 373 ? -9.251 -5.947 10.460 1.00 91.50 373 ILE A N 1
ATOM 2831 C CA . ILE A 1 373 ? -7.796 -5.760 10.526 1.00 91.50 373 ILE A CA 1
ATOM 2832 C C . ILE A 1 373 ? -7.176 -6.480 9.329 1.00 91.50 373 ILE A C 1
ATOM 2834 O O . ILE A 1 373 ? -7.195 -7.710 9.259 1.00 91.50 373 ILE A O 1
ATOM 2838 N N . ASP A 1 374 ? -6.610 -5.723 8.392 1.00 87.88 374 ASP A N 1
ATOM 2839 C CA . ASP A 1 374 ? -6.035 -6.228 7.137 1.00 87.88 374 ASP A CA 1
ATOM 2840 C C . ASP A 1 374 ? -4.600 -6.779 7.272 1.00 87.88 374 ASP A C 1
ATOM 2842 O O . ASP A 1 374 ? -3.953 -7.145 6.286 1.00 87.88 374 ASP A O 1
ATOM 2846 N N . GLY A 1 375 ? -4.095 -6.872 8.506 1.00 87.19 375 GLY A N 1
ATOM 2847 C CA . GLY A 1 375 ? -2.830 -7.510 8.848 1.00 87.19 375 GLY A CA 1
ATOM 2848 C C . GLY A 1 375 ? -2.125 -6.860 10.036 1.00 87.19 375 GLY A C 1
ATOM 2849 O O . GLY A 1 375 ? -2.616 -5.937 10.675 1.00 87.19 375 GLY A O 1
ATOM 2850 N N . SER A 1 376 ? -0.905 -7.310 10.334 1.00 88.00 376 SER A N 1
ATOM 2851 C CA . SER A 1 376 ? -0.135 -6.811 11.488 1.00 88.00 376 SER A CA 1
ATOM 2852 C C . SER A 1 376 ? 0.349 -5.357 11.356 1.00 88.00 376 SER A C 1
ATOM 2854 O O . SER A 1 376 ? 0.947 -4.806 12.281 1.00 88.00 376 SER A O 1
ATOM 2856 N N . ALA A 1 377 ? 0.218 -4.760 10.170 1.00 89.69 377 ALA A N 1
ATOM 2857 C CA . ALA A 1 377 ? 0.574 -3.363 9.930 1.00 89.69 377 ALA A CA 1
ATOM 2858 C C . ALA A 1 377 ? -0.598 -2.406 10.190 1.00 89.69 377 ALA A C 1
ATOM 2860 O O . ALA A 1 377 ? -0.342 -1.215 10.376 1.00 89.69 377 ALA A O 1
ATOM 2861 N N . ASP A 1 378 ? -1.818 -2.938 10.205 1.00 93.56 378 ASP A N 1
ATOM 2862 C CA . ASP A 1 378 ? -3.068 -2.207 10.349 1.00 93.56 378 ASP A CA 1
ATOM 2863 C C . ASP A 1 378 ? -3.315 -1.774 11.796 1.00 93.56 378 ASP A C 1
ATOM 2865 O O . ASP A 1 378 ? -2.990 -2.501 12.753 1.00 93.56 378 ASP A O 1
ATOM 2869 N N . LYS A 1 379 ? -3.829 -0.556 11.960 1.00 94.94 379 LYS A N 1
ATOM 2870 C CA . LYS A 1 379 ? -4.032 0.075 13.262 1.00 94.94 379 LYS A CA 1
ATOM 2871 C C . LYS A 1 379 ? -5.285 0.930 13.270 1.00 94.94 379 LYS A C 1
ATOM 2873 O O . LYS A 1 379 ? -5.201 2.144 13.127 1.00 94.94 379 LYS A O 1
ATOM 2878 N N . ASP A 1 380 ? -6.396 0.351 13.673 1.00 96.88 380 ASP A N 1
ATOM 2879 C CA . ASP A 1 380 ? -7.601 1.132 13.884 1.00 96.88 380 ASP A CA 1
ATOM 2880 C C . ASP A 1 380 ? -7.491 2.030 15.114 1.00 96.88 380 ASP A C 1
ATOM 2882 O O . ASP A 1 380 ? -7.449 1.556 16.258 1.00 96.88 380 ASP A O 1
ATOM 2886 N N . TRP A 1 381 ? -7.469 3.345 14.897 1.00 97.25 381 TRP A N 1
ATOM 2887 C CA . TRP A 1 381 ? -7.645 4.319 15.967 1.00 97.25 381 TRP A CA 1
ATOM 2888 C C . TRP A 1 381 ? -9.081 4.815 16.040 1.00 97.25 381 TRP A C 1
ATOM 2890 O O . TRP A 1 381 ? -9.658 5.284 15.061 1.00 97.25 381 TRP A O 1
ATOM 2900 N N . TYR A 1 382 ? -9.601 4.833 17.260 1.00 97.38 382 TYR A N 1
ATOM 2901 C CA . TYR A 1 382 ? -10.895 5.391 17.612 1.00 97.38 382 TYR A CA 1
ATOM 2902 C C . TYR A 1 382 ? -10.734 6.534 18.604 1.00 97.38 382 TYR A C 1
ATOM 2904 O O . TYR A 1 382 ? -9.853 6.506 19.469 1.00 97.38 382 TYR A O 1
ATOM 2912 N N . GLU A 1 383 ? -11.611 7.523 18.497 1.00 96.88 383 GLU A N 1
ATOM 2913 C CA . GLU A 1 383 ? -11.744 8.624 19.442 1.00 96.88 383 GLU A CA 1
ATOM 2914 C C . GLU A 1 383 ? -13.140 8.580 20.063 1.00 96.88 383 GLU A C 1
ATOM 2916 O O . GLU A 1 383 ? -14.137 8.482 19.354 1.00 96.88 383 GLU A O 1
ATOM 2921 N N . VAL A 1 384 ? -13.216 8.666 21.389 1.00 96.19 384 VAL A N 1
ATOM 2922 C CA . VAL A 1 384 ? -14.486 8.712 22.115 1.00 96.19 384 VAL A CA 1
ATOM 2923 C C . VAL A 1 384 ? -14.472 9.843 23.138 1.00 96.19 384 VAL A C 1
ATOM 2925 O O . VAL A 1 384 ? -13.491 10.042 23.864 1.00 96.19 384 VAL A O 1
ATOM 2928 N N . ASP A 1 385 ? -15.577 10.583 23.188 1.00 95.06 385 ASP A N 1
ATOM 2929 C CA . ASP A 1 385 ? -15.840 11.604 24.197 1.00 95.06 385 ASP A CA 1
ATOM 2930 C C . ASP A 1 385 ? -16.506 10.944 25.416 1.00 95.06 385 ASP A C 1
ATOM 2932 O O . ASP A 1 385 ? -17.606 10.401 25.327 1.00 95.06 385 ASP A O 1
ATOM 2936 N N . GLY A 1 386 ? -15.832 10.992 26.563 1.00 91.75 386 GLY A N 1
ATOM 2937 C CA . GLY A 1 386 ? -16.358 10.585 27.863 1.00 91.75 386 GLY A CA 1
ATOM 2938 C C . GLY A 1 386 ? -16.455 11.760 28.835 1.00 91.75 386 GLY A C 1
ATOM 2939 O O . GLY A 1 386 ? -15.918 12.844 28.595 1.00 91.75 386 GLY A O 1
ATOM 2940 N N . VAL A 1 387 ? -17.118 11.549 29.972 1.00 93.88 387 VAL A N 1
ATOM 2941 C CA . VAL A 1 387 ? -17.182 12.553 31.043 1.00 93.88 387 VAL A CA 1
ATOM 2942 C C . VAL A 1 387 ? -16.050 12.307 32.040 1.00 93.88 387 VAL A C 1
ATOM 2944 O O . VAL A 1 387 ? -15.797 11.175 32.455 1.00 93.88 387 VAL A O 1
ATOM 2947 N N . VAL A 1 388 ? -15.343 13.373 32.432 1.00 92.38 388 VAL A N 1
ATOM 2948 C CA . VAL A 1 388 ? -14.295 13.287 33.460 1.00 92.38 388 VAL A CA 1
ATOM 2949 C C . VAL A 1 388 ? -14.899 12.728 34.745 1.00 92.38 388 VAL A C 1
ATOM 2951 O O . VAL A 1 388 ? -15.927 13.201 35.216 1.00 92.38 388 VAL A O 1
ATOM 2954 N N . GLY A 1 389 ? -14.245 11.717 35.308 1.00 89.75 389 GLY A N 1
ATOM 2955 C CA . GLY A 1 389 ? -14.721 11.010 36.486 1.00 89.75 389 GLY A CA 1
ATOM 2956 C C . GLY A 1 389 ? -15.531 9.754 36.185 1.00 89.75 389 GLY A C 1
ATOM 2957 O O . GLY A 1 389 ? -15.628 8.943 37.089 1.00 89.75 389 GLY A O 1
ATOM 2958 N N . GLN A 1 390 ? -16.033 9.522 34.966 1.00 94.00 390 GLN A N 1
ATOM 2959 C CA . GLN A 1 390 ? -16.672 8.244 34.613 1.00 94.00 390 GLN A CA 1
ATOM 2960 C C . GLN A 1 390 ? -15.658 7.102 34.522 1.00 94.00 390 GLN A C 1
ATOM 2962 O O . GLN A 1 390 ? -14.478 7.318 34.246 1.00 94.00 390 GLN A O 1
ATOM 2967 N N . VAL A 1 391 ? -16.130 5.870 34.704 1.00 92.94 391 VAL A N 1
ATOM 2968 C CA . VAL A 1 391 ? -15.363 4.647 34.457 1.00 92.94 391 VAL A CA 1
ATOM 2969 C C . VAL A 1 391 ? -15.645 4.144 33.046 1.00 92.94 391 VAL A C 1
ATOM 2971 O O . VAL A 1 391 ? -16.770 3.760 32.727 1.00 92.94 391 VAL A O 1
ATOM 2974 N N . MET A 1 392 ? -14.609 4.084 32.215 1.00 94.88 392 MET A N 1
ATOM 2975 C CA . MET A 1 392 ? -14.653 3.464 30.893 1.00 94.88 392 MET A CA 1
ATOM 2976 C C . MET A 1 392 ? -14.212 2.003 30.972 1.00 94.88 392 MET A C 1
ATOM 2978 O O . MET A 1 392 ? -13.162 1.700 31.536 1.00 94.88 392 MET A O 1
ATOM 2982 N N . SER A 1 393 ? -14.962 1.102 30.345 1.00 93.94 393 SER A N 1
ATOM 2983 C CA . SER A 1 393 ? -14.525 -0.260 30.031 1.00 93.94 393 SER A CA 1
ATOM 2984 C C . SER A 1 393 ? -14.526 -0.475 28.524 1.00 93.94 393 SER A C 1
ATOM 2986 O O . SER A 1 393 ? -15.414 0.027 27.837 1.00 93.94 393 SER A O 1
ATOM 2988 N N . VAL A 1 394 ? -13.564 -1.249 28.027 1.00 95.31 394 VAL A N 1
ATOM 2989 C CA . VAL A 1 394 ? -13.476 -1.611 26.608 1.00 95.31 394 VAL A CA 1
ATOM 2990 C C . VAL A 1 394 ? -13.355 -3.117 26.508 1.00 95.31 394 VAL A C 1
ATOM 2992 O O . VAL A 1 394 ? -12.587 -3.729 27.248 1.00 95.31 394 VAL A O 1
ATOM 2995 N N . GLU A 1 395 ? -14.112 -3.702 25.603 1.00 94.19 395 GLU A N 1
ATOM 2996 C CA . GLU A 1 395 ? -14.110 -5.124 25.320 1.00 94.19 395 GLU A CA 1
ATOM 2997 C C . GLU A 1 395 ? -13.870 -5.316 23.825 1.00 94.19 395 GLU A C 1
ATOM 2999 O O . GLU A 1 395 ? -14.522 -4.678 23.002 1.00 94.19 395 GLU A O 1
ATOM 3004 N N . LEU A 1 396 ? -12.900 -6.155 23.484 1.00 94.31 396 LEU A N 1
ATOM 3005 C CA . LEU A 1 396 ? -12.540 -6.497 22.115 1.00 94.31 396 LEU A CA 1
ATOM 3006 C C . LEU A 1 396 ? -12.691 -8.002 21.932 1.00 94.31 396 LEU A C 1
ATOM 3008 O O . LEU A 1 396 ? -12.080 -8.780 22.661 1.00 94.31 396 LEU A O 1
ATOM 3012 N N . GLN A 1 397 ? -13.454 -8.404 20.927 1.00 92.38 397 GLN A N 1
ATOM 3013 C CA . GLN A 1 397 ? -13.547 -9.780 20.464 1.00 92.38 397 GLN A CA 1
ATOM 3014 C C . GLN A 1 397 ? -12.792 -9.900 19.143 1.00 92.38 397 GLN A C 1
ATOM 3016 O O . GLN A 1 397 ? -13.203 -9.312 18.142 1.00 92.38 397 GLN A O 1
ATOM 3021 N N . ALA A 1 398 ? -11.682 -10.637 19.147 1.00 89.69 398 ALA A N 1
ATOM 3022 C CA . ALA A 1 398 ? -10.911 -10.890 17.935 1.00 89.69 398 ALA A CA 1
ATOM 3023 C C . ALA A 1 398 ? -11.585 -11.970 17.063 1.00 89.69 398 ALA A C 1
ATOM 3025 O O . ALA A 1 398 ? -12.134 -12.934 17.613 1.00 89.69 398 ALA A O 1
ATOM 3026 N N . PRO A 1 399 ? -11.520 -11.856 15.723 1.00 86.94 399 PRO A N 1
ATOM 3027 C CA . PRO A 1 399 ? -11.948 -12.923 14.832 1.00 86.94 399 PRO A CA 1
ATOM 3028 C C . PRO A 1 399 ? -11.083 -14.179 14.996 1.00 86.94 399 PRO A C 1
ATOM 3030 O O . PRO A 1 399 ? -9.962 -14.146 15.510 1.00 86.94 399 PRO A O 1
ATOM 3033 N N . SER A 1 400 ? -11.589 -15.316 14.520 1.00 82.31 400 SER A N 1
ATOM 3034 C CA . SER A 1 400 ? -10.818 -16.559 14.481 1.00 82.31 400 SER A CA 1
ATOM 3035 C C . SER A 1 400 ? -9.572 -16.409 13.602 1.00 82.31 400 SER A C 1
ATOM 3037 O O . SER A 1 400 ? -9.678 -16.017 12.446 1.00 82.31 400 SER A O 1
ATOM 3039 N N . GLY A 1 401 ? -8.402 -16.781 14.128 1.00 80.44 401 GLY A N 1
ATOM 3040 C CA . GLY A 1 401 ? -7.153 -16.854 13.359 1.00 80.44 401 GLY A CA 1
ATOM 3041 C C . GLY A 1 401 ? -6.282 -15.594 13.383 1.00 80.44 401 GLY A C 1
ATOM 3042 O O . GLY A 1 401 ? -5.158 -15.652 12.893 1.00 80.44 401 GLY A O 1
ATOM 3043 N N . ILE A 1 402 ? -6.744 -14.500 13.998 1.00 83.88 402 ILE A N 1
ATOM 3044 C CA . ILE A 1 402 ? -5.981 -13.250 14.115 1.00 83.88 402 ILE A CA 1
ATOM 3045 C C . ILE A 1 402 ? -5.773 -12.911 15.593 1.00 83.88 402 ILE A C 1
ATOM 3047 O O . ILE A 1 402 ? -6.723 -12.858 16.373 1.00 83.88 402 ILE A O 1
ATOM 3051 N N . ALA A 1 403 ? -4.524 -12.653 15.981 1.00 87.75 403 ALA A N 1
ATOM 3052 C CA . ALA A 1 403 ? -4.200 -12.111 17.294 1.00 87.75 403 ALA A CA 1
ATOM 3053 C C . ALA A 1 403 ? -4.231 -10.579 17.243 1.00 87.75 403 ALA A C 1
ATOM 3055 O O . ALA A 1 403 ? -3.549 -9.963 16.418 1.00 87.75 403 ALA A O 1
ATOM 3056 N N . LEU A 1 404 ? -4.989 -9.962 18.150 1.00 91.06 404 LEU A N 1
ATOM 3057 C CA . LEU A 1 404 ? -5.152 -8.510 18.221 1.00 91.06 404 LEU A CA 1
ATOM 3058 C C . LEU A 1 404 ? -4.558 -7.942 19.510 1.00 91.06 404 LEU A C 1
ATOM 3060 O O . LEU A 1 404 ? -4.574 -8.565 20.570 1.00 91.06 404 LEU A O 1
ATOM 3064 N N . GLU A 1 405 ? -4.062 -6.715 19.429 1.00 92.06 405 GLU A N 1
ATOM 3065 C CA . GLU A 1 405 ? -3.654 -5.911 20.574 1.00 92.06 405 GLU A CA 1
ATOM 3066 C C . GLU A 1 405 ? -4.623 -4.743 20.748 1.00 92.06 405 GLU A C 1
ATOM 3068 O O . GLU A 1 405 ? -4.886 -3.999 19.802 1.00 92.06 405 GLU A O 1
ATOM 3073 N N . LEU A 1 406 ? -5.119 -4.577 21.974 1.00 94.12 406 LEU A N 1
ATOM 3074 C CA . LEU A 1 406 ? -5.980 -3.480 22.391 1.00 94.12 406 LEU A CA 1
ATOM 3075 C C . LEU A 1 406 ? -5.193 -2.528 23.291 1.00 94.12 406 LEU A C 1
ATOM 3077 O O . LEU A 1 406 ? -4.627 -2.936 24.310 1.00 94.12 406 LEU A O 1
ATOM 3081 N N . GLN A 1 407 ? -5.207 -1.245 22.946 1.00 94.25 407 GLN A N 1
ATOM 3082 C CA . GLN A 1 407 ? -4.698 -0.167 23.788 1.00 94.25 407 GLN A CA 1
ATOM 3083 C C . GLN A 1 407 ? -5.787 0.883 23.996 1.00 94.25 407 GLN A C 1
ATOM 3085 O O . GLN A 1 407 ? -6.547 1.181 23.080 1.00 94.25 407 GLN A O 1
ATOM 3090 N N . ALA A 1 408 ? -5.848 1.483 25.181 1.00 93.50 408 ALA A N 1
ATOM 3091 C CA . ALA A 1 408 ? -6.670 2.668 25.412 1.00 93.50 408 ALA A CA 1
ATOM 3092 C C . ALA A 1 408 ? -5.931 3.662 26.304 1.00 93.50 408 ALA A C 1
ATOM 3094 O O . ALA A 1 408 ? -5.159 3.259 27.176 1.00 93.50 408 ALA A O 1
ATOM 3095 N N . GLY A 1 409 ? -6.146 4.957 26.092 1.00 91.31 409 GLY A N 1
ATOM 3096 C CA . GLY A 1 409 ? -5.447 5.982 26.854 1.00 91.31 409 GLY A CA 1
ATOM 3097 C C . GLY A 1 409 ? -5.826 7.412 26.510 1.00 91.31 409 GLY A C 1
ATOM 3098 O O . GLY A 1 409 ? -6.545 7.692 25.550 1.00 91.31 409 GLY A O 1
ATOM 3099 N N . HIS A 1 410 ? -5.271 8.329 27.295 1.00 86.62 410 HIS A N 1
ATOM 3100 C CA . HIS A 1 410 ? -5.193 9.733 26.924 1.00 86.62 410 HIS A CA 1
ATOM 3101 C C . HIS A 1 410 ? -3.839 10.019 26.287 1.00 86.62 410 HIS A C 1
ATOM 3103 O O . HIS A 1 410 ? -2.795 9.544 26.733 1.00 86.62 410 HIS A O 1
ATOM 3109 N N . ASP A 1 411 ? -3.838 10.887 25.287 1.00 78.31 411 ASP A N 1
ATOM 3110 C CA . ASP A 1 411 ? -2.604 11.373 24.688 1.00 78.31 411 ASP A CA 1
ATOM 3111 C C . ASP A 1 411 ? -1.686 10.278 24.134 1.00 78.31 411 ASP A C 1
ATOM 3113 O O . ASP A 1 411 ? -2.127 9.415 23.376 1.00 78.31 411 ASP A O 1
ATOM 3117 N N . LYS A 1 412 ? -0.383 10.387 24.396 1.00 74.19 412 LYS A N 1
ATOM 3118 C CA . LYS A 1 412 ? 0.627 9.432 23.926 1.00 74.19 412 LYS A CA 1
ATOM 3119 C C . LYS A 1 412 ? 0.872 8.303 24.930 1.00 74.19 412 LYS A C 1
ATOM 3121 O O . LYS A 1 412 ? 1.683 7.429 24.644 1.00 74.19 412 LYS A O 1
ATOM 3126 N N . THR A 1 413 ? 0.205 8.328 26.082 1.00 70.69 413 THR A N 1
ATOM 3127 C CA . THR A 1 413 ? 0.464 7.398 27.181 1.00 70.69 413 THR A CA 1
ATOM 3128 C C . THR A 1 413 ? -0.677 6.385 27.252 1.00 70.69 413 THR A C 1
ATOM 3130 O O . THR A 1 413 ? -1.744 6.716 27.778 1.00 70.69 413 THR A O 1
ATOM 3133 N N . PRO A 1 414 ? -0.504 5.165 26.708 1.00 72.88 414 PRO A N 1
ATOM 3134 C CA . PRO A 1 414 ? -1.513 4.127 26.853 1.00 72.88 414 PRO A CA 1
ATOM 3135 C C . PRO A 1 414 ? -1.650 3.769 28.334 1.00 72.88 414 PRO A C 1
ATOM 3137 O O . PRO A 1 414 ? -0.660 3.650 29.055 1.00 72.88 414 PRO A O 1
ATOM 3140 N N . TRP A 1 415 ? -2.884 3.602 28.797 1.00 62.94 415 TRP A N 1
ATOM 3141 C CA . TRP A 1 415 ? -3.163 3.168 30.163 1.00 62.94 415 TRP A CA 1
ATOM 3142 C C . TRP A 1 415 ? -2.862 1.696 30.363 1.00 62.94 415 TRP A C 1
ATOM 3144 O O . TRP A 1 415 ? -2.432 1.279 31.435 1.00 62.94 415 TRP A O 1
ATOM 3154 N N . VAL A 1 416 ? -3.163 0.904 29.342 1.00 77.19 416 VAL A N 1
ATOM 3155 C CA . VAL A 1 416 ? -3.059 -0.544 29.360 1.00 77.19 416 VAL A CA 1
ATOM 3156 C C . VAL A 1 416 ? -2.867 -0.999 27.919 1.00 77.19 416 VAL A C 1
ATOM 3158 O O . VAL A 1 416 ? -3.505 -0.470 27.007 1.00 77.19 416 VAL A O 1
ATOM 3161 N N . THR A 1 417 ? -2.019 -2.004 27.747 1.00 81.75 417 THR A N 1
ATOM 3162 C CA . THR A 1 417 ? -1.914 -2.791 26.522 1.00 81.75 417 THR A CA 1
ATOM 3163 C C . THR A 1 417 ? -2.303 -4.217 26.869 1.00 81.75 417 THR A C 1
ATOM 3165 O O . THR A 1 417 ? -1.678 -4.822 27.738 1.00 81.75 417 THR A O 1
ATOM 3168 N N . LEU A 1 418 ? -3.333 -4.747 26.214 1.00 82.56 418 LEU A N 1
ATOM 3169 C CA . LEU A 1 418 ? -3.723 -6.149 26.332 1.00 82.56 418 LEU A CA 1
ATOM 3170 C C . LEU A 1 418 ? -3.578 -6.832 24.980 1.00 82.56 418 LEU A C 1
ATOM 3172 O O . LEU A 1 418 ? -3.945 -6.269 23.951 1.00 82.56 418 LEU A O 1
ATOM 3176 N N . ARG A 1 419 ? -3.079 -8.064 24.992 1.00 80.38 419 ARG A N 1
ATOM 3177 C CA . ARG A 1 419 ? -3.036 -8.923 23.810 1.00 80.38 419 ARG A CA 1
ATOM 3178 C C . ARG A 1 419 ? -4.123 -9.983 23.922 1.00 80.38 419 ARG A C 1
ATOM 3180 O O . ARG A 1 419 ? -4.171 -10.697 24.920 1.00 80.38 419 ARG A O 1
ATOM 3187 N N . GLY A 1 420 ? -4.975 -10.069 22.909 1.00 67.62 420 GLY A N 1
ATOM 3188 C CA . GLY A 1 420 ? -5.906 -11.172 22.692 1.00 67.62 420 GLY A CA 1
ATOM 3189 C C . GLY A 1 420 ? -5.267 -12.184 21.763 1.00 67.62 420 GLY A C 1
ATOM 3190 O O . GLY A 1 420 ? -4.886 -11.829 20.650 1.00 67.62 420 GLY A O 1
ATOM 3191 N N . GLY A 1 421 ? -5.086 -13.414 22.241 1.00 57.53 421 GLY A N 1
ATOM 3192 C CA . GLY A 1 421 ? -4.203 -14.385 21.588 1.00 57.53 421 GLY A CA 1
ATOM 3193 C C . GLY A 1 421 ? -4.765 -15.790 21.392 1.00 57.53 421 GLY A C 1
ATOM 3194 O O . GLY A 1 421 ? -4.039 -16.640 20.895 1.00 57.53 421 GLY A O 1
ATOM 3195 N N . ALA A 1 422 ? -6.024 -16.063 21.734 1.00 58.06 422 ALA A N 1
ATOM 3196 C CA . ALA A 1 422 ? -6.668 -17.325 21.370 1.00 58.06 422 ALA A CA 1
ATOM 3197 C C . ALA A 1 422 ? -8.042 -17.056 20.748 1.00 58.06 422 ALA A C 1
ATOM 3199 O O . ALA A 1 422 ? -8.742 -16.124 21.144 1.00 58.06 422 ALA A O 1
ATOM 3200 N N . GLN A 1 423 ? -8.387 -17.849 19.732 1.00 65.19 423 GLN A N 1
ATOM 3201 C CA . GLN A 1 423 ? -9.570 -17.674 18.887 1.00 65.19 423 GLN A CA 1
ATOM 3202 C C . GLN A 1 423 ? -10.841 -17.424 19.714 1.00 65.19 423 GLN A C 1
ATOM 3204 O O . GLN A 1 423 ? -11.135 -18.171 20.645 1.00 65.19 423 GLN A O 1
ATOM 3209 N N . GLY A 1 424 ? -11.588 -16.369 19.374 1.00 64.75 424 GLY A N 1
ATOM 3210 C CA . GLY A 1 424 ? -12.875 -16.054 19.999 1.00 64.75 424 GLY A CA 1
ATOM 3211 C C . GLY A 1 424 ? -12.806 -15.550 21.446 1.00 64.75 424 GLY A C 1
ATOM 3212 O O . GLY A 1 424 ? -13.855 -15.315 22.041 1.00 64.75 424 GLY A O 1
ATOM 3213 N N . GLN A 1 425 ? -11.614 -15.363 22.025 1.00 75.19 425 GLN A N 1
ATOM 3214 C CA . GLN A 1 425 ? -11.497 -14.815 23.374 1.00 75.19 425 GLN A CA 1
ATOM 3215 C C . GLN A 1 425 ? -11.752 -13.309 23.402 1.00 75.19 425 GLN A C 1
ATOM 3217 O O . GLN A 1 425 ? -11.228 -12.539 22.593 1.00 75.19 425 GLN A O 1
ATOM 3222 N N . PHE A 1 426 ? -12.524 -12.894 24.402 1.00 84.00 426 PHE A N 1
ATOM 3223 C CA . PHE A 1 426 ? -12.736 -11.495 24.724 1.00 84.00 426 PHE A CA 1
ATOM 3224 C C . PHE A 1 426 ? -11.538 -10.949 25.494 1.00 84.00 426 PHE A C 1
ATOM 3226 O O . PHE A 1 426 ? -11.134 -11.477 26.531 1.00 84.00 426 PHE A O 1
ATOM 3233 N N . VAL A 1 427 ? -10.999 -9.840 25.009 1.00 87.94 427 VAL A N 1
ATOM 3234 C CA . VAL A 1 427 ? -10.041 -9.018 25.734 1.00 87.94 427 VAL A CA 1
ATOM 3235 C C . VAL A 1 427 ? -10.809 -7.889 26.384 1.00 87.94 427 VAL A C 1
ATOM 3237 O O . VAL A 1 427 ? -11.375 -7.041 25.697 1.00 87.94 427 VAL A O 1
ATOM 3240 N N . ARG A 1 428 ? -10.806 -7.844 27.713 1.00 90.50 428 ARG A N 1
ATOM 3241 C CA . ARG A 1 428 ? -11.476 -6.782 28.458 1.00 90.50 428 ARG A CA 1
ATOM 3242 C C . ARG A 1 428 ? -10.467 -5.900 29.168 1.00 90.50 428 ARG A C 1
ATOM 3244 O O . ARG A 1 428 ? -9.758 -6.346 30.066 1.00 90.50 428 ARG A O 1
ATOM 3251 N N . LEU A 1 429 ? -10.457 -4.621 28.807 1.00 87.88 429 LEU A N 1
ATOM 3252 C CA . LEU A 1 429 ? -9.818 -3.594 29.611 1.00 87.88 429 LEU A CA 1
ATOM 3253 C C . LEU A 1 429 ? -10.641 -3.385 30.891 1.00 87.88 429 LEU A C 1
ATOM 3255 O O . LEU A 1 429 ? -11.837 -3.073 30.798 1.00 87.88 429 LEU A O 1
ATOM 3259 N N . PRO A 1 430 ? -10.037 -3.557 32.085 1.00 83.69 430 PRO A N 1
ATOM 3260 C CA . PRO A 1 430 ? -10.729 -3.285 33.336 1.00 83.69 430 PRO A CA 1
ATOM 3261 C C . PRO A 1 430 ? -11.160 -1.819 33.377 1.00 83.69 430 PRO A C 1
ATOM 3263 O O . PRO A 1 430 ? -10.515 -0.962 32.773 1.00 83.69 430 PRO A O 1
ATOM 3266 N N . GLY A 1 431 ? -12.247 -1.538 34.100 1.00 89.31 431 GLY A N 1
ATOM 3267 C CA . GLY A 1 431 ? -12.787 -0.187 34.227 1.00 89.31 431 GLY A CA 1
ATOM 3268 C C . GLY A 1 431 ? -11.710 0.825 34.635 1.00 89.31 431 GLY A C 1
ATOM 3269 O O . GLY A 1 431 ? -11.036 0.638 35.650 1.00 89.31 431 GLY A O 1
ATOM 3270 N N . ARG A 1 432 ? -11.533 1.890 33.849 1.00 91.56 432 ARG A N 1
ATOM 3271 C CA . ARG A 1 432 ? -10.602 2.989 34.135 1.00 91.56 432 ARG A CA 1
ATOM 3272 C C . ARG A 1 432 ? -11.346 4.305 34.278 1.00 91.56 432 ARG A C 1
ATOM 3274 O O . ARG A 1 432 ? -12.122 4.670 33.400 1.00 91.56 432 ARG A O 1
ATOM 3281 N N . ARG A 1 433 ? -11.070 5.025 35.369 1.00 92.19 433 ARG A N 1
ATOM 3282 C CA . ARG A 1 433 ? -11.583 6.381 35.570 1.00 92.19 433 ARG A CA 1
ATOM 3283 C C . ARG A 1 433 ? -10.960 7.319 34.536 1.00 92.19 433 ARG A C 1
ATOM 3285 O O . ARG A 1 433 ? -9.741 7.372 34.383 1.00 92.19 433 ARG A O 1
ATOM 3292 N N . ILE A 1 434 ? -11.807 8.060 33.845 1.00 92.19 434 ILE A N 1
ATOM 3293 C CA . ILE A 1 434 ? -11.431 9.016 32.814 1.00 92.19 434 ILE A CA 1
ATOM 3294 C C . ILE A 1 434 ? -10.965 10.302 33.477 1.00 92.19 434 ILE A C 1
ATOM 3296 O O . ILE A 1 434 ? -11.696 10.896 34.270 1.00 92.19 434 ILE A O 1
ATOM 3300 N N . SER A 1 435 ? -9.768 10.764 33.126 1.00 90.75 435 SER A N 1
ATOM 3301 C CA . SER A 1 435 ? -9.222 12.029 33.630 1.00 90.75 435 SER A CA 1
ATOM 3302 C C . SER A 1 435 ? -9.270 13.165 32.608 1.00 90.75 435 SER A C 1
ATOM 3304 O O . SER A 1 435 ? -9.100 14.323 32.980 1.00 90.75 435 SER A O 1
ATOM 3306 N N . LYS A 1 436 ? -9.542 12.868 31.332 1.00 92.56 436 LYS A N 1
ATOM 3307 C CA . LYS A 1 436 ? -9.754 13.853 30.264 1.00 92.56 436 LYS A CA 1
ATOM 3308 C C . LYS A 1 436 ? -10.962 13.481 29.423 1.00 92.56 436 LYS A C 1
ATOM 3310 O O . LYS A 1 436 ? -11.178 12.313 29.146 1.00 92.56 436 LYS A O 1
ATOM 3315 N N . ARG A 1 437 ? -11.691 14.480 28.928 1.00 93.25 437 ARG A N 1
ATOM 3316 C CA . ARG A 1 437 ? -12.880 14.266 28.089 1.00 93.25 437 ARG A CA 1
ATOM 3317 C C . ARG A 1 437 ? -12.629 13.319 26.908 1.00 93.25 437 ARG A C 1
ATOM 3319 O O . ARG A 1 437 ? -13.458 12.473 26.618 1.00 93.25 437 ARG A O 1
ATOM 3326 N N . ARG A 1 438 ? -11.474 13.434 26.253 1.00 95.00 438 ARG A N 1
ATOM 3327 C CA . ARG A 1 438 ? -11.158 12.668 25.046 1.00 95.00 438 ARG A CA 1
ATOM 3328 C C . ARG A 1 438 ? -10.284 11.457 25.346 1.00 95.00 438 ARG A C 1
ATOM 3330 O O . ARG A 1 438 ? -9.170 11.603 25.863 1.00 95.00 438 ARG A O 1
ATOM 3337 N N . VAL A 1 439 ? -10.754 10.275 24.968 1.00 95.00 439 VAL A N 1
ATOM 3338 C CA . VAL A 1 439 ? -10.020 9.009 25.079 1.00 95.00 439 VAL A CA 1
ATOM 3339 C C . VAL A 1 439 ? -9.771 8.447 23.686 1.00 95.00 439 VAL A C 1
ATOM 3341 O O . VAL A 1 439 ? -10.609 8.576 22.798 1.00 95.00 439 VAL A O 1
ATOM 3344 N N . TYR A 1 440 ? -8.614 7.817 23.504 1.00 96.56 440 TYR A N 1
ATOM 3345 C CA . TYR A 1 440 ? -8.274 7.114 22.276 1.00 96.56 440 TYR A CA 1
ATOM 3346 C C . TYR A 1 440 ? -8.182 5.621 22.545 1.00 96.56 440 TYR A C 1
ATOM 3348 O O . TYR A 1 440 ? -7.621 5.203 23.561 1.00 96.56 440 TYR A O 1
ATOM 3356 N N . ILE A 1 441 ? -8.712 4.834 21.619 1.00 96.69 441 ILE A N 1
ATOM 3357 C CA . ILE A 1 441 ? -8.627 3.376 21.619 1.00 96.69 441 ILE A CA 1
ATOM 3358 C C . ILE A 1 441 ? -7.884 2.979 20.349 1.00 96.69 441 ILE A C 1
ATOM 3360 O O . ILE A 1 441 ? -8.147 3.534 19.286 1.00 96.69 441 ILE A O 1
ATOM 3364 N N . ARG A 1 442 ? -6.939 2.049 20.459 1.00 96.25 442 ARG A N 1
ATOM 3365 C CA . ARG A 1 442 ? -6.234 1.472 19.319 1.00 96.25 442 ARG A CA 1
ATOM 3366 C C . ARG A 1 442 ? -6.437 -0.031 19.301 1.00 96.25 442 ARG A C 1
ATOM 3368 O O . ARG A 1 442 ? -6.120 -0.692 20.291 1.00 96.25 442 ARG A O 1
ATOM 3375 N N . VAL A 1 443 ? -6.892 -0.548 18.171 1.00 95.38 443 VAL A N 1
ATOM 3376 C CA . VAL A 1 443 ? -6.868 -1.974 17.842 1.00 95.38 443 VAL A CA 1
ATOM 3377 C C . VAL A 1 443 ? -5.764 -2.175 16.806 1.00 95.38 443 VAL A C 1
ATOM 3379 O O . VAL A 1 443 ? -5.582 -1.345 15.926 1.00 95.38 443 VAL A O 1
ATOM 3382 N N . SER A 1 444 ? -4.944 -3.211 16.945 1.00 93.81 444 SER A N 1
ATOM 3383 C CA . SER A 1 444 ? -3.879 -3.490 15.972 1.00 93.81 444 SER A CA 1
ATOM 3384 C C . SER A 1 444 ? -3.613 -4.979 15.842 1.00 93.81 444 SER A C 1
ATOM 3386 O O . SER A 1 444 ? -3.632 -5.687 16.850 1.00 93.81 444 SER A O 1
ATOM 3388 N N . GLY A 1 445 ? -3.318 -5.447 14.629 1.00 89.94 445 GLY A N 1
ATOM 3389 C CA . GLY A 1 445 ? -2.907 -6.831 14.396 1.00 89.94 445 GLY A CA 1
ATOM 3390 C C . GLY A 1 445 ? -1.523 -7.126 14.984 1.00 89.94 445 GLY A C 1
ATOM 3391 O O . GLY A 1 445 ? -0.596 -6.330 14.838 1.00 89.94 445 GLY A O 1
ATOM 3392 N N . VAL A 1 446 ? -1.365 -8.275 15.644 1.00 85.50 446 VAL A N 1
ATOM 3393 C CA . VAL A 1 446 ? -0.078 -8.729 16.207 1.00 85.50 446 VAL A CA 1
ATOM 3394 C C . VAL A 1 446 ? 0.525 -9.837 15.351 1.00 85.50 446 VAL A C 1
ATOM 3396 O O . VAL A 1 446 ? 1.682 -9.748 14.946 1.00 85.50 446 VAL A O 1
ATOM 3399 N N . GLU A 1 447 ? -0.267 -10.872 15.081 1.00 78.44 447 GLU A N 1
ATOM 3400 C CA . GLU A 1 447 ? 0.127 -12.089 14.372 1.00 78.44 447 GLU A CA 1
ATOM 3401 C C . GLU A 1 447 ? -1.108 -12.723 13.713 1.00 78.44 447 GLU A C 1
ATOM 3403 O O . GLU A 1 447 ? -2.238 -12.483 14.144 1.00 78.44 447 GLU A O 1
ATOM 3408 N N . GLY A 1 448 ? -0.882 -13.523 12.673 1.00 70.38 448 GLY A N 1
ATOM 3409 C CA . GLY A 1 448 ? -1.922 -14.134 11.847 1.00 70.38 448 GLY A CA 1
ATOM 3410 C C . GLY A 1 448 ? -1.833 -13.669 10.398 1.00 70.38 448 GLY A C 1
ATOM 3411 O O . GLY A 1 448 ? -1.283 -12.602 10.103 1.00 70.38 448 GLY A O 1
ATOM 3412 N N . ASP A 1 449 ? -2.340 -14.499 9.492 1.00 70.31 449 ASP A N 1
ATOM 3413 C CA . ASP A 1 449 ? -2.562 -14.078 8.115 1.00 70.31 449 ASP A CA 1
ATOM 3414 C C . ASP A 1 449 ? -3.788 -13.162 8.085 1.00 70.31 449 ASP A C 1
ATOM 3416 O O . ASP A 1 449 ? -4.772 -13.390 8.790 1.00 70.31 449 ASP A O 1
ATOM 3420 N N . ALA A 1 450 ? -3.703 -12.096 7.296 1.00 68.44 450 ALA A N 1
ATOM 3421 C CA . ALA A 1 450 ? -4.804 -11.170 7.113 1.00 68.44 450 ALA A CA 1
ATOM 3422 C C . ALA A 1 450 ? -6.023 -11.907 6.549 1.00 68.44 450 ALA A C 1
ATOM 3424 O O . ALA A 1 450 ? -5.968 -12.434 5.437 1.00 68.44 450 ALA A O 1
ATOM 3425 N N . ASP A 1 451 ? -7.124 -11.910 7.295 1.00 78.06 451 ASP A N 1
ATOM 3426 C CA . ASP A 1 451 ? -8.431 -12.282 6.771 1.00 78.06 451 ASP A CA 1
ATOM 3427 C C . ASP A 1 451 ? -9.306 -11.032 6.727 1.00 78.06 451 ASP A C 1
ATOM 3429 O O . ASP A 1 451 ? -9.965 -10.666 7.698 1.00 78.06 451 ASP A O 1
ATOM 3433 N N . VAL A 1 452 ? -9.309 -10.375 5.567 1.00 78.19 452 VAL A N 1
ATOM 3434 C CA . VAL A 1 452 ? -10.100 -9.160 5.317 1.00 78.19 452 VAL A CA 1
ATOM 3435 C C . VAL A 1 452 ? -11.613 -9.396 5.354 1.00 78.19 452 VAL A C 1
ATOM 3437 O O . VAL A 1 452 ? -12.386 -8.448 5.234 1.00 78.19 452 VAL A O 1
ATOM 3440 N N . THR A 1 453 ? -12.055 -10.649 5.496 1.00 77.69 453 THR A N 1
ATOM 3441 C CA . THR A 1 453 ? -13.469 -10.997 5.674 1.00 77.69 453 THR A CA 1
ATOM 3442 C C . THR A 1 453 ? -13.855 -11.175 7.139 1.00 77.69 453 THR A C 1
ATOM 3444 O O . THR A 1 453 ? -15.046 -11.197 7.456 1.00 77.69 453 THR A O 1
ATOM 3447 N N . ALA A 1 454 ? -12.874 -11.275 8.038 1.00 85.25 454 ALA A N 1
ATOM 3448 C CA . ALA A 1 454 ? -13.107 -11.552 9.440 1.00 85.25 454 ALA A CA 1
ATOM 3449 C C . ALA A 1 454 ? -13.257 -10.252 10.243 1.00 85.25 454 ALA A C 1
ATOM 3451 O O . ALA A 1 454 ? -12.375 -9.393 10.260 1.00 85.25 454 ALA A O 1
ATOM 3452 N N . LEU A 1 455 ? -14.396 -10.118 10.925 1.00 90.62 455 LEU A N 1
ATOM 3453 C CA . LEU A 1 455 ? -14.728 -8.929 11.705 1.00 90.62 455 LEU A CA 1
ATOM 3454 C C . LEU A 1 455 ? -14.279 -9.092 13.157 1.00 90.62 455 LEU A C 1
ATOM 3456 O O . LEU A 1 455 ? -14.510 -10.136 13.768 1.00 90.62 455 LEU A O 1
ATOM 3460 N N . TYR A 1 456 ? -13.709 -8.041 13.737 1.00 93.25 456 TYR A N 1
ATOM 3461 C CA . TYR A 1 456 ? -13.655 -7.910 15.191 1.00 93.25 456 TYR A CA 1
ATOM 3462 C C . TYR A 1 456 ? -14.854 -7.111 15.697 1.00 93.25 456 TYR A C 1
ATOM 3464 O O . TYR A 1 456 ? -15.437 -6.298 14.974 1.00 93.25 456 TYR A O 1
ATOM 3472 N N . HIS A 1 457 ? -15.184 -7.306 16.972 1.00 93.38 457 HIS A N 1
ATOM 3473 C CA . HIS A 1 457 ? -16.192 -6.512 17.668 1.00 93.38 457 HIS A CA 1
ATOM 3474 C C . HIS A 1 457 ? -15.541 -5.731 18.807 1.00 93.38 457 HIS A C 1
ATOM 3476 O O . HIS A 1 457 ? -14.889 -6.313 19.671 1.00 93.38 457 HIS A O 1
ATOM 3482 N N . LEU A 1 458 ? -15.728 -4.415 18.819 1.00 95.75 458 LEU A N 1
ATOM 3483 C CA . LEU A 1 458 ? -15.251 -3.509 19.855 1.00 95.75 458 LEU A CA 1
ATOM 3484 C C . LEU A 1 458 ? -16.453 -2.898 20.575 1.00 95.75 458 LEU A C 1
ATOM 3486 O O . LEU A 1 458 ? -17.232 -2.154 19.986 1.00 95.75 458 LEU A O 1
ATOM 3490 N N . ARG A 1 459 ? -16.594 -3.180 21.867 1.00 95.69 459 ARG A N 1
ATOM 3491 C CA . ARG A 1 459 ? -17.593 -2.554 22.731 1.00 95.69 459 ARG A CA 1
ATOM 3492 C C . ARG A 1 459 ? -16.908 -1.574 23.667 1.00 95.69 459 ARG A C 1
ATOM 3494 O O . ARG A 1 459 ? -16.026 -1.947 24.438 1.00 95.69 459 ARG A O 1
ATOM 3501 N N . VAL A 1 460 ? -17.357 -0.329 23.642 1.00 95.75 460 VAL A N 1
ATOM 3502 C CA . VAL A 1 460 ? -16.960 0.698 24.607 1.00 95.75 460 VAL A CA 1
ATOM 3503 C C . VAL A 1 460 ? -18.141 0.929 25.530 1.00 95.75 460 VAL A C 1
ATOM 3505 O O . VAL A 1 460 ? -19.275 0.973 25.073 1.00 95.75 460 VAL A O 1
ATOM 3508 N N . SER A 1 461 ? -17.918 1.051 26.834 1.00 94.88 461 SER A N 1
ATOM 3509 C CA . SER A 1 461 ? -18.988 1.374 27.780 1.00 94.88 461 SER A CA 1
ATOM 3510 C C . SER A 1 461 ? -18.500 2.339 28.843 1.00 94.88 461 SER A C 1
ATOM 3512 O O . SER A 1 461 ? -17.391 2.190 29.356 1.00 94.88 461 SER A O 1
ATOM 3514 N N . PHE A 1 462 ? -19.349 3.296 29.191 1.00 93.75 462 PHE A N 1
ATOM 3515 C CA . PHE A 1 462 ? -19.127 4.271 30.247 1.00 93.75 462 PHE A CA 1
ATOM 3516 C C . PHE A 1 462 ? -20.121 4.009 31.362 1.00 93.75 462 PHE A C 1
ATOM 3518 O O . PHE A 1 462 ? -21.277 3.656 31.130 1.00 93.75 462 PHE A O 1
ATOM 3525 N N . ARG A 1 463 ? -19.650 4.161 32.588 1.00 93.69 463 ARG A N 1
ATOM 3526 C CA . ARG A 1 463 ? -20.469 4.083 33.788 1.00 93.69 463 ARG A CA 1
ATOM 3527 C C . ARG A 1 463 ? -20.096 5.274 34.636 1.00 93.69 463 ARG A C 1
ATOM 3529 O O . ARG A 1 463 ? -18.914 5.619 34.704 1.00 93.69 463 ARG A O 1
ATOM 3536 N N . ASP A 1 464 ? -21.070 5.874 35.295 1.00 90.00 464 ASP A N 1
ATOM 3537 C CA . ASP A 1 464 ? -20.737 6.826 36.339 1.00 90.00 464 ASP A CA 1
ATOM 3538 C C . ASP A 1 464 ? -19.899 6.111 37.383 1.00 90.00 464 ASP A C 1
ATOM 3540 O O . ASP A 1 464 ? -20.130 4.938 37.702 1.00 90.00 464 ASP A O 1
ATOM 3544 N N . ASP A 1 465 ? -18.853 6.786 37.843 1.00 77.56 465 ASP A N 1
ATOM 3545 C CA . ASP A 1 465 ? -18.026 6.212 38.876 1.00 77.56 465 ASP A CA 1
ATOM 3546 C C . ASP A 1 465 ? -18.761 6.296 40.205 1.00 77.56 465 ASP A C 1
ATOM 3548 O O . ASP A 1 465 ? -18.595 7.219 40.999 1.00 77.56 465 ASP A O 1
ATOM 3552 N N . VAL A 1 466 ? -19.608 5.297 40.420 1.00 58.03 466 VAL A N 1
ATOM 3553 C CA . VAL A 1 466 ? -20.305 5.072 41.679 1.00 58.03 466 VAL A CA 1
ATOM 3554 C C . VAL A 1 466 ? -19.357 4.501 42.741 1.00 58.03 466 VAL A C 1
ATOM 3556 O O . VAL A 1 466 ? -19.792 4.232 43.861 1.00 58.03 466 VAL A O 1
ATOM 3559 N N . SER A 1 467 ? -18.055 4.327 42.445 1.00 48.91 467 SER A N 1
ATOM 3560 C CA . SER A 1 467 ? -17.078 3.931 43.455 1.00 48.91 467 SER A CA 1
ATOM 3561 C C . SER A 1 467 ? -16.767 5.089 44.414 1.00 48.91 467 SER A C 1
ATOM 3563 O O . SER A 1 467 ? -15.942 5.978 44.194 1.00 48.91 467 SER A O 1
ATOM 3565 N N . PHE A 1 468 ? -17.478 5.004 45.540 1.00 43.41 468 PHE A N 1
ATOM 3566 C CA . PHE A 1 468 ? -16.975 5.209 46.894 1.00 43.41 468 PHE A CA 1
ATOM 3567 C C . PHE A 1 468 ? -16.480 6.619 47.264 1.00 43.41 468 PHE A C 1
ATOM 3569 O O . PHE A 1 468 ? -15.530 6.786 48.021 1.00 43.41 468 PHE A O 1
ATOM 3576 N N . ARG A 1 469 ? -17.263 7.653 46.962 1.00 35.19 469 ARG A N 1
ATOM 3577 C CA . ARG A 1 469 ? -17.904 8.235 48.146 1.00 35.19 469 ARG A CA 1
ATOM 3578 C C . ARG A 1 469 ? -19.125 7.359 48.356 1.00 35.19 469 ARG A C 1
ATOM 3580 O O . ARG A 1 469 ? -20.055 7.445 47.571 1.00 35.19 469 ARG A O 1
ATOM 3587 N N . GLN A 1 470 ? -19.143 6.513 49.386 1.00 38.97 470 GLN A N 1
ATOM 3588 C CA . GLN A 1 470 ? -20.399 6.481 50.123 1.00 38.97 470 GLN A CA 1
ATOM 3589 C C . GLN A 1 470 ? -20.566 7.954 50.532 1.00 38.97 470 GLN A C 1
ATOM 3591 O O . GLN A 1 470 ? -19.746 8.418 51.329 1.00 38.97 470 GLN A O 1
ATOM 3596 N N . PRO A 1 471 ? -21.491 8.758 49.962 1.00 38.25 471 PRO A N 1
ATOM 3597 C CA . PRO A 1 471 ? -22.012 9.851 50.777 1.00 38.25 471 PRO A CA 1
ATOM 3598 C C . PRO A 1 471 ? -22.418 9.139 52.055 1.00 38.25 471 PRO A C 1
ATOM 3600 O O . PRO A 1 471 ? -23.196 8.208 51.885 1.00 38.25 471 PRO A O 1
ATOM 3603 N N . ALA A 1 472 ? -21.760 9.407 53.200 1.00 43.22 472 ALA A N 1
ATOM 3604 C CA . ALA A 1 472 ? -21.891 8.656 54.458 1.00 43.22 472 ALA A CA 1
ATOM 3605 C C . ALA A 1 472 ? -23.187 7.855 54.429 1.00 43.22 472 ALA A C 1
ATOM 3607 O O . ALA A 1 472 ? -24.231 8.501 54.505 1.00 43.22 472 ALA A O 1
ATOM 3608 N N . GLN A 1 473 ? -23.098 6.560 54.046 1.00 47.59 473 GLN A N 1
ATOM 3609 C CA . GLN A 1 473 ? -24.214 5.829 53.421 1.00 47.59 473 GLN A CA 1
ATOM 3610 C C . GLN A 1 473 ? -25.427 6.136 54.274 1.00 47.59 473 GLN A C 1
ATOM 3612 O O . GLN A 1 473 ? -25.385 5.780 55.452 1.00 47.59 473 GLN A O 1
ATOM 3617 N N . ALA A 1 474 ? -26.374 6.936 53.753 1.00 45.97 474 ALA A N 1
ATOM 3618 C CA . ALA A 1 474 ? -27.474 7.430 54.572 1.00 45.97 474 ALA A CA 1
ATOM 3619 C C . ALA A 1 474 ? -28.040 6.194 55.250 1.00 45.97 474 ALA A C 1
ATOM 3621 O O . ALA A 1 474 ? -28.372 5.238 54.542 1.00 45.97 474 ALA A O 1
ATOM 3622 N N . LEU A 1 475 ? -27.937 6.158 56.582 1.00 54.50 475 LEU A N 1
ATOM 3623 C CA . LEU A 1 475 ? -28.066 4.927 57.347 1.00 54.50 475 LEU A CA 1
ATOM 3624 C C . LEU A 1 475 ? -29.370 4.265 56.913 1.00 54.50 475 LEU A C 1
ATOM 3626 O O . LEU A 1 475 ? -30.443 4.837 57.101 1.00 54.50 475 LEU A O 1
ATOM 3630 N N . GLN A 1 476 ? -29.271 3.129 56.219 1.00 68.12 476 GLN A N 1
ATOM 3631 C CA . GLN A 1 476 ? -30.466 2.467 55.723 1.00 68.12 476 GLN A CA 1
ATOM 3632 C C . GLN A 1 476 ? -31.119 1.798 56.930 1.00 68.12 476 GLN A C 1
ATOM 3634 O O . GLN A 1 476 ? -30.457 0.964 57.559 1.00 68.12 476 GLN A O 1
ATOM 3639 N N . PRO A 1 477 ? -32.376 2.130 57.269 1.00 72.06 477 PRO A N 1
ATOM 3640 C CA . PRO A 1 477 ? -33.056 1.440 58.348 1.00 72.06 477 PRO A CA 1
ATOM 3641 C C . PRO A 1 477 ? -33.196 -0.040 57.981 1.00 72.06 477 PRO A C 1
ATOM 3643 O O . PRO A 1 477 ? -33.540 -0.386 56.844 1.00 72.06 477 PRO A O 1
ATOM 3646 N N . LEU A 1 478 ? -32.933 -0.926 58.941 1.00 74.25 478 LEU A N 1
ATOM 3647 C CA . LEU A 1 478 ? -33.444 -2.285 58.870 1.00 74.25 478 LEU A CA 1
ATOM 3648 C C . LEU A 1 478 ? -34.965 -2.192 58.930 1.00 74.25 478 LEU A C 1
ATOM 3650 O O . LEU A 1 478 ? -35.537 -1.718 59.908 1.00 74.25 478 LEU A O 1
ATOM 3654 N N . LEU A 1 479 ? -35.615 -2.625 57.857 1.00 74.06 479 LEU A N 1
ATOM 3655 C CA . LEU A 1 479 ? -37.065 -2.704 57.818 1.00 74.06 479 LEU A CA 1
ATOM 3656 C C . LEU A 1 479 ? -37.510 -3.863 58.713 1.00 74.06 479 LEU A C 1
ATOM 3658 O O . LEU A 1 479 ? -36.910 -4.944 58.678 1.00 74.06 479 LEU A O 1
ATOM 3662 N N . ALA A 1 480 ? -38.557 -3.629 59.501 1.00 71.12 480 ALA A N 1
ATOM 3663 C CA . ALA A 1 480 ? -39.270 -4.706 60.167 1.00 71.12 480 ALA A CA 1
ATOM 3664 C C . ALA A 1 480 ? -39.778 -5.682 59.095 1.00 71.12 480 ALA A C 1
ATOM 3666 O O . ALA A 1 480 ? -40.366 -5.269 58.091 1.00 71.12 480 ALA A O 1
ATOM 3667 N N . ALA A 1 481 ? -39.497 -6.969 59.269 1.00 68.31 481 ALA A N 1
ATOM 3668 C CA . ALA A 1 481 ? -40.076 -8.007 58.435 1.00 68.31 481 ALA A CA 1
ATOM 3669 C C . ALA A 1 481 ? -41.564 -8.196 58.805 1.00 68.31 481 ALA A C 1
ATOM 3671 O O . ALA A 1 481 ? -41.981 -7.780 59.890 1.00 68.31 481 ALA A O 1
ATOM 3672 N N . PRO A 1 482 ? -42.374 -8.818 57.929 1.00 59.28 482 PRO A N 1
ATOM 3673 C CA . PRO A 1 482 ? -43.752 -9.189 58.250 1.00 59.28 482 PRO A CA 1
ATOM 3674 C C . PRO A 1 482 ? -43.831 -9.969 59.573 1.00 59.28 482 PRO A C 1
ATOM 3676 O O . PRO A 1 482 ? -42.884 -10.682 59.921 1.00 59.28 482 PRO A O 1
ATOM 3679 N N . GLU A 1 483 ? -44.940 -9.793 60.299 1.00 56.62 483 GLU A N 1
ATOM 3680 C CA . GLU A 1 483 ? -45.165 -10.206 61.695 1.00 56.62 483 GLU A CA 1
ATOM 3681 C C . GLU A 1 483 ? -44.404 -11.479 62.123 1.00 56.62 483 GLU A C 1
ATOM 3683 O O . GLU A 1 483 ? -44.538 -12.550 61.531 1.00 56.62 483 GLU A O 1
ATOM 3688 N N . GLY A 1 484 ? -43.580 -11.348 63.171 1.00 62.84 484 GLY A N 1
ATOM 3689 C CA . GLY A 1 484 ? -42.853 -12.456 63.807 1.00 62.84 484 GLY A CA 1
ATOM 3690 C C . GLY A 1 484 ? -41.475 -12.803 63.222 1.00 62.84 484 GLY A C 1
ATOM 3691 O O . GLY A 1 484 ? -40.769 -13.628 63.798 1.00 62.84 484 GLY A O 1
ATOM 3692 N N . GLN A 1 485 ? -41.035 -12.186 62.117 1.00 61.06 485 GLN A N 1
ATOM 3693 C CA . GLN A 1 485 ? -39.737 -12.515 61.492 1.00 61.06 485 GLN A CA 1
ATOM 3694 C C . GLN A 1 485 ? -38.553 -11.623 61.914 1.00 61.06 485 GLN A C 1
ATOM 3696 O O . GLN A 1 485 ? -37.432 -11.830 61.435 1.00 61.06 485 GLN A O 1
ATOM 3701 N N . GLY A 1 486 ? -38.772 -10.675 62.829 1.00 79.25 486 GLY A N 1
ATOM 3702 C CA . GLY A 1 486 ? -37.759 -9.717 63.276 1.00 79.25 486 GLY A CA 1
ATOM 3703 C C . GLY A 1 486 ? -37.373 -8.717 62.186 1.00 79.25 486 GLY A C 1
ATOM 3704 O O . GLY A 1 486 ? -38.183 -8.360 61.339 1.00 79.25 486 GLY A O 1
ATOM 3705 N N . TYR A 1 487 ? -36.128 -8.260 62.190 1.00 81.38 487 TYR A N 1
ATOM 3706 C CA . TYR A 1 487 ? -35.579 -7.381 61.162 1.00 81.38 487 TYR A CA 1
ATOM 3707 C C . TYR A 1 487 ? -34.769 -8.201 60.158 1.00 81.38 487 TYR A C 1
ATOM 3709 O O . TYR A 1 487 ? -33.940 -9.009 60.574 1.00 81.38 487 TYR A O 1
ATOM 3717 N N . LEU A 1 488 ? -34.976 -7.999 58.852 1.00 83.81 488 LEU A N 1
ATOM 3718 C CA . LEU A 1 488 ? -34.344 -8.797 57.793 1.00 83.81 488 LEU A CA 1
ATOM 3719 C C . LEU A 1 488 ? -33.838 -7.916 56.649 1.00 83.81 488 LEU A C 1
ATOM 3721 O O . LEU A 1 488 ? -34.561 -7.061 56.138 1.00 83.81 488 LEU A O 1
ATOM 3725 N N . ARG A 1 489 ? -32.607 -8.159 56.190 1.00 86.56 489 ARG A N 1
ATOM 3726 C CA . ARG A 1 489 ? -32.044 -7.463 55.031 1.00 86.56 489 ARG A CA 1
ATOM 3727 C C . ARG A 1 489 ? -31.130 -8.368 54.220 1.00 86.56 489 ARG A C 1
ATOM 3729 O O . ARG A 1 489 ? -30.275 -9.041 54.783 1.00 86.56 489 ARG A O 1
ATOM 3736 N N . SER A 1 490 ? -31.263 -8.315 52.899 1.00 86.00 490 SER A N 1
ATOM 3737 C CA . SER A 1 490 ? -30.339 -8.969 51.968 1.00 86.00 490 SER A CA 1
ATOM 3738 C C . SER A 1 490 ? -29.489 -7.936 51.230 1.00 86.00 490 SER A C 1
ATOM 3740 O O . SER A 1 490 ? -29.928 -6.805 50.999 1.00 86.00 490 SER A O 1
ATOM 3742 N N . GLY A 1 491 ? -28.267 -8.310 50.863 1.00 87.25 491 GLY A N 1
ATOM 3743 C CA . GLY A 1 491 ? -27.341 -7.460 50.119 1.00 87.25 491 GLY A CA 1
ATOM 3744 C C . GLY A 1 491 ? -26.258 -8.266 49.406 1.00 87.25 491 GLY A C 1
ATOM 3745 O O . GLY A 1 491 ? -26.174 -9.481 49.553 1.00 87.25 491 GLY A O 1
ATOM 3746 N N . ALA A 1 492 ? -25.421 -7.589 48.618 1.00 86.62 492 ALA A N 1
ATOM 3747 C CA . ALA A 1 492 ? -24.266 -8.199 47.962 1.00 86.62 492 ALA A CA 1
ATOM 3748 C C . ALA A 1 492 ? -23.039 -7.291 48.069 1.00 86.62 492 ALA A C 1
ATOM 3750 O O . ALA A 1 492 ? -23.092 -6.117 47.705 1.00 86.62 492 ALA A O 1
ATOM 3751 N N . LEU A 1 493 ? -21.930 -7.840 48.561 1.00 86.44 493 LEU A N 1
ATOM 3752 C CA . LEU A 1 493 ? -20.647 -7.149 48.666 1.00 86.44 493 LEU A CA 1
ATOM 3753 C C . LEU A 1 493 ? -19.833 -7.448 47.407 1.00 86.44 493 LEU A C 1
ATOM 3755 O O . LEU A 1 493 ? -19.385 -8.576 47.216 1.00 86.44 493 LEU A O 1
ATOM 3759 N N . LEU A 1 494 ? -19.681 -6.453 46.529 1.00 82.31 494 LEU A N 1
ATOM 3760 C CA . LEU A 1 494 ? -19.161 -6.638 45.165 1.00 82.31 494 LEU A CA 1
ATOM 3761 C C . LEU A 1 494 ? -17.634 -6.523 45.037 1.00 82.31 494 LEU A C 1
ATOM 3763 O O . LEU A 1 494 ? -17.093 -6.760 43.959 1.00 82.31 494 LEU A O 1
ATOM 3767 N N . SER A 1 495 ? -16.935 -6.141 46.105 1.00 79.88 495 SER A N 1
ATOM 3768 C CA . SER A 1 495 ? -15.480 -5.982 46.111 1.00 79.88 495 SER A CA 1
ATOM 3769 C C . SER A 1 495 ? -14.872 -6.482 47.426 1.00 79.88 495 SER A C 1
ATOM 3771 O O . SER A 1 495 ? -15.566 -6.514 48.450 1.00 79.88 495 SER A O 1
ATOM 3773 N N . PRO A 1 496 ? -13.577 -6.851 47.439 1.00 79.50 496 PRO A N 1
ATOM 3774 C CA . PRO A 1 496 ? -12.883 -7.136 48.690 1.00 79.50 496 PRO A CA 1
ATOM 3775 C C . PRO A 1 496 ? -12.921 -5.899 49.596 1.00 79.50 496 PRO A C 1
ATOM 3777 O O . PRO A 1 496 ? -12.808 -4.770 49.109 1.00 79.50 496 PRO A O 1
ATOM 3780 N N . ARG A 1 497 ? -13.116 -6.113 50.904 1.00 81.56 497 ARG A N 1
ATOM 3781 C CA . ARG A 1 497 ? -13.285 -5.055 51.922 1.00 81.56 497 ARG A CA 1
ATOM 3782 C C . ARG A 1 497 ? -14.481 -4.118 51.701 1.00 81.56 497 ARG A C 1
ATOM 3784 O O . ARG A 1 497 ? -14.517 -3.031 52.273 1.00 81.56 497 ARG A O 1
ATOM 3791 N N . ALA A 1 498 ? -15.454 -4.500 50.872 1.00 84.75 498 ALA A N 1
ATOM 3792 C CA . ALA A 1 498 ? -16.722 -3.780 50.824 1.00 84.75 498 ALA A CA 1
ATOM 3793 C C . ALA A 1 498 ? -17.453 -3.925 52.165 1.00 84.75 498 ALA A C 1
ATOM 3795 O O . ALA A 1 498 ? -17.510 -5.026 52.720 1.00 84.75 498 ALA A O 1
ATOM 3796 N N . THR A 1 499 ? -18.053 -2.826 52.624 1.00 89.75 499 THR A N 1
ATOM 3797 C CA . THR A 1 499 ? -18.857 -2.776 53.847 1.00 89.75 499 THR A CA 1
ATOM 3798 C C . THR A 1 499 ? -20.209 -2.143 53.552 1.00 89.75 499 THR A C 1
ATOM 3800 O O . THR A 1 499 ? -20.285 -1.067 52.955 1.00 89.75 499 THR A O 1
ATOM 3803 N N . HIS A 1 500 ? -21.278 -2.795 53.996 1.00 90.44 500 HIS A N 1
ATOM 3804 C CA . HIS A 1 500 ? -22.616 -2.214 54.070 1.00 90.44 500 HIS A CA 1
ATOM 3805 C C . HIS A 1 500 ? -22.971 -1.915 55.521 1.00 90.44 500 HIS A C 1
ATOM 3807 O O . HIS A 1 500 ? -22.642 -2.704 56.405 1.00 90.44 500 HIS A O 1
ATOM 3813 N N . THR A 1 501 ? -23.657 -0.797 55.749 1.00 87.12 501 THR A N 1
ATOM 3814 C CA . THR A 1 501 ? -24.019 -0.320 57.087 1.00 87.12 501 THR A CA 1
ATOM 3815 C C . THR A 1 501 ? -25.513 -0.024 57.158 1.00 87.12 501 THR A C 1
ATOM 3817 O O . THR A 1 501 ? -26.069 0.615 56.265 1.00 87.12 501 THR A O 1
ATOM 3820 N N . TYR A 1 502 ? -26.146 -0.452 58.245 1.00 87.75 502 TYR A N 1
ATOM 3821 C CA . TYR A 1 502 ? -27.570 -0.305 58.520 1.00 87.75 502 TYR A CA 1
ATOM 3822 C C . TYR A 1 502 ? -27.805 0.276 59.915 1.00 87.75 502 TYR A C 1
ATOM 3824 O O . TYR A 1 502 ? -26.980 0.088 60.813 1.00 87.75 502 TYR A O 1
ATOM 3832 N N . THR A 1 503 ? -28.946 0.935 60.108 1.00 85.69 503 THR A N 1
ATOM 3833 C CA . THR A 1 503 ? -29.459 1.319 61.430 1.00 85.69 503 THR A CA 1
ATOM 3834 C C . THR A 1 503 ? -30.553 0.378 61.888 1.00 85.69 503 THR A C 1
ATOM 3836 O O . THR A 1 503 ? -31.431 -0.001 61.118 1.00 85.69 503 THR A O 1
ATOM 3839 N N . LEU A 1 504 ? -30.516 0.036 63.167 1.00 87.00 504 LEU A N 1
ATOM 3840 C CA . LEU A 1 504 ? -31.579 -0.672 63.860 1.00 87.00 504 LEU A CA 1
ATOM 3841 C C . LEU A 1 504 ? -32.039 0.224 65.008 1.00 87.00 504 LEU A C 1
ATOM 3843 O O . LEU A 1 504 ? -31.282 0.451 65.949 1.00 87.00 504 LEU A O 1
ATOM 3847 N N . ASP A 1 505 ? -33.245 0.768 64.895 1.00 86.50 505 ASP A N 1
ATOM 3848 C CA . ASP A 1 505 ? -33.819 1.644 65.910 1.00 86.50 505 ASP A CA 1
ATOM 3849 C C . ASP A 1 505 ? -34.772 0.851 66.804 1.00 86.50 505 ASP A C 1
ATOM 3851 O O . ASP A 1 505 ? -35.855 0.458 66.378 1.00 86.50 505 ASP A O 1
ATOM 3855 N N . LEU A 1 506 ? -34.338 0.590 68.036 1.00 85.75 506 LEU A N 1
ATOM 3856 C CA . LEU A 1 506 ? -35.144 -0.049 69.077 1.00 85.75 506 LEU A CA 1
ATOM 3857 C C . LEU A 1 506 ? -35.561 0.957 70.155 1.00 85.75 506 LEU A C 1
ATOM 3859 O O . LEU A 1 506 ? -36.033 0.555 71.215 1.00 85.75 506 LEU A O 1
ATOM 3863 N N . SER A 1 507 ? -35.369 2.261 69.925 1.00 84.06 507 SER A N 1
ATOM 3864 C CA . SER A 1 507 ? -35.642 3.298 70.928 1.00 84.06 507 SER A CA 1
ATOM 3865 C C . SER A 1 507 ? -37.118 3.393 71.323 1.00 84.06 507 SER A C 1
ATOM 3867 O O . SER A 1 507 ? -37.425 3.850 72.420 1.00 84.06 507 SER A O 1
ATOM 3869 N N . ALA A 1 508 ? -38.026 2.919 70.466 1.00 81.19 508 ALA A N 1
ATOM 3870 C CA . ALA A 1 508 ? -39.460 2.866 70.742 1.00 81.19 508 ALA A CA 1
ATOM 3871 C C . ALA A 1 508 ? -39.869 1.737 71.711 1.00 81.19 508 ALA A C 1
ATOM 3873 O O . ALA A 1 508 ? -41.003 1.730 72.192 1.00 81.19 508 ALA A O 1
ATOM 3874 N N . ASN A 1 509 ? -38.978 0.788 72.012 1.00 82.94 509 ASN A N 1
ATOM 3875 C CA . ASN A 1 509 ? -39.283 -0.326 72.906 1.00 82.94 509 ASN A CA 1
ATOM 3876 C C . ASN A 1 509 ? -39.136 0.101 74.372 1.00 82.94 509 ASN A C 1
ATOM 3878 O O . ASN A 1 509 ? -38.220 0.829 74.732 1.00 82.94 509 ASN A O 1
ATOM 3882 N N . SER A 1 510 ? -40.016 -0.370 75.253 1.00 73.81 510 SER A N 1
ATOM 3883 C CA . SER A 1 510 ? -39.974 -0.021 76.683 1.00 73.81 510 SER A CA 1
ATOM 3884 C C . SER A 1 510 ? -39.149 -0.992 77.538 1.00 73.81 510 SER A C 1
ATOM 3886 O O . SER A 1 510 ? -38.874 -0.695 78.699 1.00 73.81 510 SER A O 1
ATOM 3888 N N . GLN A 1 511 ? -38.742 -2.140 76.987 1.00 81.25 511 GLN A N 1
ATOM 3889 C CA . GLN A 1 511 ? -37.983 -3.190 77.677 1.00 81.25 511 GLN A CA 1
ATOM 3890 C C . GLN A 1 511 ? -36.814 -3.687 76.808 1.00 81.25 511 GLN A C 1
ATOM 3892 O O . GLN A 1 511 ? -36.925 -3.663 75.578 1.00 81.25 511 GLN A O 1
ATOM 3897 N N . PRO A 1 512 ? -35.694 -4.142 77.409 1.00 80.94 512 PRO A N 1
ATOM 3898 C CA . PRO A 1 512 ? -34.629 -4.820 76.676 1.00 80.94 512 PRO A CA 1
ATOM 3899 C C . PRO A 1 512 ? -35.158 -6.060 75.955 1.00 80.94 512 PRO A C 1
ATOM 3901 O O . PRO A 1 512 ? -35.836 -6.885 76.563 1.00 80.94 512 PRO A O 1
ATOM 3904 N N . GLN A 1 513 ? -34.806 -6.215 74.680 1.00 79.31 513 GLN A N 1
ATOM 3905 C CA . GLN A 1 513 ? -35.161 -7.399 73.904 1.00 79.31 513 GLN A CA 1
ATOM 3906 C C . GLN A 1 513 ? -33.986 -8.375 73.858 1.00 79.31 513 GLN A C 1
ATOM 3908 O O . GLN A 1 513 ? -32.857 -8.006 73.519 1.00 79.31 513 GLN A O 1
ATOM 3913 N N . SER A 1 514 ? -34.254 -9.640 74.173 1.00 80.88 514 SER A N 1
ATOM 3914 C CA . SER A 1 514 ? -33.345 -10.737 73.842 1.00 80.88 514 SER A CA 1
ATOM 3915 C C . SER A 1 514 ? -33.498 -11.042 72.357 1.00 80.88 514 SER A C 1
ATOM 3917 O O . SER A 1 514 ? -34.598 -11.319 71.885 1.00 80.88 514 SER A O 1
ATOM 3919 N N . GLY A 1 515 ? -32.405 -10.978 71.606 1.00 80.44 515 GLY A N 1
ATOM 3920 C CA . GLY A 1 515 ? -32.403 -11.202 70.169 1.00 80.44 515 GLY A CA 1
ATOM 3921 C C . GLY A 1 515 ? -31.347 -12.204 69.719 1.00 80.44 515 GLY A C 1
ATOM 3922 O O . GLY A 1 515 ? -30.392 -12.517 70.427 1.00 80.44 515 GLY A O 1
ATOM 3923 N N . LEU A 1 516 ? -31.505 -12.694 68.496 1.00 80.12 516 LEU A N 1
ATOM 3924 C CA . LEU A 1 516 ? -30.532 -13.514 67.793 1.00 80.12 516 LEU A CA 1
ATOM 3925 C C . LEU A 1 516 ? -30.039 -12.740 66.570 1.00 80.12 516 LEU A C 1
ATOM 3927 O O . LEU A 1 516 ? -30.804 -12.500 65.630 1.00 80.12 516 LEU A O 1
ATOM 3931 N N . LEU A 1 517 ? -28.763 -12.356 66.577 1.00 84.12 517 LEU A N 1
ATOM 3932 C CA . LEU A 1 517 ? -28.098 -11.832 65.392 1.00 84.12 517 LEU A CA 1
ATOM 3933 C C . LEU A 1 517 ? -27.673 -13.014 64.520 1.00 84.12 517 LEU A C 1
ATOM 3935 O O . LEU A 1 517 ? -26.787 -13.784 64.894 1.00 84.12 517 LEU A O 1
ATOM 3939 N N . ARG A 1 518 ? -28.289 -13.140 63.347 1.00 84.19 518 ARG A N 1
ATOM 3940 C CA . ARG A 1 518 ? -27.968 -14.170 62.359 1.00 84.19 518 ARG A CA 1
ATOM 3941 C C . ARG A 1 518 ? -27.429 -13.527 61.093 1.00 84.19 518 ARG A C 1
ATOM 3943 O O . ARG A 1 518 ? -28.066 -12.642 60.523 1.00 84.19 518 ARG A O 1
ATOM 3950 N N . LEU A 1 519 ? -26.278 -14.009 60.640 1.00 82.88 519 LEU A N 1
ATOM 3951 C CA . LEU A 1 519 ? -25.722 -13.699 59.327 1.00 82.88 519 LEU A CA 1
ATOM 3952 C C . LEU A 1 519 ? -25.743 -14.979 58.497 1.00 82.88 519 LEU A C 1
ATOM 3954 O O . LEU A 1 519 ? -25.058 -15.932 58.840 1.00 82.88 519 LEU A O 1
ATOM 3958 N N . THR A 1 520 ? -26.514 -14.990 57.421 1.00 83.38 520 THR A N 1
ATOM 3959 C CA . THR A 1 520 ? -26.524 -16.062 56.425 1.00 83.38 520 THR A CA 1
ATOM 3960 C C . THR A 1 520 ? -25.673 -15.609 55.248 1.00 83.38 520 THR A C 1
ATOM 3962 O O . THR A 1 520 ? -25.930 -14.551 54.664 1.00 83.38 520 THR A O 1
ATOM 3965 N N . ASN A 1 521 ? -24.635 -16.377 54.935 1.00 79.69 521 ASN A N 1
ATOM 3966 C CA . ASN A 1 521 ? -23.752 -16.096 53.811 1.00 79.69 521 ASN A CA 1
ATOM 3967 C C . ASN A 1 521 ? -24.059 -17.044 52.655 1.00 79.69 521 ASN A C 1
ATOM 3969 O O . ASN A 1 521 ? -23.878 -18.256 52.771 1.00 79.69 521 ASN A O 1
ATOM 3973 N N . ASP A 1 522 ? -24.478 -16.473 51.531 1.00 79.00 522 ASP A N 1
ATOM 3974 C CA . ASP A 1 522 ? -24.855 -17.226 50.332 1.00 79.00 522 ASP A CA 1
ATOM 3975 C C . ASP A 1 522 ? -23.743 -17.222 49.272 1.00 79.00 522 ASP A C 1
ATOM 3977 O O . ASP A 1 522 ? -23.936 -17.703 48.156 1.00 79.00 522 ASP A O 1
ATOM 3981 N N . GLY A 1 523 ? -22.571 -16.655 49.579 1.00 77.88 523 GLY A N 1
ATOM 3982 C CA . GLY A 1 523 ? -21.458 -16.566 48.639 1.00 77.88 523 GLY A CA 1
ATOM 3983 C C . GLY A 1 523 ? -20.155 -17.190 49.134 1.00 77.88 523 GLY A C 1
ATOM 3984 O O . GLY A 1 523 ? -20.018 -17.675 50.253 1.00 77.88 523 GLY A O 1
ATOM 3985 N N . ALA A 1 524 ? -19.168 -17.213 48.238 1.00 78.00 524 ALA A N 1
ATOM 3986 C CA . ALA A 1 524 ? -17.898 -17.907 48.452 1.00 78.00 524 ALA A CA 1
ATOM 3987 C C . ALA A 1 524 ? -16.904 -17.140 49.348 1.00 78.00 524 ALA A C 1
ATOM 3989 O O . ALA A 1 524 ? -15.852 -17.678 49.697 1.00 78.00 524 ALA A O 1
ATOM 3990 N N . ALA A 1 525 ? -17.193 -15.881 49.695 1.00 84.50 525 ALA A N 1
ATOM 3991 C CA . ALA A 1 525 ? -16.300 -15.043 50.488 1.00 84.50 525 ALA A CA 1
ATOM 3992 C C . ALA A 1 525 ? -16.727 -15.032 51.955 1.00 84.50 525 ALA A C 1
ATOM 3994 O O . ALA A 1 525 ? -17.910 -14.899 52.243 1.00 84.50 525 ALA A O 1
ATOM 3995 N N . ARG A 1 526 ? -15.768 -15.086 52.886 1.00 88.94 526 ARG A N 1
ATOM 3996 C CA . ARG A 1 526 ? -16.052 -14.908 54.317 1.00 88.94 526 ARG A CA 1
ATOM 3997 C C . ARG A 1 526 ? -16.579 -13.504 54.594 1.00 88.94 526 ARG A C 1
ATOM 3999 O O . ARG A 1 526 ? -16.005 -12.521 54.117 1.00 88.94 526 ARG A O 1
ATOM 4006 N N . GLN A 1 527 ? -17.619 -13.404 55.415 1.00 89.56 527 GLN A N 1
ATOM 4007 C CA . GLN A 1 527 ? -18.212 -12.124 55.800 1.00 89.56 527 GLN A CA 1
ATOM 4008 C C . GLN A 1 527 ? -18.256 -11.981 57.317 1.00 89.56 527 GLN A C 1
ATOM 4010 O O . GLN A 1 527 ? -18.599 -12.924 58.033 1.00 89.56 527 GLN A O 1
ATOM 4015 N N . ARG A 1 528 ? -17.952 -10.777 57.800 1.00 93.50 528 ARG A N 1
ATOM 4016 C CA . ARG A 1 528 ? -18.078 -10.389 59.205 1.00 93.50 528 ARG A CA 1
ATOM 4017 C C . ARG A 1 528 ? -19.272 -9.464 59.353 1.00 93.50 528 ARG A C 1
ATOM 4019 O O . ARG A 1 528 ? -19.359 -8.468 58.645 1.00 93.50 528 ARG A O 1
ATOM 4026 N N . CYS A 1 529 ? -20.144 -9.747 60.309 1.00 92.31 529 CYS A N 1
ATOM 4027 C CA . CYS A 1 529 ? -21.184 -8.822 60.718 1.00 92.31 529 CYS A CA 1
ATOM 4028 C C . CYS A 1 529 ? -20.902 -8.306 62.130 1.00 92.31 529 CYS A C 1
ATOM 4030 O O . CYS A 1 529 ? -20.663 -9.099 63.040 1.00 92.31 529 CYS A O 1
ATOM 4032 N N . THR A 1 530 ? -20.898 -6.984 62.312 1.00 93.62 530 THR A N 1
ATOM 4033 C CA . THR A 1 530 ? -20.713 -6.351 63.624 1.00 93.62 530 THR A CA 1
ATOM 4034 C C . THR A 1 530 ? -21.902 -5.471 63.973 1.00 93.62 530 THR A C 1
ATOM 4036 O O . THR A 1 530 ? -22.374 -4.698 63.141 1.00 93.62 530 THR A O 1
ATOM 4039 N N . LEU A 1 531 ? -22.372 -5.593 65.211 1.00 91.81 531 LEU A N 1
ATOM 4040 C CA . LEU A 1 531 ? -23.428 -4.774 65.790 1.00 91.81 531 LEU A CA 1
ATOM 4041 C C . LEU A 1 531 ? -22.815 -3.880 66.867 1.00 91.81 531 LEU A C 1
ATOM 4043 O O . LEU A 1 531 ? -22.166 -4.370 67.796 1.00 91.81 531 LEU A O 1
ATOM 4047 N N . ARG A 1 532 ? -23.014 -2.572 66.741 1.00 94.44 532 ARG A N 1
ATOM 4048 C CA . ARG A 1 532 ? -22.540 -1.550 67.678 1.00 94.44 532 ARG A CA 1
ATOM 4049 C C . ARG A 1 532 ? -23.709 -0.711 68.171 1.00 94.44 532 ARG A C 1
ATOM 4051 O O . ARG A 1 532 ? -24.673 -0.527 67.436 1.00 94.44 532 ARG A O 1
ATOM 4058 N N . SER A 1 533 ? -23.637 -0.195 69.388 1.00 91.44 533 SER A N 1
ATOM 4059 C CA . SER A 1 533 ? -24.535 0.876 69.833 1.00 91.44 533 SER A CA 1
ATOM 4060 C C . SER A 1 533 ? -24.183 2.198 69.146 1.00 91.44 533 SER A C 1
ATOM 4062 O O . SER A 1 533 ? -23.123 2.332 68.531 1.00 91.44 533 SER A O 1
ATOM 4064 N N . SER A 1 534 ? -25.072 3.185 69.244 1.00 88.25 534 SER A N 1
ATOM 4065 C CA . SER A 1 534 ? -24.894 4.519 68.654 1.00 88.25 534 SER A CA 1
ATOM 4066 C C . SER A 1 534 ? -23.653 5.277 69.145 1.00 88.25 534 SER A C 1
ATOM 4068 O O . SER A 1 534 ? -23.162 6.149 68.437 1.00 88.25 534 SER A O 1
ATOM 4070 N N . ASP A 1 535 ? -23.124 4.943 70.325 1.00 88.38 535 ASP A N 1
ATOM 4071 C CA . ASP A 1 535 ? -21.858 5.464 70.871 1.00 88.38 535 ASP A CA 1
ATOM 4072 C C . ASP A 1 535 ? -20.607 4.726 70.337 1.00 88.38 535 ASP A C 1
ATOM 4074 O O . ASP A 1 535 ? -19.478 5.042 70.706 1.00 88.38 535 ASP A O 1
ATOM 4078 N N . GLY A 1 536 ? -20.794 3.731 69.464 1.00 89.75 536 GLY A N 1
ATOM 4079 C CA . GLY A 1 536 ? -19.731 2.950 68.838 1.00 89.75 536 GLY A CA 1
ATOM 4080 C C . GLY A 1 536 ? -19.270 1.723 69.631 1.00 89.75 536 GLY A C 1
ATOM 4081 O O . GLY A 1 536 ? -18.421 0.974 69.123 1.00 89.75 536 GLY A O 1
ATOM 4082 N N . LYS A 1 537 ?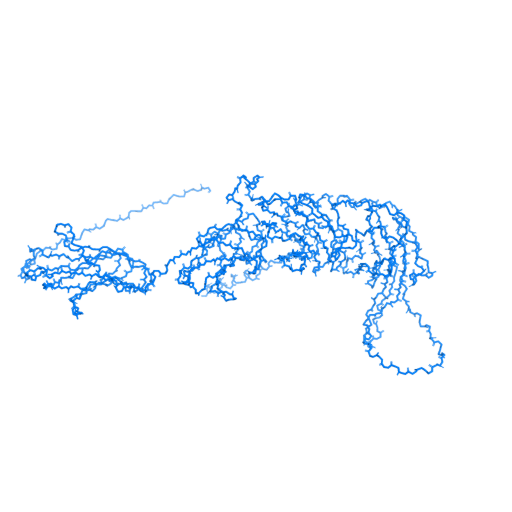 -19.815 1.456 70.829 1.00 92.31 537 LYS A N 1
ATOM 4083 C CA . LYS A 1 537 ? -19.461 0.262 71.614 1.00 92.31 537 LYS A CA 1
ATOM 4084 C C . LYS A 1 537 ? -19.897 -1.010 70.881 1.00 92.31 537 LYS A C 1
ATOM 4086 O O . LYS A 1 537 ? -21.025 -1.129 70.412 1.00 92.31 537 LYS A O 1
ATOM 4091 N N . LEU A 1 538 ? -18.982 -1.974 70.763 1.00 93.50 538 LEU A N 1
ATOM 4092 C CA . LEU A 1 538 ? -19.265 -3.272 70.147 1.00 93.50 538 LEU A CA 1
ATOM 4093 C C . LEU A 1 538 ? -20.192 -4.087 71.054 1.00 93.50 538 LEU A C 1
ATOM 4095 O O . LEU A 1 538 ? -19.846 -4.356 72.201 1.00 93.50 538 LEU A O 1
ATOM 4099 N N . ILE A 1 539 ? -21.345 -4.481 70.518 1.00 92.12 539 ILE A N 1
ATOM 4100 C CA . ILE A 1 539 ? -22.340 -5.312 71.203 1.00 92.12 539 ILE A CA 1
ATOM 4101 C C . ILE A 1 539 ? -22.137 -6.776 70.828 1.00 92.12 539 ILE A C 1
ATOM 4103 O O . ILE A 1 539 ? -22.070 -7.638 71.698 1.00 92.12 539 ILE A O 1
ATOM 4107 N N . ALA A 1 540 ? -22.004 -7.053 69.530 1.00 91.56 540 ALA A N 1
ATOM 4108 C CA . ALA A 1 540 ? -21.827 -8.405 69.027 1.00 91.56 540 ALA A CA 1
ATOM 4109 C C . ALA A 1 540 ? -21.054 -8.430 67.713 1.00 91.56 540 ALA A C 1
ATOM 4111 O O . ALA A 1 540 ? -21.056 -7.475 66.934 1.00 91.56 540 ALA A O 1
ATOM 4112 N N . THR A 1 541 ? -20.416 -9.565 67.455 1.00 91.56 541 THR A N 1
ATOM 4113 C CA . THR A 1 541 ? -19.794 -9.877 66.174 1.00 91.56 541 THR A CA 1
ATOM 4114 C C . THR A 1 541 ? -20.147 -11.306 65.796 1.00 91.56 541 THR A C 1
ATOM 4116 O O . THR A 1 541 ? -20.220 -12.186 66.656 1.00 91.56 541 THR A O 1
ATOM 4119 N N . THR A 1 542 ? -20.383 -11.539 64.515 1.00 89.88 542 THR A N 1
ATOM 4120 C CA . THR A 1 542 ? -20.548 -12.877 63.956 1.00 89.88 542 THR A CA 1
ATOM 4121 C C . THR A 1 542 ? -19.741 -12.980 62.670 1.00 89.88 542 THR A C 1
ATOM 4123 O O . THR A 1 542 ? -19.614 -12.012 61.916 1.00 89.88 542 THR A O 1
ATOM 4126 N N . LEU A 1 543 ? -19.129 -14.137 62.446 1.00 88.94 543 LEU A N 1
ATOM 4127 C CA . LEU A 1 543 ? -18.292 -14.401 61.284 1.00 88.94 543 LEU A CA 1
ATOM 4128 C C . LEU A 1 543 ? -18.872 -15.604 60.555 1.00 88.94 543 LEU A C 1
ATOM 4130 O O . LEU A 1 543 ? -18.862 -16.710 61.089 1.00 88.94 543 LEU A O 1
ATOM 4134 N N . SER A 1 544 ? -19.360 -15.384 59.342 1.00 85.00 544 SER A N 1
ATOM 4135 C CA . SER A 1 544 ? -19.725 -16.482 58.449 1.00 85.00 544 SER A CA 1
ATOM 4136 C C . SER A 1 544 ? -18.469 -17.035 57.777 1.00 85.00 544 SER A C 1
ATOM 4138 O O . SER A 1 544 ? -17.547 -16.281 57.435 1.00 85.00 544 SER A O 1
ATOM 4140 N N . GLY A 1 545 ? -18.413 -18.354 57.604 1.00 77.12 545 GLY A N 1
ATOM 4141 C CA . GLY A 1 545 ? -17.401 -18.990 56.778 1.00 77.12 545 GLY A CA 1
ATOM 4142 C C . GLY A 1 545 ? -17.786 -18.900 55.303 1.00 77.12 545 GLY A C 1
ATOM 4143 O O . GLY A 1 545 ? -17.843 -17.804 54.749 1.00 77.12 545 GLY A O 1
ATOM 4144 N N . ILE A 1 546 ? -17.971 -20.040 54.650 1.00 70.88 546 ILE A N 1
ATOM 4145 C CA . ILE A 1 546 ? -18.292 -20.124 53.213 1.00 70.88 546 ILE A CA 1
ATOM 4146 C C . ILE A 1 546 ? -19.804 -20.306 53.001 1.00 70.88 546 ILE A C 1
ATOM 4148 O O . ILE A 1 546 ? -20.561 -20.377 53.967 1.00 70.88 546 ILE A O 1
ATOM 4152 N N . ALA A 1 547 ? -20.245 -20.342 51.742 1.00 66.94 547 ALA A N 1
ATOM 4153 C CA . ALA A 1 547 ? -21.655 -20.455 51.369 1.00 66.94 547 ALA A CA 1
ATOM 4154 C C . ALA A 1 547 ? -22.400 -21.539 52.174 1.00 66.94 547 ALA A C 1
ATOM 4156 O O . ALA A 1 547 ? -21.952 -22.685 52.241 1.00 66.94 547 ALA A O 1
ATOM 4157 N N . GLY A 1 548 ? -23.543 -21.170 52.757 1.00 68.75 548 GLY A N 1
ATOM 4158 C CA . GLY A 1 548 ? -24.373 -22.042 53.595 1.00 68.75 548 GLY A CA 1
ATOM 4159 C C . GLY A 1 548 ? -24.162 -21.868 55.104 1.00 68.75 548 GLY A C 1
ATOM 4160 O O . GLY A 1 548 ? -25.000 -22.322 55.885 1.00 68.75 548 GLY A O 1
ATOM 4161 N N . ASP A 1 549 ? -23.113 -21.159 55.535 1.00 77.31 549 ASP A N 1
ATOM 4162 C CA . ASP A 1 549 ? -22.908 -20.848 56.950 1.00 77.31 549 ASP A CA 1
ATOM 4163 C C . ASP A 1 549 ? -23.930 -19.816 57.457 1.00 77.31 549 ASP A C 1
ATOM 4165 O O . ASP A 1 549 ? -24.133 -18.749 56.872 1.00 77.31 549 ASP A O 1
ATOM 4169 N N . SER A 1 550 ? -24.563 -20.137 58.589 1.00 78.25 550 SER A N 1
ATOM 4170 C CA . SER A 1 550 ? -25.564 -19.305 59.275 1.00 78.25 550 SER A CA 1
ATOM 4171 C C . SER A 1 550 ? -25.264 -19.172 60.777 1.00 78.25 550 SER A C 1
ATOM 4173 O O . SER A 1 550 ? -26.053 -19.651 61.598 1.00 78.25 550 SER A O 1
ATOM 4175 N N . PRO A 1 551 ? -24.123 -18.591 61.187 1.00 84.19 551 PRO A N 1
ATOM 4176 C CA . PRO A 1 551 ? -23.821 -18.412 62.601 1.00 84.19 551 PRO A CA 1
ATOM 4177 C C . PRO A 1 551 ? -24.862 -17.518 63.286 1.00 84.19 551 PRO A C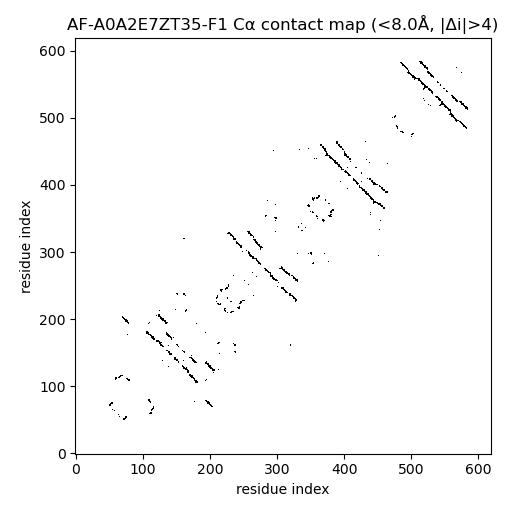 1
ATOM 4179 O O . PRO A 1 551 ? -25.228 -16.446 62.794 1.00 84.19 551 PRO A O 1
ATOM 4182 N N . ASN A 1 552 ? -25.293 -17.968 64.461 1.00 83.31 552 ASN A N 1
ATOM 4183 C CA . ASN A 1 552 ? -26.224 -17.269 65.330 1.00 83.31 552 ASN A CA 1
ATOM 4184 C C . ASN A 1 552 ? -25.474 -16.769 66.567 1.00 83.31 552 ASN A C 1
ATOM 4186 O O . ASN A 1 552 ? -24.893 -17.572 67.296 1.00 83.31 552 ASN A O 1
ATOM 4190 N N . THR A 1 553 ? -25.524 -15.465 66.826 1.00 87.06 553 THR A N 1
ATOM 4191 C CA . THR A 1 553 ? -24.971 -14.859 68.041 1.00 87.06 553 THR A CA 1
ATOM 4192 C C . THR A 1 553 ? -26.126 -14.309 68.880 1.00 87.06 553 THR A C 1
ATOM 4194 O O . THR A 1 553 ? -26.806 -13.389 68.418 1.00 87.06 553 THR A O 1
ATOM 4197 N N . PRO A 1 554 ? -26.394 -14.848 70.084 1.00 85.19 554 PRO A N 1
ATOM 4198 C CA . PRO A 1 554 ? -27.383 -14.265 70.983 1.00 85.19 554 PRO A CA 1
ATOM 4199 C C . PRO A 1 554 ? -26.920 -12.877 71.440 1.00 85.19 554 PRO A C 1
ATOM 4201 O O . PRO A 1 554 ? -25.739 -12.667 71.724 1.00 85.19 554 PRO A O 1
ATOM 4204 N N . VAL A 1 555 ? -27.847 -11.924 71.489 1.00 88.44 555 VAL A N 1
ATOM 4205 C CA . VAL A 1 555 ? -27.593 -10.525 71.841 1.00 88.44 555 VAL A CA 1
ATOM 4206 C C . VAL A 1 555 ? -28.693 -10.005 72.759 1.00 88.44 555 VAL A C 1
ATOM 4208 O O . VAL A 1 555 ? -29.863 -10.300 72.552 1.00 88.44 555 VAL A O 1
ATOM 4211 N N . LEU A 1 556 ? -28.328 -9.214 73.766 1.00 89.25 556 LEU A N 1
ATOM 4212 C CA . LEU A 1 556 ? -29.285 -8.464 74.578 1.00 89.25 556 LEU A CA 1
ATOM 4213 C C . LEU A 1 556 ? -29.264 -7.009 74.111 1.00 89.25 556 LEU A C 1
ATOM 4215 O O . LEU A 1 556 ? -28.212 -6.367 74.154 1.00 89.25 556 LEU A O 1
ATOM 4219 N N . LEU A 1 557 ? -30.406 -6.506 73.647 1.00 88.62 557 LEU A N 1
ATOM 4220 C CA . LEU A 1 557 ? -30.531 -5.187 73.033 1.00 88.62 557 LEU A CA 1
ATOM 4221 C C . LEU A 1 557 ? -31.484 -4.307 73.855 1.00 88.62 557 LEU A C 1
ATOM 4223 O O . LEU A 1 557 ? -32.702 -4.390 73.687 1.00 88.62 557 LEU A O 1
ATOM 4227 N N . PRO A 1 558 ? -30.953 -3.479 74.774 1.00 87.50 558 PRO A N 1
ATOM 4228 C CA . PRO A 1 558 ? -31.713 -2.395 75.388 1.00 87.50 558 PRO A CA 1
ATOM 4229 C C . PRO A 1 558 ? -32.373 -1.459 74.354 1.00 87.50 558 PRO A C 1
ATOM 4231 O O . PRO A 1 558 ? -31.911 -1.378 73.216 1.00 87.50 558 PRO A O 1
ATOM 4234 N N . PRO A 1 559 ? -33.406 -0.692 74.736 1.00 88.38 559 PRO A N 1
ATOM 4235 C CA . PRO A 1 559 ? -33.968 0.341 73.870 1.00 88.38 559 PRO A CA 1
ATOM 4236 C C . PRO A 1 559 ? -32.926 1.403 73.501 1.00 88.38 559 PRO A C 1
ATOM 4238 O O . PRO A 1 559 ? -32.531 2.223 74.329 1.00 88.38 559 PRO A O 1
ATOM 4241 N N . ALA A 1 560 ? -32.435 1.358 72.265 1.00 90.75 560 ALA A N 1
ATOM 4242 C CA . ALA A 1 560 ? -31.418 2.267 71.751 1.00 90.75 560 ALA A CA 1
ATOM 4243 C C . ALA A 1 560 ? -31.350 2.211 70.218 1.00 90.75 560 ALA A C 1
ATOM 4245 O O . ALA A 1 560 ? -31.952 1.350 69.572 1.00 90.75 560 ALA A O 1
ATOM 4246 N N . LEU A 1 561 ? -30.566 3.122 69.642 1.00 88.69 561 LEU A N 1
ATOM 4247 C CA . LEU A 1 561 ? -30.169 3.066 68.242 1.00 88.69 561 LEU A CA 1
ATOM 4248 C C . LEU A 1 561 ? -28.884 2.240 68.100 1.00 88.69 561 LEU A C 1
ATOM 4250 O O . LEU A 1 561 ? -27.896 2.465 68.805 1.00 88.69 561 LEU A O 1
ATOM 4254 N N . TYR A 1 562 ? -28.881 1.317 67.146 1.00 89.81 562 TYR A N 1
ATOM 4255 C CA . TYR A 1 562 ? -27.750 0.452 66.839 1.00 89.81 562 TYR A CA 1
ATOM 4256 C C . TYR A 1 562 ? -27.299 0.606 65.390 1.00 89.81 562 TYR A C 1
ATOM 4258 O O . TYR A 1 562 ? -28.085 0.904 64.489 1.00 89.81 562 TYR A O 1
ATOM 4266 N N . GLN A 1 563 ? -26.016 0.345 65.166 1.00 91.12 563 GLN A N 1
ATOM 4267 C CA . GLN A 1 563 ? -25.382 0.297 63.861 1.00 91.12 563 GLN A CA 1
ATOM 4268 C C . GLN A 1 563 ? -24.943 -1.136 63.562 1.00 91.12 563 GLN A C 1
ATOM 4270 O O . GLN A 1 563 ? -24.110 -1.712 64.265 1.00 91.12 563 GLN A O 1
ATOM 4275 N N . LEU A 1 564 ? -25.492 -1.705 62.497 1.00 91.44 564 LEU A N 1
ATOM 4276 C CA . LEU A 1 564 ? -25.144 -3.028 61.999 1.00 91.44 564 LEU A CA 1
ATOM 4277 C C . LEU A 1 564 ? -24.280 -2.869 60.750 1.00 91.44 564 LEU A C 1
ATOM 4279 O O . LEU A 1 564 ? -24.682 -2.192 59.810 1.00 91.44 564 LEU A O 1
ATOM 4283 N N . SER A 1 565 ? -23.113 -3.500 60.702 1.00 91.81 565 SER A N 1
ATOM 4284 C CA . SER A 1 565 ? -22.260 -3.506 59.510 1.00 91.81 565 SER A CA 1
ATOM 4285 C C . SER A 1 565 ? -21.976 -4.925 59.043 1.00 91.81 565 SER A C 1
ATOM 4287 O O . SER A 1 565 ? -21.819 -5.822 59.868 1.00 91.81 565 SER A O 1
ATOM 4289 N N . VAL A 1 566 ? -21.919 -5.127 57.727 1.00 92.50 566 VAL A N 1
ATOM 4290 C CA . VAL A 1 566 ? -21.535 -6.390 57.084 1.00 92.50 566 VAL A CA 1
ATOM 4291 C C . VAL A 1 566 ? -20.356 -6.110 56.159 1.00 92.50 566 VAL A C 1
ATOM 4293 O O . VAL A 1 566 ? -20.470 -5.308 55.235 1.00 92.50 566 VAL A O 1
ATOM 4296 N N . GLU A 1 567 ? -19.223 -6.751 56.431 1.00 92.94 567 GLU A N 1
ATOM 4297 C CA . GLU A 1 567 ? -17.931 -6.551 55.773 1.00 92.94 567 GLU A CA 1
ATOM 4298 C C . GLU A 1 567 ? -17.483 -7.837 55.066 1.00 92.94 567 GLU A C 1
ATOM 4300 O O . GLU A 1 567 ? -17.553 -8.930 55.635 1.00 92.94 567 GLU A O 1
ATOM 4305 N N . ASN A 1 568 ? -16.963 -7.710 53.843 1.00 91.00 568 ASN A N 1
ATOM 4306 C CA . ASN A 1 568 ? -16.302 -8.805 53.138 1.00 91.00 568 ASN A CA 1
ATOM 4307 C C . ASN A 1 568 ? -14.853 -8.891 53.621 1.00 91.00 568 ASN A C 1
ATOM 4309 O O . ASN A 1 568 ? -14.024 -8.052 53.260 1.00 91.00 568 ASN A O 1
ATOM 4313 N N . VAL A 1 569 ? -14.550 -9.912 54.424 1.00 90.75 569 VAL A N 1
ATOM 4314 C CA . VAL A 1 569 ? -13.214 -10.116 55.001 1.00 90.75 569 VAL A CA 1
ATOM 4315 C C . VAL A 1 569 ? -12.330 -11.024 54.143 1.00 90.75 569 VAL A C 1
ATOM 4317 O O . VAL A 1 569 ? -11.206 -11.327 54.535 1.00 90.75 569 VAL A O 1
ATOM 4320 N N . SER A 1 570 ? -12.814 -11.471 52.979 1.00 82.81 570 SER A N 1
ATOM 4321 C CA . SER A 1 570 ? -12.009 -12.262 52.052 1.00 82.81 570 SER A CA 1
ATOM 4322 C C . SER A 1 570 ? -11.044 -11.394 51.248 1.00 82.81 570 SER A C 1
ATOM 4324 O O . SER A 1 570 ? -11.417 -10.368 50.676 1.00 82.81 570 SER A O 1
ATOM 4326 N N . GLU A 1 571 ? -9.803 -11.860 51.125 1.00 79.44 571 GLU A N 1
ATOM 4327 C CA . GLU A 1 571 ? -8.778 -11.239 50.279 1.00 79.44 571 GLU A CA 1
ATOM 4328 C C . GLU A 1 571 ? -8.946 -11.589 48.793 1.00 79.44 571 GLU A C 1
ATOM 4330 O O . GLU A 1 571 ? -8.451 -10.874 47.927 1.00 79.44 571 GLU A O 1
ATOM 4335 N N . THR A 1 572 ? -9.686 -12.658 48.475 1.00 72.50 572 THR A N 1
ATOM 4336 C CA . THR A 1 572 ? -9.785 -13.222 47.115 1.00 72.50 572 THR A CA 1
ATOM 4337 C C . THR A 1 572 ? -10.666 -12.417 46.155 1.00 72.50 572 THR A C 1
ATOM 4339 O O . THR A 1 572 ? -10.791 -12.774 44.987 1.00 72.50 572 THR A O 1
ATOM 4342 N N . GLY A 1 573 ? -11.284 -11.329 46.623 1.00 67.06 573 GLY A N 1
ATOM 4343 C CA . GLY A 1 573 ? -12.047 -10.394 45.794 1.00 67.06 573 GLY A CA 1
ATOM 4344 C C . GLY A 1 573 ? -13.339 -10.934 45.178 1.00 67.06 573 GLY A C 1
ATOM 4345 O O . GLY A 1 573 ? -13.942 -10.251 44.353 1.00 67.06 573 GLY A O 1
ATOM 4346 N N . ALA A 1 574 ? -13.783 -12.126 45.581 1.00 76.38 574 ALA A N 1
ATOM 4347 C CA . ALA A 1 574 ? -15.055 -12.681 45.145 1.00 76.38 574 ALA A CA 1
ATOM 4348 C C . ALA A 1 574 ? -16.229 -11.852 45.693 1.00 76.38 574 ALA A C 1
ATOM 4350 O O . ALA A 1 574 ? -16.272 -11.517 46.882 1.00 76.38 574 ALA A O 1
ATOM 4351 N N . ALA A 1 575 ? -17.186 -11.541 44.816 1.00 78.94 575 ALA A N 1
ATOM 4352 C CA . ALA A 1 575 ? -18.460 -10.967 45.222 1.00 78.94 575 ALA A CA 1
ATOM 4353 C C . ALA A 1 575 ? -19.255 -11.995 46.043 1.00 78.94 575 ALA A C 1
ATOM 4355 O O . ALA A 1 575 ? -19.232 -13.186 45.731 1.00 78.94 575 ALA A O 1
ATOM 4356 N N . SER A 1 576 ? -19.954 -11.544 47.085 1.00 84.50 576 SER A N 1
ATOM 4357 C CA . SER A 1 576 ? -20.685 -12.441 47.988 1.00 84.50 576 SER A CA 1
ATOM 4358 C C . SER A 1 576 ? -22.015 -11.831 48.403 1.00 84.50 576 SER A C 1
ATOM 4360 O O . SER A 1 576 ? -22.052 -10.713 48.927 1.00 84.50 576 SER A O 1
ATOM 4362 N N . ALA A 1 577 ? -23.100 -12.559 48.146 1.00 87.75 577 ALA A N 1
ATOM 4363 C CA . ALA A 1 577 ? -24.426 -12.230 48.649 1.00 87.75 577 ALA A CA 1
ATOM 4364 C C . ALA A 1 577 ? -24.524 -12.572 50.143 1.00 87.75 577 ALA A C 1
ATOM 4366 O O . ALA A 1 577 ? -23.790 -13.425 50.643 1.00 87.75 577 ALA A O 1
ATOM 4367 N N . TYR A 1 578 ? -25.397 -11.876 50.861 1.00 87.69 578 TYR A N 1
ATOM 4368 C CA . TYR A 1 578 ? -25.691 -12.157 52.260 1.00 87.69 578 TYR A CA 1
ATOM 4369 C C . TYR A 1 578 ? -27.126 -11.810 52.606 1.00 87.69 578 TYR A C 1
ATOM 4371 O O . TYR A 1 578 ? -27.756 -10.950 51.981 1.00 87.69 578 TYR A O 1
ATOM 4379 N N . GLN A 1 579 ? -27.587 -12.417 53.689 1.00 87.19 579 GLN A N 1
ATOM 4380 C CA . GLN A 1 579 ? -28.808 -12.060 54.378 1.00 87.19 579 GLN A CA 1
ATOM 4381 C C . GLN A 1 579 ? -28.503 -11.916 55.868 1.00 87.19 579 GLN A C 1
ATOM 4383 O O . GLN A 1 579 ? -27.969 -12.823 56.497 1.00 87.19 579 GLN A O 1
ATOM 4388 N N . VAL A 1 580 ? -28.824 -10.765 56.448 1.00 87.50 580 VAL A N 1
ATOM 4389 C CA . VAL A 1 580 ? -28.655 -10.503 57.877 1.00 87.50 580 VAL A CA 1
ATOM 4390 C C . VAL A 1 580 ? -30.014 -10.311 58.527 1.00 87.50 580 VAL A C 1
ATOM 4392 O O . VAL A 1 580 ? -30.890 -9.646 57.968 1.00 87.50 580 VAL A O 1
ATOM 4395 N N . SER A 1 581 ? -30.199 -10.908 59.701 1.00 85.56 581 SER A N 1
ATOM 4396 C CA . SER A 1 581 ? -31.421 -10.748 60.477 1.00 85.56 581 SER A CA 1
ATOM 4397 C C . SER A 1 581 ? -31.159 -10.579 61.963 1.00 85.56 581 SER A C 1
ATOM 4399 O O . SER A 1 581 ? -30.276 -11.239 62.511 1.00 85.56 581 SER A O 1
ATOM 4401 N N . VAL A 1 582 ? -31.981 -9.759 62.612 1.00 85.88 582 VAL A N 1
ATOM 4402 C CA . VAL A 1 582 ? -32.064 -9.649 64.072 1.00 85.88 582 VAL A CA 1
ATOM 4403 C C . VAL A 1 582 ? -33.470 -10.073 64.468 1.00 85.88 582 VAL A C 1
ATOM 4405 O O . VAL A 1 582 ? -34.432 -9.375 64.156 1.00 85.88 582 VAL A O 1
ATOM 4408 N N . ARG A 1 583 ? -33.602 -11.245 65.089 1.00 84.31 583 ARG A N 1
ATOM 4409 C CA . ARG A 1 583 ? -34.903 -11.795 65.502 1.00 84.31 583 ARG A CA 1
ATOM 4410 C C . ARG A 1 583 ? -35.046 -11.735 67.008 1.00 84.31 583 ARG A C 1
ATOM 4412 O O . ARG A 1 583 ? -34.081 -12.037 67.697 1.00 84.31 583 ARG A O 1
ATOM 4419 N N . GLU A 1 584 ? -36.224 -11.377 67.498 1.00 81.19 584 GLU A N 1
ATOM 4420 C CA . GLU A 1 584 ? -36.548 -11.490 68.919 1.00 81.19 584 GLU A CA 1
ATOM 4421 C C . GLU A 1 584 ? -36.608 -12.973 69.309 1.00 81.19 584 GLU A C 1
ATOM 4423 O O . GLU A 1 584 ? -37.139 -13.805 68.568 1.00 81.19 584 GLU A O 1
ATOM 4428 N N . LEU A 1 585 ? -36.010 -13.316 70.445 1.00 75.62 585 LEU A N 1
ATOM 4429 C CA . LEU A 1 585 ? -36.151 -14.632 71.049 1.00 75.62 585 LEU A CA 1
ATOM 4430 C C . LEU A 1 585 ? -37.499 -14.648 71.769 1.00 75.62 585 LEU A C 1
ATOM 4432 O O . LEU A 1 585 ? -37.590 -14.240 72.920 1.00 75.62 585 LEU A O 1
ATOM 4436 N N . THR A 1 586 ? -38.551 -15.084 71.080 1.00 65.56 586 THR A N 1
ATOM 4437 C CA . THR A 1 586 ? -39.835 -15.359 71.731 1.00 65.56 586 THR A CA 1
ATOM 4438 C C . THR A 1 586 ? -39.645 -16.542 72.678 1.00 65.56 586 THR A C 1
ATOM 4440 O O . THR A 1 586 ? -39.204 -17.607 72.243 1.00 65.56 586 THR A O 1
ATOM 4443 N N . ASP A 1 587 ? -39.917 -16.329 73.963 1.00 50.12 587 ASP A N 1
ATOM 4444 C CA . ASP A 1 587 ? -39.646 -17.244 75.072 1.00 50.12 587 ASP A CA 1
ATOM 4445 C C . ASP A 1 587 ? -40.022 -18.709 74.798 1.00 50.12 587 ASP A C 1
ATOM 4447 O O . ASP A 1 587 ? -41.187 -19.094 74.856 1.00 50.12 587 ASP A O 1
ATOM 4451 N N . SER A 1 588 ? -39.005 -19.546 74.578 1.00 45.22 588 SER A N 1
ATOM 4452 C CA . SER A 1 588 ? -39.010 -20.966 74.956 1.00 45.22 588 SER A CA 1
ATOM 4453 C C . SER A 1 588 ? -37.594 -21.566 74.923 1.00 45.22 588 SER A C 1
ATOM 4455 O O . SER A 1 588 ? -37.378 -22.640 74.358 1.00 45.22 588 SER A O 1
ATOM 4457 N N . VAL A 1 589 ? -36.598 -20.883 75.497 1.00 44.12 589 VAL A N 1
ATOM 4458 C CA . VAL A 1 589 ? -35.323 -21.538 75.838 1.00 44.12 589 VAL A CA 1
ATOM 4459 C C . VAL A 1 589 ? -35.386 -21.881 77.328 1.00 44.12 589 VAL A C 1
ATOM 4461 O O . VAL A 1 589 ? -35.441 -20.960 78.143 1.00 44.12 589 VAL A O 1
ATOM 4464 N N . PRO A 1 590 ? -35.432 -23.170 77.717 1.00 38.84 590 PRO A N 1
ATOM 4465 C CA . PRO A 1 590 ? -35.442 -23.533 79.126 1.00 38.84 590 PRO A CA 1
ATOM 4466 C C . PRO A 1 590 ? -34.125 -23.083 79.782 1.00 38.84 590 PRO A C 1
ATOM 4468 O O . PRO A 1 590 ? -33.078 -23.086 79.124 1.00 38.84 590 PRO A O 1
ATOM 4471 N N . PRO A 1 591 ? -34.149 -22.689 81.067 1.00 40.75 591 PRO A N 1
ATOM 4472 C CA . PRO A 1 591 ? -32.958 -22.227 81.764 1.00 40.75 591 PRO A CA 1
ATOM 4473 C C . PRO A 1 591 ? -31.868 -23.315 81.765 1.00 40.75 591 PRO A C 1
ATOM 4475 O O . PRO A 1 591 ? -32.180 -24.510 81.822 1.00 40.75 591 PRO A O 1
ATOM 4478 N N . PRO A 1 592 ? -30.580 -22.932 81.710 1.00 42.59 592 PRO A N 1
ATOM 4479 C CA . PRO A 1 592 ? -29.477 -23.880 81.650 1.00 42.59 592 PRO A CA 1
ATOM 4480 C C . PRO A 1 592 ? -29.369 -24.619 82.990 1.00 42.59 592 PRO A C 1
ATOM 4482 O O . PRO A 1 592 ? -28.832 -24.087 83.957 1.00 42.59 592 PRO A O 1
ATOM 4485 N N . GLY A 1 593 ? -29.920 -25.835 83.066 1.00 46.53 593 GLY A N 1
ATOM 4486 C CA . GLY A 1 593 ? -29.889 -26.610 84.311 1.00 46.53 593 GLY A CA 1
ATOM 4487 C C . GLY A 1 593 ? -30.582 -27.975 84.345 1.00 46.53 593 GLY A C 1
ATOM 4488 O O . GLY A 1 593 ? -30.606 -28.583 85.409 1.00 46.53 593 GLY A O 1
ATOM 4489 N N . SER A 1 594 ? -31.137 -28.506 83.251 1.00 40.78 594 SER A N 1
ATOM 4490 C CA . SER A 1 594 ? -31.731 -29.855 83.279 1.00 40.78 594 SER A CA 1
ATOM 4491 C C . SER A 1 594 ? -31.582 -30.597 81.950 1.00 40.78 594 SER A C 1
ATOM 4493 O O . SER A 1 594 ? -32.459 -30.580 81.096 1.00 40.78 594 SER A O 1
ATOM 4495 N N . LEU A 1 595 ? -30.454 -31.289 81.784 1.00 34.41 595 LEU A N 1
ATOM 4496 C CA . LEU A 1 595 ? -30.349 -32.409 80.851 1.00 34.41 595 LEU A CA 1
ATOM 4497 C C . LEU A 1 595 ? -29.742 -33.594 81.603 1.00 34.41 595 LEU A C 1
ATOM 4499 O O . LEU A 1 595 ? -28.558 -33.602 81.934 1.00 34.41 595 LEU A O 1
ATOM 4503 N N . THR A 1 596 ? -30.582 -34.580 81.903 1.00 37.38 596 THR A N 1
ATOM 4504 C CA . THR A 1 596 ? -30.158 -35.932 82.267 1.00 37.38 596 THR A CA 1
ATOM 4505 C C . THR A 1 596 ? -29.616 -36.655 81.027 1.00 37.38 596 THR A C 1
ATOM 4507 O O . THR A 1 596 ? -30.117 -36.441 79.921 1.00 37.38 596 THR A O 1
ATOM 4510 N N . PRO A 1 597 ? -28.595 -37.516 81.175 1.00 43.19 597 PRO A N 1
ATOM 4511 C CA . PRO A 1 597 ? -27.964 -38.181 80.047 1.00 43.19 597 PRO A CA 1
ATOM 4512 C C . PRO A 1 597 ? -28.703 -39.476 79.702 1.00 43.19 597 PRO A C 1
ATOM 4514 O O . PRO A 1 597 ? -28.523 -40.480 80.389 1.00 43.19 597 PRO A O 1
ATOM 4517 N N . THR A 1 598 ? -29.458 -39.506 78.601 1.00 36.25 598 THR A N 1
ATOM 4518 C CA . THR A 1 598 ? -29.823 -40.797 78.002 1.00 36.25 598 THR A CA 1
ATOM 4519 C C . THR A 1 598 ? -30.017 -40.745 76.485 1.00 36.25 598 THR A C 1
ATOM 4521 O O . THR A 1 598 ? -30.824 -39.985 75.965 1.00 36.25 598 THR A O 1
ATOM 4524 N N . GLN A 1 599 ? -29.313 -41.685 75.844 1.00 31.56 599 GLN A N 1
ATOM 4525 C CA . GLN A 1 599 ? -29.519 -42.305 74.526 1.00 31.56 599 GLN A CA 1
ATOM 4526 C C . GLN A 1 599 ? -28.931 -41.613 73.280 1.00 31.56 599 GLN A C 1
ATOM 4528 O O . GLN A 1 599 ? -29.537 -40.763 72.636 1.00 31.56 599 GLN A O 1
ATOM 4533 N N . LEU A 1 600 ? -27.737 -42.098 72.903 1.00 35.22 600 LEU A N 1
ATOM 4534 C CA . LEU A 1 600 ? -27.222 -42.090 71.531 1.00 35.22 600 LEU A CA 1
ATOM 4535 C C . LEU A 1 600 ? -28.130 -42.929 70.609 1.00 35.22 600 LEU A C 1
ATOM 4537 O O . LEU A 1 600 ? -28.455 -44.056 70.988 1.00 35.22 600 LEU A O 1
ATOM 4541 N N . PRO A 1 601 ? -28.412 -42.490 69.370 1.00 35.41 601 PRO A N 1
ATOM 4542 C CA . PRO A 1 601 ? -28.822 -43.386 68.302 1.00 35.41 601 PRO A CA 1
ATOM 4543 C C . PRO A 1 601 ? -27.611 -43.936 67.531 1.00 35.41 601 PRO A C 1
ATOM 4545 O O . PRO A 1 601 ? -26.606 -43.261 67.296 1.00 35.41 601 PRO A O 1
ATOM 4548 N N . GLU A 1 602 ? -27.739 -45.207 67.166 1.00 34.12 602 GLU A N 1
ATOM 4549 C CA . GLU A 1 602 ? -26.756 -46.059 66.508 1.00 34.12 602 GLU A CA 1
ATOM 4550 C C . GLU A 1 602 ? -26.349 -45.580 65.104 1.00 34.12 602 GLU A C 1
ATOM 4552 O O . GLU A 1 602 ? -27.143 -45.059 64.320 1.00 34.12 602 GLU A O 1
ATOM 4557 N N . ARG A 1 603 ? -25.079 -45.831 64.759 1.00 33.31 603 ARG A N 1
ATOM 4558 C CA . ARG A 1 603 ? -24.527 -45.681 63.407 1.00 33.31 603 ARG A CA 1
ATOM 4559 C C . ARG A 1 603 ? -25.128 -46.729 62.463 1.00 33.31 603 ARG A C 1
ATOM 4561 O O . ARG A 1 603 ? -24.751 -47.899 62.514 1.00 33.31 603 ARG A O 1
ATOM 4568 N N . GLY A 1 604 ? -25.973 -46.283 61.538 1.00 34.16 604 GLY A N 1
ATOM 4569 C CA . GLY A 1 604 ? -26.375 -47.055 60.362 1.00 34.16 604 GLY A CA 1
ATOM 4570 C C . GLY A 1 604 ? -25.202 -47.280 59.400 1.00 34.16 604 GLY A C 1
ATOM 4571 O O . GLY A 1 604 ? -24.546 -46.334 58.962 1.00 34.16 604 GLY A O 1
ATOM 4572 N N . ARG A 1 605 ? -24.934 -48.555 59.098 1.00 33.75 605 ARG A N 1
ATOM 4573 C CA . ARG A 1 605 ? -23.940 -49.054 58.135 1.00 33.75 605 ARG A CA 1
ATOM 4574 C C . ARG A 1 605 ? -24.302 -48.657 56.694 1.00 33.75 605 ARG A C 1
ATOM 4576 O O . ARG A 1 605 ? -25.439 -48.846 56.275 1.00 33.75 605 ARG A O 1
ATOM 4583 N N . GLN A 1 606 ? -23.313 -48.199 55.923 1.00 35.06 606 GLN A N 1
ATOM 4584 C CA . GLN A 1 606 ? -23.375 -48.136 54.454 1.00 35.06 606 GLN A CA 1
ATOM 4585 C C . GLN A 1 606 ? -23.278 -49.551 53.849 1.00 35.06 606 GLN A C 1
ATOM 4587 O O . GLN A 1 606 ? -22.448 -50.336 54.317 1.00 35.06 606 GLN A O 1
ATOM 4592 N N . PRO A 1 607 ? -24.061 -49.891 52.807 1.00 41.34 607 PRO A N 1
ATOM 4593 C CA . PRO A 1 607 ? -23.865 -51.117 52.045 1.00 41.34 607 PRO A CA 1
ATOM 4594 C C . PRO A 1 607 ? -22.779 -50.956 50.968 1.00 41.34 607 PRO A C 1
ATOM 4596 O O . PRO A 1 607 ? -22.531 -49.869 50.447 1.00 41.34 607 PRO A O 1
ATOM 4599 N N . ALA A 1 608 ? -22.130 -52.081 50.674 1.00 34.81 608 ALA A N 1
ATOM 4600 C CA . ALA A 1 608 ? -21.017 -52.243 49.751 1.00 34.81 608 ALA A CA 1
ATOM 4601 C C . ALA A 1 608 ? -21.384 -51.931 48.288 1.00 34.81 608 ALA A C 1
ATOM 4603 O O . ALA A 1 608 ? -22.435 -52.340 47.795 1.00 34.81 608 ALA A O 1
ATOM 4604 N N . LEU A 1 609 ? -20.470 -51.255 47.587 1.00 36.59 609 LEU A N 1
ATOM 4605 C CA . LEU A 1 609 ? -20.483 -51.101 46.133 1.00 36.59 609 LEU A CA 1
ATOM 4606 C C . LEU A 1 609 ? -20.112 -52.437 45.476 1.00 36.59 609 LEU A C 1
ATOM 4608 O O . LEU A 1 609 ? -19.020 -52.962 45.695 1.00 36.59 609 LEU A O 1
ATOM 4612 N N . GLY A 1 610 ? -21.048 -52.982 44.699 1.00 36.88 610 GLY A N 1
ATOM 4613 C CA . GLY A 1 610 ? -20.861 -54.160 43.860 1.00 36.88 610 GLY A CA 1
ATOM 4614 C C . GLY A 1 610 ? -20.141 -53.836 42.549 1.00 36.88 610 GLY A C 1
ATOM 4615 O O . GLY A 1 610 ? -20.289 -52.753 41.986 1.00 36.88 610 GLY A O 1
ATOM 4616 N N . ASN A 1 611 ? -19.360 -54.816 42.099 1.00 36.56 611 ASN A N 1
ATOM 4617 C CA . ASN A 1 611 ? -18.565 -54.836 40.875 1.00 36.56 611 ASN A CA 1
ATOM 4618 C C . ASN A 1 611 ? -19.407 -54.638 39.603 1.00 36.56 611 ASN A C 1
ATOM 4620 O O . ASN A 1 611 ? -20.448 -55.272 39.439 1.00 36.56 611 ASN A O 1
ATOM 4624 N N . VAL A 1 612 ? -18.888 -53.834 38.672 1.00 40.53 612 VAL A N 1
ATOM 4625 C CA . VAL A 1 612 ? -19.351 -53.730 37.278 1.00 40.53 612 VAL A CA 1
ATOM 4626 C C . VAL A 1 612 ? -18.376 -54.523 36.397 1.00 40.53 612 VAL A C 1
ATOM 4628 O O . VAL A 1 612 ? -17.169 -54.296 36.522 1.00 40.53 612 VAL A O 1
ATOM 4631 N N . PRO A 1 613 ? -18.837 -55.447 35.535 1.00 44.59 613 PRO A N 1
ATOM 4632 C CA . PRO A 1 613 ? -17.977 -56.114 34.571 1.00 44.59 613 PRO A CA 1
ATOM 4633 C C . PRO A 1 613 ? -17.771 -55.258 33.317 1.00 44.59 613 PRO A C 1
ATOM 4635 O O . PRO A 1 613 ? -18.648 -54.515 32.881 1.00 44.59 613 PRO A O 1
ATOM 4638 N N . SER A 1 614 ? -16.571 -55.387 32.765 1.00 39.25 614 SER A N 1
ATOM 4639 C CA . SER A 1 614 ? -16.130 -54.858 31.482 1.00 39.25 614 SER A CA 1
ATOM 4640 C C . SER A 1 614 ? -16.783 -55.602 30.315 1.00 39.25 614 SER A C 1
ATOM 4642 O O . SER A 1 614 ? -16.700 -56.829 30.270 1.00 39.25 614 SER A O 1
ATOM 4644 N N . GLU A 1 615 ? -17.299 -54.865 29.337 1.00 40.22 615 GLU A N 1
ATOM 4645 C CA . GLU A 1 615 ? -17.467 -55.358 27.968 1.00 40.22 615 GLU A CA 1
ATOM 4646 C C . GLU A 1 615 ? -16.658 -54.475 27.013 1.00 40.22 615 GLU A C 1
ATOM 4648 O O . GLU A 1 615 ? -16.836 -53.257 26.933 1.00 40.22 615 GLU A O 1
ATOM 4653 N N . GLU A 1 616 ? -15.706 -55.133 26.355 1.00 43.09 616 GLU A N 1
ATOM 4654 C CA . GLU A 1 616 ? -15.106 -54.750 25.084 1.00 43.09 616 GLU A CA 1
ATOM 4655 C C . GLU A 1 616 ? -16.150 -54.928 23.970 1.00 43.09 616 GLU A C 1
ATOM 4657 O O . GLU A 1 616 ? -16.865 -55.922 23.986 1.00 43.09 616 GLU A O 1
ATOM 4662 N N . GLU A 1 617 ? -16.192 -54.029 22.981 1.00 43.88 617 GLU A N 1
ATOM 4663 C CA . GLU A 1 617 ? -16.043 -54.402 21.561 1.00 43.88 617 GLU A CA 1
ATOM 4664 C C . GLU A 1 617 ? -15.993 -53.164 20.636 1.00 43.88 617 GLU A C 1
ATOM 4666 O O . GLU A 1 617 ? -16.873 -52.307 20.628 1.00 43.88 617 GLU A O 1
ATOM 4671 N N . THR A 1 618 ? -14.884 -53.096 19.891 1.00 44.38 618 THR A N 1
ATOM 4672 C CA . THR A 1 618 ? -14.686 -52.686 18.482 1.00 44.38 618 THR A CA 1
ATOM 4673 C C . THR A 1 618 ? -15.699 -51.772 17.772 1.00 44.38 618 THR A C 1
ATOM 4675 O O . THR A 1 618 ? -16.838 -52.173 17.556 1.00 44.38 618 THR A O 1
ATOM 4678 N N . TRP A 1 619 ? -15.224 -50.625 17.257 1.00 38.50 619 TRP A N 1
ATOM 4679 C CA . TRP A 1 619 ? -14.878 -50.345 15.840 1.00 38.50 619 TRP A CA 1
ATOM 4680 C C . TRP A 1 619 ? -13.918 -49.149 15.767 1.00 38.50 619 TRP A C 1
ATOM 4682 O O . TRP A 1 619 ? -14.081 -48.217 16.589 1.00 38.50 619 TRP A O 1
#

Sequence (619 aa):
MWVRQALVACALALALSSCKRDADKPLPSRTLFPDVVQNIRKDNSTRMQRAEVLQAVEPDDQRSEALGLPLNVVVQGRLESQASNEPSSASGGKRAHHTLGKRSSKWQTIDTDWFVVKGPAQPNSLARIELRDAPKCAQLTLYNAQGKALRRATWTRGVRPVLPNQRMDSLPLYVRVHCVVRKKRSKKKSDRIAVGGAYKLALSTRAGSMDEEREPNDTIGPNTSLLTHGQTLQGTLAPRADVDLVRLNLTGAIGGQAQMLSVAGSPGVRLQLRLLHSAKGIPLIVRKPRRGDGVVIPNLDIRRLSDPVTLELKTLSGQAPDAPYAVTIQTFVPGGCASQSACPDRVPIEREPNDQRQVALGIAANALITGVIDGSADKDWYEVDGVVGQVMSVELQAPSGIALELQAGHDKTPWVTLRGGAQGQFVRLPGRRISKRRVYIRVSGVEGDADVTALYHLRVSFRDDVSFRQPAQALQPLLAAPEGQGYLRSGALLSPRATHTYTLDLSANSQPQSGLLRLTNDGAARQRCTLRSSDGKLIATTLSGIAGDSPNTPVLLPPALYQLSVENVSETGAASAYQVSVRELTDSVPPPGSLTPTQLPERGRQPALGNVPSEEETW

pLDDT: mean 80.16, std 19.26, range [30.53, 98.38]

Foldseek 3Di:
DVVVVVVVVVVVVVVVPPPPDPPPDDDPPPPVPPPVQVVLVPVVPPPLDPAAEAEDDPDQQDQVNAAEDDASHKYKYKFDAPPPPPPPPDPDDDDDDDDDDDPPPQKDWRGKGKHKYDDDDDVQKFKKKWKFPWDQQKKKWKAAPVRDTFDIFHDDVVDTGMDGQEDPPRPGMMIMIIGMDGNPPDPDPPPPPPTMTMMMIHMYIDHHDLLEQHPPAQDPDPRAREAEAPGKHKYFFDDAFDKHKHKYDDVPPDQPFFKKKKKQAWAFFFKKKFKAQVVPRDGLDIDTDDHRHIFMDTAAHVVLRDPTIMIMITTPDGGDRSTMMMIHMYGHAAPPAPHCVRCVVLRWPAHPPQQDQVSAAEDEAQDKTKDFAQAQSGKHKHKYFDDQQKWKKKKKFFAAFWKKWKFKDPDPDTPDIDIDDHHRDIDMDPIDGDHDRMMMMMIGTDDGHGDRNTMMIMTMHIDRCPPDPCVVVPAAEQDQDPPQFAGKDKDKQQWAFRKDKHKYAQLPPPFKFWKKKKKAWQAAFKKKKWKAFPVRHTFDIDIAHGHGGIDIDITTGGRGMMMIMMTGNGPPTDMIMMMIGIGTPDDDDPPPDDDDDDDDDDDDDDDDDDDDDDDDDDD

Solvent-accessible surface area (backbone atoms only — not comparable to full-atom values): 34704 Å² total; per-residue (Å²): 118,72,71,62,55,54,55,52,53,52,54,52,55,62,67,68,62,70,75,80,68,69,90,81,64,80,73,85,71,84,58,97,52,63,67,68,60,56,58,58,64,66,70,76,62,68,72,76,65,88,54,59,74,45,73,64,69,85,74,20,72,41,78,93,44,34,40,80,48,58,80,58,30,32,36,36,44,65,42,54,56,83,72,77,80,67,76,76,78,81,77,88,69,97,73,81,90,77,90,72,93,66,83,72,69,60,58,44,76,65,33,42,44,24,28,29,40,75,76,88,52,58,86,60,24,23,29,36,41,38,48,39,81,51,36,79,44,37,32,43,34,36,23,40,75,87,68,49,75,70,50,68,19,55,50,47,98,94,41,70,25,34,43,56,42,29,57,43,84,63,66,46,34,34,40,36,43,30,32,52,44,68,64,73,89,62,89,70,88,78,81,75,70,84,54,45,39,49,29,34,42,34,35,40,72,45,84,50,62,86,46,40,51,41,36,74,16,72,54,94,52,98,43,32,34,70,45,43,60,74,42,58,38,34,39,56,58,31,28,68,63,27,46,45,37,33,36,48,44,64,86,74,53,63,87,89,57,40,23,23,43,37,34,49,32,25,58,64,22,21,46,31,43,30,39,21,38,54,92,73,68,46,70,55,42,70,48,69,44,57,67,30,46,46,51,58,46,65,38,31,31,64,87,77,45,62,85,53,34,27,41,37,43,32,38,77,41,52,48,21,78,87,35,57,28,39,39,34,35,39,77,40,56,43,67,96,42,96,34,45,85,77,31,62,92,60,45,51,71,51,51,31,64,13,59,39,76,95,45,30,42,77,46,64,71,60,34,78,38,33,31,67,49,58,19,55,76,36,31,51,20,33,32,34,65,51,59,63,55,23,27,38,31,40,37,37,33,38,28,76,67,43,26,35,34,44,34,37,27,48,92,94,52,66,75,48,80,48,76,34,79,55,70,66,40,73,37,69,50,72,73,39,71,31,86,52,45,60,37,40,39,37,44,29,32,68,47,55,74,54,45,75,62,43,54,29,42,39,37,39,39,72,39,78,57,76,79,71,68,62,66,76,62,72,66,40,67,56,46,75,41,70,91,92,58,30,28,52,50,74,55,68,34,74,37,51,68,28,70,50,62,30,29,44,80,37,58,89,44,94,58,65,42,50,28,35,43,32,39,35,28,70,15,79,33,30,34,38,37,40,35,22,40,75,89,65,51,79,74,47,68,45,67,26,54,44,56,76,30,62,48,72,38,80,43,80,45,60,51,35,49,29,38,38,35,44,33,32,73,31,87,83,44,54,52,24,42,37,38,40,33,45,28,68,62,76,91,77,77,78,75,95,82,83,81,81,93,81,82,86,82,81,85,81,80,83,82,83,88,78,89,82,84,88,79,87,81,90,134

Secondary structure (DSSP, 8-state):
-HHHHHHHHHHHHHHT------TTS------S-HHHHHHHHHHTT-------EEEP-S--SSGGGPEE--TT-EEEEEE--------------------------SEEEEEEEEEEE-S-PPTTEEEEEEEES--TTEEEEEE-TT--EEEEEE-BTTB--EEEEEE-SSPPEEEEEEEEEE------TT------EEEEEEEEEEE--TTB--B--SSSSTTSEEEETT-EEEE---STT-EEEEEEE-TTS-TT--EEEEEEPPTT-EEEEEEEETTTTEEEEEE-PPTT--EEEEEE-GGGSPSSEEEEEEEEE---TTS-EEEEEEE---TT-SSTTT-GGGS-S--BS-SSGGGPEEE-TT-EEEEE--STT-EEEEEEE--TTPEEEEEEEPPTT-EEEEEEEETTEEEEEEEE-STTPEEEEEEEE-SSSEEEEEEEEEES---TTPEEEEEEEEE---SS---S---EEPPBPSTTS-EEEEEEE-STT-EEEEEEE-TT-SSPEEEEEEEEE-SSS-EEEEEEETT--EEEEEEE-STT---EEEEEE-SSEEEEEEEE--TT---EEEEEEEEE--S----S-------PPP-PPPPPPPPPPP-----